Protein AF-0000000074259388 (afdb_homodimer)

Nearest PDB structures (foldseek):
  1mkm-assembly1_B  TM=8.417E-01  e=5.635E-22  Thermotoga maritima
  2ia2-assembly1_A  TM=6.611E-01  e=3.949E-21  Rhodococcus jostii RHA1
  2ia2-assembly3_B  TM=6.708E-01  e=5.305E-21  Rhodococcus jostii RHA1
  2g7u-assembly1_A  TM=6.593E-01  e=5.298E-20  Rhodococcus jostii RHA1
  3r4k-assembly2_D  TM=6.611E-01  e=3.934E-18  Ruegeria sp. TM1040

Sequence (506 aa):
MVESRHPVQTLERALEIVETIQELDGAGITEVAERVDIGKSAVHNHLNTLADEGYIDKVDEQYYIGLSFLSLGSHARKRMSIYDTAKEEIDKLANETGELVNLLVEKNGKGIYLYQSKGENAVELDTYEGKRVHLHCTGLGKAILAFRPEEEVEAILDRHGLPDVSANTITDRDELLDDLEAVQEQHYAIDDEERLNGLRCIAAPVTDENDRSVASISVSCPVHRVDETRFFETLPDAVLGTANVIELEHNYSMVESRHPVQTLERALEIVETIQELDGAGITEVAERVDIGKSAVHNHLNTLADEGYIDKVDEQYYIGLSFLSLGSHARKRMSIYDTAKEEIDKLANETGELVNLLVEKNGKGIYLYQSKGENAVELDTYEGKRVHLHCTGLGKAILAFRPEEEVEAILDRHGLPDVSANTITDRDELLDDLEAVQEQHYAIDDEERLNGLRCIAAPVTDENDRSVASISVSCPVHRVDETRFFETLPDAVLGTANVIELEHNYS

Organism: NCBI:txid2743089

InterPro domains:
  IPR005471 Transcription regulator IclR, N-terminal [PF09339] (10-58)
  IPR005471 Transcription regulator IclR, N-terminal [PS51077] (8-67)
  IPR005471 Transcription regulator IclR, N-terminal [SM00346] (8-95)
  IPR011991 ArsR-like helix-turn-helix domain [cd00090] (15-64)
  IPR014757 Transcription regulator IclR, C-terminal [PF01614] (77-245)
  IPR014757 Transcription regulator IclR, C-terminal [PS51078] (68-252)
  IPR029016 GAF-like domain superfamily [G3DSA:3.30.450.40] (77-253)
  IPR036388 Winged helix-like DNA-binding domain superfamily [G3DSA:1.10.10.10] (6-76)
  IPR036390 Winged helix DNA-binding domain superfamily [SSF46785] (8-79)
  IPR050707 HTH-type Transcriptional Regulators in Metabolic Pathways [PTHR30136] (4-248)

Solvent-accessible surface area (backbone atoms only — not comparable to full-atom values): 25463 Å² total; per-residue (Å²): 130,84,71,53,92,58,59,42,61,69,48,54,48,49,52,50,48,53,50,49,24,56,76,56,73,34,36,35,64,66,61,48,18,67,72,68,71,49,55,57,67,58,48,48,29,48,48,41,43,35,33,75,67,36,45,28,39,75,59,91,73,31,34,34,60,15,51,48,30,19,27,47,9,42,53,26,47,66,68,36,73,59,44,73,52,35,50,60,53,39,45,52,48,6,60,74,68,21,23,26,21,42,32,34,32,71,58,97,66,24,26,29,30,70,42,74,30,70,14,89,64,34,75,89,65,101,70,53,41,27,42,74,40,67,25,76,38,33,14,39,27,35,19,28,47,35,31,46,58,66,68,57,46,50,51,33,41,70,71,66,53,49,76,74,68,33,94,53,27,60,59,46,67,68,61,46,54,53,50,26,52,52,21,52,73,72,53,42,20,72,17,75,21,13,59,39,84,60,36,31,30,42,7,14,37,24,41,49,96,83,55,38,39,67,24,14,34,33,44,39,45,50,56,90,76,54,52,67,63,47,57,70,49,52,45,48,52,53,44,46,52,49,28,49,53,33,27,52,48,57,70,71,102,131,82,70,53,92,58,60,44,60,71,48,54,49,49,51,50,50,54,52,48,24,54,75,57,73,33,35,34,63,68,62,48,18,68,72,71,71,51,56,54,68,59,48,49,29,47,49,42,44,36,32,76,67,36,44,27,38,75,57,91,71,32,34,34,60,14,49,47,29,19,27,47,8,44,51,26,46,67,67,38,74,61,45,74,53,36,50,60,53,39,45,50,50,5,59,73,68,21,23,26,22,41,32,33,32,73,56,96,65,25,26,29,29,70,42,74,28,72,16,89,66,34,74,89,64,102,69,53,41,28,42,73,41,66,24,74,37,33,14,37,28,35,18,28,49,35,31,44,59,65,68,59,46,50,51,33,42,71,73,67,53,51,76,74,68,33,95,53,27,60,58,46,67,67,61,45,54,53,50,25,52,51,20,53,72,73,53,41,18,72,18,73,21,13,58,40,84,59,36,30,29,42,7,14,36,24,41,48,95,84,55,36,39,68,25,14,35,32,45,39,43,50,55,90,77,54,51,65,63,47,58,72,48,53,44,48,51,53,43,47,54,48,29,49,53,33,26,50,49,58,71,72,101

Radius of gyration: 23.8 Å; Cα contacts (8 Å, |Δi|>4): 1007; chains: 2; bounding box: 57×70×50 Å

Foldseek 3Di:
DDDDPDDPVLVVLLVQLQVQCVVVQKDFLVSSCVRSVHDSVSSVVSQVVCVVVQQWDDDPRIIHGGCVVVVVLVVVLVVQLLNVLQVVLQQVLQQVVQEKKWKWFDDPLWIFTSDIYGGNNYDDDPDDGGDIHHLLQDQFSLQQLLQADPVVNVVSCVVPAQDQQDPQADRDPVVSNVQSPVCNVLQWGKRDCSNHPQKIKIKGFQAEPVSHGGMMMMTMDGPVPDDPCCVPPVRNVSRVVSSVSSNCVSHVD/DDDPPDDPVLVVLLVQLQVQCVVVQKDFLVSSCVRSVHDSVSSVVSQVVCVVVQQWDDDPRIIHGGCVVVVVLVVVLVVQLLNVLQVVLQQVLQQVVQEKKFKWFDDPLWIFTSDIYGGNNYDDDPDDGGDIHHLLQDQFSLQQLLQADPVVNVVSCVVPAQDQQDPPADRDPVVSNVQSPVCNVVQWGKRDCSNHPQKIKIKGFQAEPVSHGRMMMMTMDGPVPDDPCCVPPVRNVSRVVSSVSSNCVSHVD

Structure (mmCIF, N/CA/C/O backbone):
data_AF-0000000074259388-model_v1
#
loop_
_entity.id
_entity.type
_entity.pdbx_description
1 polymer 'IclR family transcriptional regulator'
#
loop_
_atom_site.group_PDB
_atom_site.id
_atom_site.type_symbol
_atom_site.label_atom_id
_atom_site.label_alt_id
_atom_site.label_comp_id
_atom_site.label_asym_id
_atom_site.label_entity_id
_atom_site.label_seq_id
_atom_site.pdbx_PDB_ins_code
_atom_site.Cartn_x
_atom_site.Cartn_y
_atom_site.Cartn_z
_atom_site.occupancy
_atom_site.B_iso_or_equiv
_atom_site.auth_seq_id
_atom_site.auth_comp_id
_atom_site.auth_asym_id
_atom_site.auth_atom_id
_atom_site.pdbx_PDB_model_num
ATOM 1 N N . MET A 1 1 ? 15.719 18.453 10.984 1 32.16 1 MET A N 1
ATOM 2 C CA . MET A 1 1 ? 16.328 17.125 11.016 1 32.16 1 MET A CA 1
ATOM 3 C C . MET A 1 1 ? 17.719 17.156 10.406 1 32.16 1 MET A C 1
ATOM 5 O O . MET A 1 1 ? 17.922 17.703 9.32 1 32.16 1 MET A O 1
ATOM 9 N N . VAL A 1 2 ? 18.75 16.953 11.164 1 39.81 2 VAL A N 1
ATOM 10 C CA . VAL A 1 2 ? 20.172 17.078 10.828 1 39.81 2 VAL A CA 1
ATOM 11 C C . VAL A 1 2 ? 20.516 16.141 9.672 1 39.81 2 VAL A C 1
ATOM 13 O O . VAL A 1 2 ? 20.172 14.953 9.695 1 39.81 2 VAL A O 1
ATOM 16 N N . GLU A 1 3 ? 20.672 16.734 8.477 1 51.75 3 GLU A N 1
ATOM 17 C CA . GLU A 1 3 ? 21.25 16.047 7.324 1 51.75 3 GLU A CA 1
ATOM 18 C C . GLU A 1 3 ? 22.375 15.109 7.746 1 51.75 3 GLU A C 1
ATOM 20 O O . GLU A 1 3 ? 23.156 15.43 8.641 1 51.75 3 GLU A O 1
ATOM 25 N N . SER A 1 4 ? 22.094 13.859 7.531 1 55.59 4 SER A N 1
ATOM 26 C CA . SER A 1 4 ? 23.109 12.883 7.902 1 55.59 4 SER A CA 1
ATOM 27 C C . SER A 1 4 ? 24.516 13.391 7.559 1 55.59 4 SER A C 1
ATOM 29 O O . SER A 1 4 ? 24.734 13.938 6.477 1 55.59 4 SER A O 1
ATOM 31 N N . ARG A 1 5 ? 25.359 13.594 8.5 1 58.69 5 ARG A N 1
ATOM 32 C CA . ARG A 1 5 ? 26.75 14.031 8.367 1 58.69 5 ARG A CA 1
ATOM 33 C C . ARG A 1 5 ? 27.484 13.18 7.34 1 58.69 5 ARG A C 1
ATOM 35 O O . ARG A 1 5 ? 28.406 13.672 6.684 1 58.69 5 ARG A O 1
ATOM 42 N N . HIS A 1 6 ? 27.016 11.906 6.969 1 72.19 6 HIS A N 1
ATOM 43 C CA . HIS A 1 6 ? 27.656 11.039 5.984 1 72.19 6 HIS A CA 1
ATOM 44 C C . HIS A 1 6 ? 26.625 10.305 5.137 1 72.19 6 HIS A C 1
ATOM 46 O O . HIS A 1 6 ? 26.484 9.086 5.242 1 72.19 6 HIS A O 1
ATOM 52 N N . PRO A 1 7 ? 26 11.047 4.293 1 74.12 7 PRO A N 1
ATOM 53 C CA . PRO A 1 7 ? 25 10.383 3.457 1 74.12 7 PRO A CA 1
ATOM 54 C C . PRO A 1 7 ? 25.625 9.391 2.475 1 74.12 7 PRO A C 1
ATOM 56 O O . PRO A 1 7 ? 26.75 9.594 2.023 1 74.12 7 PRO A O 1
ATOM 59 N N . VAL A 1 8 ? 24.859 8.227 2.404 1 88.75 8 VAL A N 1
ATOM 60 C CA . VAL A 1 8 ? 25.234 7.27 1.372 1 88.75 8 VAL A CA 1
ATOM 61 C C . VAL A 1 8 ? 24.734 7.75 0.012 1 88.75 8 VAL A C 1
ATOM 63 O O . VAL A 1 8 ? 23.578 7.539 -0.341 1 88.75 8 VAL A O 1
ATOM 66 N N . GLN A 1 9 ? 25.578 8.352 -0.737 1 88.62 9 GLN A N 1
ATOM 67 C CA . GLN A 1 9 ? 25.234 9.055 -1.968 1 88.62 9 GLN A CA 1
ATOM 68 C C . GLN A 1 9 ? 24.578 8.109 -2.969 1 88.62 9 GLN A C 1
ATOM 70 O O . GLN A 1 9 ? 23.625 8.492 -3.662 1 88.62 9 GLN A O 1
ATOM 75 N N . THR A 1 10 ? 25.141 6.938 -3.023 1 89.62 10 THR A N 1
ATOM 76 C CA . THR A 1 10 ? 24.594 5.949 -3.945 1 89.62 10 THR A CA 1
ATOM 77 C C . THR A 1 10 ? 23.141 5.637 -3.602 1 89.62 10 THR A C 1
ATOM 79 O O . THR A 1 10 ? 22.312 5.457 -4.496 1 89.62 10 THR A O 1
ATOM 82 N N . LEU A 1 11 ? 22.891 5.574 -2.379 1 92.06 11 LEU A N 1
ATOM 83 C CA . LEU A 1 11 ? 21.531 5.316 -1.913 1 92.06 11 LEU A CA 1
ATOM 84 C C . LEU A 1 11 ? 20.625 6.504 -2.197 1 92.06 11 LEU A C 1
ATOM 86 O O . LEU A 1 11 ? 19.484 6.332 -2.662 1 92.06 11 LEU A O 1
ATOM 90 N N . GLU A 1 12 ? 21.062 7.676 -1.995 1 92.88 12 GLU A N 1
ATOM 91 C CA . GLU A 1 12 ? 20.312 8.875 -2.318 1 92.88 12 GLU A CA 1
ATOM 92 C C . GLU A 1 12 ? 19.938 8.914 -3.799 1 92.88 12 GLU A C 1
ATOM 94 O O . GLU A 1 12 ? 18.812 9.242 -4.156 1 92.88 12 GLU A O 1
ATOM 99 N N . ARG A 1 13 ? 20.891 8.562 -4.57 1 92.81 13 ARG A N 1
ATOM 100 C CA . ARG A 1 13 ? 20.656 8.555 -6.012 1 92.81 13 ARG A CA 1
ATOM 101 C C . ARG A 1 13 ? 19.625 7.504 -6.395 1 92.81 13 ARG A C 1
ATOM 103 O O . ARG A 1 13 ? 18.766 7.746 -7.25 1 92.81 13 ARG A O 1
ATOM 110 N N . ALA A 1 14 ? 19.766 6.363 -5.762 1 94.19 14 ALA A N 1
ATOM 111 C CA . ALA A 1 14 ? 18.812 5.297 -6.031 1 94.19 14 ALA A CA 1
ATOM 112 C C . ALA A 1 14 ? 17.391 5.742 -5.699 1 94.19 14 ALA A C 1
ATOM 114 O O . ALA A 1 14 ? 16.453 5.484 -6.461 1 94.19 14 ALA A O 1
ATOM 115 N N . LEU A 1 15 ? 17.234 6.434 -4.582 1 94.94 15 LEU A N 1
ATOM 116 C CA . LEU A 1 15 ? 15.922 6.926 -4.176 1 94.94 15 LEU A CA 1
ATOM 117 C C . LEU A 1 15 ? 15.414 7.992 -5.141 1 94.94 15 LEU A C 1
ATOM 119 O O . LEU A 1 15 ? 14.234 8 -5.496 1 94.94 15 LEU A O 1
ATOM 123 N N . GLU A 1 16 ? 16.281 8.805 -5.582 1 95.69 16 GLU A N 1
ATOM 124 C CA . GLU A 1 16 ? 15.922 9.82 -6.57 1 95.69 16 GLU A CA 1
ATOM 125 C C . GLU A 1 16 ? 15.453 9.18 -7.875 1 95.69 16 GLU A C 1
ATOM 127 O O . GLU A 1 16 ? 14.492 9.641 -8.492 1 95.69 16 GLU A O 1
ATOM 132 N N . ILE A 1 17 ? 16.156 8.188 -8.289 1 96.94 17 ILE A N 1
ATOM 133 C CA . ILE A 1 17 ? 15.805 7.465 -9.508 1 96.94 17 ILE A CA 1
ATOM 134 C C . ILE A 1 17 ? 14.398 6.887 -9.383 1 96.94 17 ILE A C 1
ATOM 136 O O . ILE A 1 17 ? 13.555 7.078 -10.266 1 96.94 17 ILE A O 1
ATOM 140 N N . VAL A 1 18 ? 14.117 6.207 -8.305 1 97.31 18 VAL A N 1
ATOM 141 C CA . VAL A 1 18 ? 12.836 5.559 -8.07 1 97.31 18 VAL A CA 1
ATOM 142 C C . VAL A 1 18 ? 11.727 6.609 -8.039 1 97.31 18 VAL A C 1
ATOM 144 O O . VAL A 1 18 ? 10.672 6.43 -8.664 1 97.31 18 VAL A O 1
ATOM 147 N N . GLU A 1 19 ? 11.992 7.68 -7.367 1 96.25 19 GLU A N 1
ATOM 148 C CA . GLU A 1 19 ? 10.992 8.742 -7.262 1 96.25 19 GLU A CA 1
ATOM 149 C C . GLU A 1 19 ? 10.742 9.398 -8.617 1 96.25 19 GLU A C 1
ATOM 151 O O . GLU A 1 19 ? 9.609 9.781 -8.922 1 96.25 19 GLU A O 1
ATOM 156 N N . THR A 1 20 ? 11.758 9.539 -9.414 1 96.88 20 THR A N 1
ATOM 157 C CA . THR A 1 20 ? 11.609 10.062 -10.766 1 96.88 20 THR A CA 1
ATOM 158 C C . THR A 1 20 ? 10.727 9.148 -11.609 1 96.88 20 THR A C 1
ATOM 160 O O . THR A 1 20 ? 9.836 9.617 -12.32 1 96.88 20 THR A O 1
ATOM 163 N N . ILE A 1 21 ? 10.961 7.891 -11.523 1 97.81 21 ILE A N 1
ATOM 164 C CA . ILE A 1 21 ? 10.18 6.914 -12.281 1 97.81 21 ILE A CA 1
ATOM 165 C C . ILE A 1 21 ? 8.719 6.98 -11.852 1 97.81 21 ILE A C 1
ATOM 167 O O . ILE A 1 21 ? 7.816 6.883 -12.688 1 97.81 21 ILE A O 1
ATOM 171 N N . GLN A 1 22 ? 8.5 7.098 -10.555 1 96.81 22 GLN A N 1
ATOM 172 C CA . GLN A 1 22 ? 7.137 7.246 -10.07 1 96.81 22 GLN A CA 1
ATOM 173 C C . GLN A 1 22 ? 6.48 8.5 -10.648 1 96.81 22 GLN A C 1
ATOM 175 O O . GLN A 1 22 ? 5.355 8.438 -11.148 1 96.81 22 GLN A O 1
ATOM 180 N N . GLU A 1 23 ? 7.184 9.609 -10.57 1 94.62 23 GLU A N 1
ATOM 181 C CA . GLU A 1 23 ? 6.66 10.898 -11.023 1 94.62 23 GLU A CA 1
ATOM 182 C C . GLU A 1 23 ? 6.285 10.852 -12.5 1 94.62 23 GLU A C 1
ATOM 184 O O . GLU A 1 23 ? 5.273 11.422 -12.906 1 94.62 23 GLU A O 1
ATOM 189 N N . LEU A 1 24 ? 7.066 10.141 -13.289 1 95.44 24 LEU A N 1
ATOM 190 C CA . LEU A 1 24 ? 6.879 10.117 -14.734 1 95.44 24 LEU A CA 1
ATOM 191 C C . LEU A 1 24 ? 5.961 8.969 -15.141 1 95.44 24 LEU A C 1
ATOM 193 O O . LEU A 1 24 ? 5.672 8.789 -16.328 1 95.44 24 LEU A O 1
ATOM 197 N N . ASP A 1 25 ? 5.496 8.195 -14.156 1 95.44 25 ASP A N 1
ATOM 198 C CA . ASP A 1 25 ? 4.676 7.023 -14.422 1 95.44 25 ASP A CA 1
ATOM 199 C C . ASP A 1 25 ? 5.344 6.109 -15.453 1 95.44 25 ASP A C 1
ATOM 201 O O . ASP A 1 25 ? 4.715 5.711 -16.438 1 95.44 25 ASP A O 1
ATOM 205 N N . GLY A 1 26 ? 6.605 5.895 -15.258 1 97 26 GLY A N 1
ATOM 206 C CA . GLY A 1 26 ? 7.445 5.16 -16.188 1 97 26 GLY A CA 1
ATOM 207 C C . GLY A 1 26 ? 8.445 6.047 -16.922 1 97 26 GLY A C 1
ATOM 208 O O . GLY A 1 26 ? 8.141 7.199 -17.234 1 97 26 GLY A O 1
ATOM 209 N N . ALA A 1 27 ? 9.625 5.488 -17.094 1 97.25 27 ALA A N 1
ATOM 210 C CA . ALA A 1 27 ? 10.656 6.305 -17.734 1 97.25 27 ALA A CA 1
ATOM 211 C C . ALA A 1 27 ? 11.727 5.434 -18.375 1 97.25 27 ALA A C 1
ATOM 213 O O . ALA A 1 27 ? 12.008 4.332 -17.891 1 97.25 27 ALA A O 1
ATOM 214 N N . GLY A 1 28 ? 12.258 5.926 -19.438 1 96.88 28 GLY A N 1
ATOM 215 C CA . GLY A 1 28 ? 13.445 5.297 -20 1 96.88 28 GLY A CA 1
ATOM 216 C C . GLY A 1 28 ? 14.727 5.73 -19.312 1 96.88 28 GLY A C 1
ATOM 217 O O . GLY A 1 28 ? 14.727 6.688 -18.531 1 96.88 28 GLY A O 1
ATOM 218 N N . ILE A 1 29 ? 15.742 5.055 -19.641 1 95.56 29 ILE A N 1
ATOM 219 C CA . ILE A 1 29 ? 17.047 5.289 -19.016 1 95.56 29 ILE A CA 1
ATOM 220 C C . ILE A 1 29 ? 17.484 6.73 -19.266 1 95.56 29 ILE A C 1
ATOM 222 O O . ILE A 1 29 ? 18.016 7.387 -18.375 1 95.56 29 ILE A O 1
ATOM 226 N N . THR A 1 30 ? 17.266 7.223 -20.469 1 95.25 30 THR A N 1
ATOM 227 C CA . THR A 1 30 ? 17.719 8.562 -20.844 1 95.25 30 THR A CA 1
ATOM 228 C C . THR A 1 30 ? 16.969 9.625 -20.047 1 95.25 30 THR A C 1
ATOM 230 O O . THR A 1 30 ? 17.578 10.555 -19.516 1 95.25 30 THR A O 1
ATOM 233 N N . GLU A 1 31 ? 15.711 9.508 -19.938 1 95.56 31 GLU A N 1
ATOM 234 C CA . GLU A 1 31 ? 14.891 10.445 -19.188 1 95.56 31 GLU A CA 1
ATOM 235 C C . GLU A 1 31 ? 15.281 10.477 -17.719 1 95.56 31 GLU A C 1
ATOM 237 O O . GLU A 1 31 ? 15.367 11.547 -17.109 1 95.56 31 GLU A O 1
ATOM 242 N N . VAL A 1 32 ? 15.531 9.312 -17.172 1 96.62 32 VAL A N 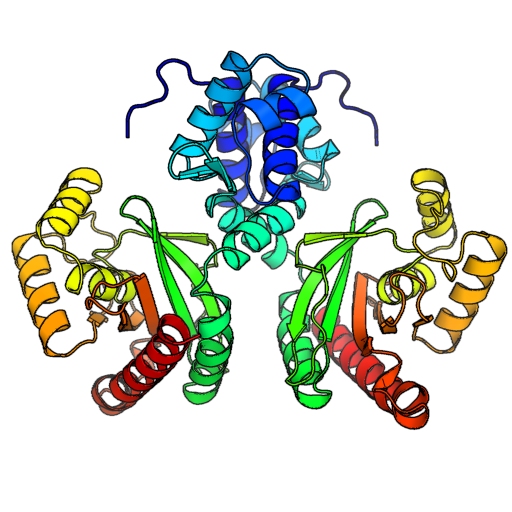1
ATOM 243 C CA . VAL A 1 32 ? 15.93 9.211 -15.766 1 96.62 32 VAL A CA 1
ATOM 244 C C . VAL A 1 32 ? 17.297 9.867 -15.57 1 96.62 32 VAL A C 1
ATOM 246 O O . VAL A 1 32 ? 17.484 10.648 -14.633 1 96.62 32 VAL A O 1
ATOM 249 N N . ALA A 1 33 ? 18.203 9.617 -16.453 1 96.19 33 ALA A N 1
ATOM 250 C CA . ALA A 1 33 ? 19.562 10.156 -16.359 1 96.19 33 ALA A CA 1
ATOM 251 C C . ALA A 1 33 ? 19.547 11.68 -16.391 1 96.19 33 ALA A C 1
ATOM 253 O O . ALA A 1 33 ? 20.266 12.336 -15.633 1 96.19 33 ALA A O 1
ATOM 254 N N . GLU A 1 34 ? 18.781 12.242 -17.219 1 94.75 34 GLU A N 1
ATOM 255 C CA . GLU A 1 34 ? 18.672 13.688 -17.375 1 94.75 34 GLU A CA 1
ATOM 256 C C . GLU A 1 34 ? 18.109 14.336 -16.109 1 94.75 34 GLU A C 1
ATOM 258 O O . GLU A 1 34 ? 18.547 15.422 -15.719 1 94.75 34 GLU A O 1
ATOM 263 N N . ARG A 1 35 ? 17.266 13.672 -15.438 1 93 35 ARG A N 1
ATOM 264 C CA . ARG A 1 35 ? 16.594 14.227 -14.273 1 93 35 ARG A CA 1
ATOM 265 C C . ARG A 1 35 ? 17.469 14.102 -13.023 1 93 35 ARG A C 1
ATOM 267 O O . ARG A 1 35 ? 17.5 15.008 -12.188 1 93 35 ARG A O 1
ATOM 274 N N . VAL A 1 36 ? 18.188 12.977 -12.844 1 92.31 36 VAL A N 1
ATOM 275 C CA . VAL A 1 36 ? 18.938 12.719 -11.617 1 92.31 36 VAL A CA 1
ATOM 276 C C . VAL A 1 36 ? 20.375 13.203 -11.781 1 92.31 36 VAL A C 1
ATOM 278 O O . VAL A 1 36 ? 21.109 13.289 -10.805 1 92.31 36 VAL A O 1
ATOM 281 N N . ASP A 1 37 ? 20.781 13.602 -12.953 1 88.5 37 ASP A N 1
ATOM 282 C CA . ASP A 1 37 ? 22.078 14.203 -13.273 1 88.5 37 ASP A CA 1
ATOM 283 C C . ASP A 1 37 ? 23.219 13.234 -13.008 1 88.5 37 ASP A C 1
ATOM 285 O O . ASP A 1 37 ? 24.188 13.586 -12.328 1 88.5 37 ASP A O 1
ATOM 289 N N . ILE A 1 38 ? 23.078 11.984 -13.312 1 89.69 38 ILE A N 1
ATOM 290 C CA . ILE A 1 38 ? 24.156 10.992 -13.336 1 89.69 38 ILE A CA 1
ATOM 291 C C . ILE A 1 38 ? 24.203 10.305 -14.695 1 89.69 38 ILE A C 1
ATOM 293 O O . ILE A 1 38 ? 23.266 10.453 -15.5 1 89.69 38 ILE A O 1
ATOM 297 N N . GLY A 1 39 ? 25.297 9.648 -15.039 1 92.25 39 GLY A N 1
ATOM 298 C CA . GLY A 1 39 ? 25.469 9.008 -16.328 1 92.25 39 GLY A CA 1
ATOM 299 C C . GLY A 1 39 ? 24.516 7.852 -16.562 1 92.25 39 GLY A C 1
ATOM 300 O O . GLY A 1 39 ? 24.016 7.258 -15.609 1 92.25 39 GLY A O 1
ATOM 301 N N . LYS A 1 40 ? 24.25 7.574 -17.812 1 94.44 40 LYS A N 1
ATOM 302 C CA . LYS A 1 40 ? 23.312 6.523 -18.219 1 94.44 40 LYS A CA 1
ATOM 303 C C . LYS A 1 40 ? 23.766 5.164 -17.688 1 94.44 40 LYS A C 1
ATOM 305 O O . LYS A 1 40 ? 22.938 4.344 -17.281 1 94.44 40 LYS A O 1
ATOM 310 N N . SER A 1 41 ? 25 4.934 -17.688 1 93.88 41 SER A N 1
ATOM 311 C CA . SER A 1 41 ? 25.531 3.656 -17.219 1 93.88 41 SER A CA 1
ATOM 312 C C . SER A 1 41 ? 25.25 3.463 -15.727 1 93.88 41 SER A C 1
ATOM 314 O O . SER A 1 41 ? 24.922 2.359 -15.289 1 93.88 41 SER A O 1
ATOM 316 N N . ALA A 1 42 ? 25.406 4.492 -14.977 1 92.88 42 ALA A N 1
ATOM 317 C CA . ALA A 1 42 ? 25.125 4.441 -13.547 1 92.88 42 ALA A CA 1
ATOM 318 C C . ALA A 1 42 ? 23.641 4.176 -13.297 1 92.88 42 ALA A C 1
ATOM 320 O O . ALA A 1 42 ? 23.281 3.354 -12.453 1 92.88 42 ALA A O 1
ATOM 321 N N . VAL A 1 43 ? 22.797 4.898 -14.055 1 95.25 43 VAL A N 1
ATOM 322 C CA . VAL A 1 43 ? 21.359 4.695 -13.953 1 95.25 43 VAL A CA 1
ATOM 323 C C . VAL A 1 43 ? 21.016 3.242 -14.273 1 95.25 43 VAL A C 1
ATOM 325 O O . VAL A 1 43 ? 20.266 2.6 -13.547 1 95.25 43 VAL A O 1
ATOM 328 N N . HIS A 1 44 ? 21.625 2.809 -15.289 1 95.06 44 HIS A N 1
ATOM 329 C CA . HIS A 1 44 ? 21.375 1.436 -15.719 1 95.06 44 HIS A CA 1
ATOM 330 C C . HIS A 1 44 ? 21.734 0.443 -14.617 1 95.06 44 HIS A C 1
ATOM 332 O O . HIS A 1 44 ? 20.984 -0.5 -14.359 1 95.06 44 HIS A O 1
ATOM 338 N N . ASN A 1 45 ? 22.859 0.618 -14.008 1 95 45 ASN A N 1
ATOM 339 C CA . ASN A 1 45 ? 23.297 -0.267 -12.93 1 95 45 ASN A CA 1
ATOM 340 C C . ASN A 1 45 ? 22.344 -0.237 -11.75 1 95 45 ASN A C 1
ATOM 342 O O . ASN A 1 45 ? 22.016 -1.279 -11.172 1 95 45 ASN A O 1
ATOM 346 N N . HIS A 1 46 ? 21.922 0.945 -11.414 1 95.56 46 HIS A N 1
ATOM 347 C CA . HIS A 1 46 ? 20.938 1.079 -10.336 1 95.56 46 HIS A CA 1
ATOM 348 C C . HIS A 1 46 ? 19.641 0.355 -10.68 1 95.56 46 HIS A C 1
ATOM 350 O O . HIS A 1 46 ? 19.125 -0.416 -9.867 1 95.56 46 HIS A O 1
ATOM 356 N N . LEU A 1 47 ? 19.203 0.574 -11.891 1 96.19 47 LEU A N 1
ATOM 357 C CA . LEU A 1 47 ? 17.922 0.014 -12.32 1 96.19 47 LEU A CA 1
ATOM 358 C C . LEU A 1 47 ? 17.984 -1.508 -12.383 1 96.19 47 LEU A C 1
ATOM 360 O O . LEU A 1 47 ? 17.047 -2.193 -11.969 1 96.19 47 LEU A O 1
ATOM 364 N N . ASN A 1 48 ? 19.047 -1.992 -12.836 1 94.31 48 ASN A N 1
ATOM 365 C CA . ASN A 1 48 ? 19.203 -3.439 -12.914 1 94.31 48 ASN A CA 1
ATOM 366 C C . ASN A 1 48 ? 19.234 -4.078 -11.523 1 94.31 48 ASN A C 1
ATOM 368 O O . ASN A 1 48 ? 18.656 -5.148 -11.32 1 94.31 48 ASN A O 1
ATOM 372 N N . THR A 1 49 ? 19.906 -3.445 -10.648 1 94.06 49 THR A N 1
ATOM 373 C CA . THR A 1 49 ? 19.969 -3.936 -9.273 1 94.06 49 THR A CA 1
ATOM 374 C C . THR A 1 49 ? 18.578 -3.941 -8.648 1 94.06 49 THR A C 1
ATOM 376 O O . THR A 1 49 ? 18.188 -4.918 -8.008 1 94.06 49 THR A O 1
ATOM 379 N N . LEU A 1 50 ? 17.812 -2.906 -8.875 1 95.62 50 LEU A N 1
ATOM 380 C CA . LEU A 1 50 ? 16.469 -2.789 -8.344 1 95.62 50 LEU A CA 1
ATOM 381 C C . LEU A 1 50 ? 15.531 -3.795 -9.016 1 95.62 50 LEU A C 1
ATOM 383 O O . LEU A 1 50 ? 14.617 -4.32 -8.375 1 95.62 50 LEU A O 1
ATOM 387 N N . ALA A 1 51 ? 15.75 -4.027 -10.281 1 94.19 51 ALA A N 1
ATOM 388 C CA . ALA A 1 51 ? 14.914 -4.949 -11.039 1 94.19 51 ALA A CA 1
ATOM 389 C C . ALA A 1 51 ? 15.094 -6.387 -10.555 1 94.19 51 ALA A C 1
ATOM 391 O O . ALA A 1 51 ? 14.125 -7.141 -10.461 1 94.19 51 ALA A O 1
ATOM 392 N N . ASP A 1 52 ? 16.25 -6.738 -10.219 1 89.88 52 ASP A N 1
ATOM 393 C CA . ASP A 1 52 ? 16.562 -8.086 -9.758 1 89.88 52 ASP A CA 1
ATOM 394 C C . ASP A 1 52 ? 15.789 -8.43 -8.492 1 89.88 52 ASP A C 1
ATOM 396 O O . ASP A 1 52 ? 15.438 -9.586 -8.266 1 89.88 52 ASP A O 1
ATOM 400 N N . GLU A 1 53 ? 15.422 -7.402 -7.77 1 86.81 53 GLU A N 1
ATOM 401 C CA . GLU A 1 53 ? 14.766 -7.617 -6.484 1 86.81 53 GLU A CA 1
ATOM 402 C C . GLU A 1 53 ? 13.281 -7.289 -6.562 1 86.81 53 GLU A C 1
ATOM 404 O O . GLU A 1 53 ? 12.586 -7.289 -5.547 1 86.81 53 GLU A O 1
ATOM 409 N N . GLY A 1 54 ? 12.797 -6.945 -7.703 1 93.38 54 GLY A N 1
ATOM 410 C CA . GLY A 1 54 ? 11.375 -6.738 -7.93 1 93.38 54 GLY A CA 1
ATOM 411 C C . GLY A 1 54 ? 10.922 -5.328 -7.605 1 93.38 54 GLY A C 1
ATOM 412 O O . GLY A 1 54 ? 9.719 -5.047 -7.594 1 93.38 54 GLY A O 1
ATOM 413 N N . TYR A 1 55 ? 11.891 -4.395 -7.363 1 96.81 55 TYR A N 1
ATOM 414 C CA . TYR A 1 55 ? 11.547 -3.021 -7.016 1 96.81 55 TYR A CA 1
ATOM 415 C C . TYR A 1 55 ? 11.305 -2.184 -8.266 1 96.81 55 TYR A C 1
ATOM 417 O O . TYR A 1 55 ? 10.711 -1.106 -8.195 1 96.81 55 TYR A O 1
ATOM 425 N N . ILE A 1 56 ? 11.836 -2.684 -9.391 1 97.12 56 ILE A N 1
ATOM 426 C CA . ILE A 1 56 ? 11.617 -2.064 -10.695 1 97.12 56 ILE A CA 1
ATOM 427 C C . ILE A 1 56 ? 11.211 -3.127 -11.711 1 97.12 56 ILE A C 1
ATOM 429 O O . ILE A 1 56 ? 11.766 -4.23 -11.727 1 97.12 56 ILE A O 1
ATOM 433 N N . ASP A 1 57 ? 10.266 -2.816 -12.492 1 96.25 57 ASP A N 1
ATOM 434 C CA . ASP A 1 57 ? 9.906 -3.65 -13.633 1 96.25 57 ASP A CA 1
ATOM 435 C C . ASP A 1 57 ? 10.391 -3.027 -14.945 1 96.25 57 ASP A C 1
ATOM 437 O O . ASP A 1 57 ? 10.281 -1.815 -15.141 1 96.25 57 ASP A O 1
ATOM 441 N N . LYS A 1 58 ? 10.938 -3.848 -15.703 1 95.19 58 LYS A N 1
ATOM 442 C CA . LYS A 1 58 ? 11.328 -3.393 -17.031 1 95.19 58 LYS A CA 1
ATOM 443 C C . LYS A 1 58 ? 10.422 -3.979 -18.109 1 95.19 58 LYS A C 1
ATOM 445 O O . LYS A 1 58 ? 10.242 -5.195 -18.188 1 95.19 58 LYS A O 1
ATOM 450 N N . VAL A 1 59 ? 9.773 -3.201 -18.844 1 93.38 59 VAL A N 1
ATOM 451 C CA . VAL A 1 59 ? 8.977 -3.586 -20.016 1 93.38 59 VAL A CA 1
ATOM 452 C C . VAL A 1 59 ? 9.5 -2.873 -21.25 1 93.38 59 VAL A C 1
ATOM 454 O O . VAL A 1 59 ? 9.375 -1.653 -21.375 1 93.38 59 VAL A O 1
ATOM 457 N N . ASP A 1 60 ? 10.125 -3.699 -22.078 1 91.75 60 ASP A N 1
ATOM 458 C CA . ASP A 1 60 ? 10.797 -3.145 -23.25 1 91.75 60 ASP A CA 1
ATOM 459 C C . ASP A 1 60 ? 11.875 -2.141 -22.844 1 91.75 60 ASP A C 1
ATOM 461 O O . ASP A 1 60 ? 12.852 -2.5 -22.188 1 91.75 60 ASP A O 1
ATOM 465 N N . GLU A 1 61 ? 11.766 -0.896 -23.031 1 92.69 61 GLU A N 1
ATOM 466 C CA . GLU A 1 61 ? 12.797 0.087 -22.719 1 92.69 61 GLU A CA 1
ATOM 467 C C . GLU A 1 61 ? 12.305 1.088 -21.672 1 92.69 61 GLU A C 1
ATOM 469 O O . GLU A 1 61 ? 12.891 2.16 -21.516 1 92.69 61 GLU A O 1
ATOM 474 N N . GLN A 1 62 ? 11.297 0.613 -21 1 96.62 62 GLN A N 1
ATOM 475 C CA . GLN A 1 62 ? 10.734 1.484 -19.969 1 96.62 62 GLN A CA 1
ATOM 476 C C . GLN A 1 62 ? 10.797 0.821 -18.594 1 96.62 62 GLN A C 1
ATOM 478 O O . GLN A 1 62 ? 10.656 -0.399 -18.484 1 96.62 62 GLN A O 1
ATOM 483 N N . TYR A 1 63 ? 11.039 1.634 -17.656 1 97.62 63 TYR A N 1
ATOM 484 C CA . TYR A 1 63 ? 11.117 1.17 -16.281 1 97.62 63 TYR A CA 1
ATOM 485 C C . TYR A 1 63 ? 9.93 1.679 -15.461 1 97.62 63 TYR A C 1
ATOM 487 O O . TYR A 1 63 ? 9.531 2.838 -15.602 1 97.62 63 TYR A O 1
ATOM 495 N N . TYR A 1 64 ? 9.344 0.783 -14.609 1 98.12 64 TYR A N 1
ATOM 496 C CA . TYR A 1 64 ? 8.195 1.087 -13.773 1 98.12 64 TYR A CA 1
ATOM 497 C C . TYR A 1 64 ? 8.445 0.67 -12.328 1 98.12 64 TYR A C 1
ATOM 499 O O . TYR A 1 64 ? 9.297 -0.185 -12.062 1 98.12 64 TYR A O 1
ATOM 507 N N . ILE A 1 65 ? 7.711 1.323 -11.438 1 98 65 ILE A N 1
ATOM 508 C CA . ILE A 1 65 ? 7.812 0.947 -10.031 1 98 65 ILE A CA 1
ATOM 509 C C . ILE A 1 65 ? 7.32 -0.486 -9.844 1 98 65 ILE A C 1
ATOM 511 O O . ILE A 1 65 ? 6.289 -0.872 -10.398 1 98 65 ILE A O 1
ATOM 515 N N . GLY A 1 66 ? 8.086 -1.277 -9.125 1 97.5 66 GLY A N 1
ATOM 516 C CA . GLY A 1 66 ? 7.738 -2.674 -8.914 1 97.5 66 GLY A CA 1
ATOM 517 C C . GLY A 1 66 ? 6.918 -2.904 -7.66 1 97.5 66 GLY A C 1
ATOM 518 O O . GLY A 1 66 ? 6.848 -2.033 -6.789 1 97.5 66 GLY A O 1
ATOM 519 N N . LEU A 1 67 ? 6.383 -4.078 -7.465 1 97.31 67 LEU A N 1
ATOM 520 C CA . LEU A 1 67 ? 5.406 -4.391 -6.43 1 97.31 67 LEU A CA 1
ATOM 521 C C . LEU A 1 67 ? 6.102 -4.699 -5.105 1 97.31 67 LEU A C 1
ATOM 523 O O . LEU A 1 67 ? 5.449 -4.777 -4.062 1 97.31 67 LEU A O 1
ATOM 527 N N . SER A 1 68 ? 7.453 -4.824 -5.148 1 96.38 68 SER A N 1
ATOM 528 C CA . SER A 1 68 ? 8.148 -5.098 -3.893 1 96.38 68 SER A CA 1
ATOM 529 C C . SER A 1 68 ? 7.961 -3.957 -2.898 1 96.38 68 SER A C 1
ATOM 531 O O . SER A 1 68 ? 7.996 -4.172 -1.686 1 96.38 68 SER A O 1
ATOM 533 N N . PHE A 1 69 ? 7.684 -2.736 -3.418 1 97.81 69 PHE A N 1
ATOM 534 C CA . PHE A 1 69 ? 7.426 -1.6 -2.543 1 97.81 69 PHE A CA 1
ATOM 535 C C . PHE A 1 69 ? 6.09 -1.764 -1.822 1 97.81 69 PHE A C 1
ATOM 537 O O . PHE A 1 69 ? 5.883 -1.185 -0.754 1 97.81 69 PHE A O 1
ATOM 544 N N . LEU A 1 70 ? 5.207 -2.504 -2.395 1 97.69 70 LEU A N 1
ATOM 545 C CA . LEU A 1 70 ? 3.877 -2.678 -1.826 1 97.69 70 LEU A CA 1
ATOM 546 C C . LEU A 1 70 ? 3.951 -3.379 -0.474 1 97.69 70 LEU A C 1
ATOM 548 O O . LEU A 1 70 ? 3.266 -2.984 0.472 1 97.69 70 LEU A O 1
ATOM 552 N N . SER A 1 71 ? 4.828 -4.379 -0.412 1 96.75 71 SER A N 1
ATOM 553 C CA . SER A 1 71 ? 5.027 -5.105 0.84 1 96.75 71 SER A CA 1
ATOM 554 C C . SER A 1 71 ? 5.516 -4.176 1.945 1 96.75 71 SER A C 1
ATOM 556 O O . SER A 1 71 ? 4.98 -4.188 3.057 1 96.75 71 SER A O 1
ATOM 558 N N . LEU A 1 72 ? 6.473 -3.363 1.635 1 97.62 72 LEU A N 1
ATOM 559 C CA . LEU A 1 72 ? 7.047 -2.436 2.604 1 97.62 72 LEU A CA 1
ATOM 560 C C . LEU A 1 72 ? 6.031 -1.376 3.01 1 97.62 72 LEU A C 1
ATOM 562 O O . LEU A 1 72 ? 5.855 -1.103 4.199 1 97.62 72 LEU A O 1
ATOM 566 N N . GLY A 1 73 ? 5.379 -0.799 2.02 1 97.44 73 GLY A N 1
ATOM 567 C CA . GLY A 1 73 ? 4.367 0.208 2.289 1 97.44 73 GLY A CA 1
ATOM 568 C C . GLY A 1 73 ? 3.219 -0.31 3.133 1 97.44 73 GLY A C 1
ATOM 569 O O . GLY A 1 73 ? 2.773 0.362 4.066 1 97.44 73 GLY A O 1
ATOM 570 N N . SER A 1 74 ? 2.764 -1.488 2.826 1 96.5 74 SER A N 1
ATOM 571 C CA . SER A 1 74 ? 1.676 -2.102 3.58 1 96.5 74 SER A CA 1
ATOM 572 C C . SER A 1 74 ? 2.09 -2.379 5.02 1 96.5 74 SER A C 1
ATOM 574 O O . SER A 1 74 ? 1.298 -2.195 5.945 1 96.5 74 SER A O 1
ATOM 576 N N . HIS A 1 75 ? 3.287 -2.855 5.148 1 96 75 HIS A N 1
ATOM 577 C CA . HIS A 1 75 ? 3.818 -3.115 6.48 1 96 75 HIS A CA 1
ATOM 578 C C . HIS A 1 75 ? 3.842 -1.844 7.324 1 96 75 HIS A C 1
ATOM 580 O O . HIS A 1 75 ? 3.396 -1.847 8.469 1 96 75 HIS A O 1
ATOM 586 N N . ALA A 1 76 ? 4.336 -0.808 6.742 1 96.69 76 ALA A N 1
ATOM 587 C CA . ALA A 1 76 ? 4.406 0.474 7.438 1 96.69 76 ALA A CA 1
ATOM 588 C C . ALA A 1 76 ? 3.016 0.961 7.832 1 96.69 76 ALA A C 1
ATOM 590 O O . ALA A 1 76 ? 2.811 1.438 8.953 1 96.69 76 ALA A O 1
ATOM 591 N N . ARG A 1 77 ? 2.102 0.852 6.949 1 96.25 77 ARG A N 1
ATOM 592 C CA . ARG A 1 77 ? 0.735 1.301 7.195 1 96.25 77 ARG A CA 1
ATOM 593 C C . ARG A 1 77 ? 0.091 0.5 8.32 1 96.25 77 ARG A C 1
ATOM 595 O O . ARG A 1 77 ? -0.55 1.07 9.211 1 96.25 77 ARG A O 1
ATOM 602 N N . LYS A 1 78 ? 0.269 -0.796 8.266 1 92.62 78 LYS A N 1
ATOM 603 C CA . LYS A 1 78 ? -0.334 -1.682 9.258 1 92.62 78 LYS A CA 1
ATOM 604 C C . LYS A 1 78 ? 0.197 -1.383 10.656 1 92.62 78 LYS A C 1
ATOM 606 O O . LYS A 1 78 ? -0.488 -1.628 11.648 1 92.62 78 LYS A O 1
ATOM 611 N N . ARG A 1 79 ? 1.351 -0.888 10.719 1 92.12 79 ARG A N 1
ATOM 612 C CA . ARG A 1 79 ? 1.948 -0.573 12.008 1 92.12 79 ARG A CA 1
ATOM 613 C C . ARG A 1 79 ? 1.305 0.667 12.625 1 92.12 79 ARG A C 1
ATOM 615 O O . ARG A 1 79 ? 1.466 0.93 13.82 1 92.12 79 ARG A O 1
ATOM 622 N N . MET A 1 80 ? 0.657 1.474 11.766 1 92.75 80 MET A N 1
ATOM 623 C CA . MET A 1 80 ? -0.082 2.617 12.297 1 92.75 80 MET A CA 1
ATOM 624 C C . MET A 1 80 ? -1.355 2.166 13 1 92.75 80 MET A C 1
ATOM 626 O O . MET A 1 80 ? -2.309 1.728 12.352 1 92.75 80 MET A O 1
ATOM 630 N N . SER A 1 81 ? -1.431 2.271 14.297 1 89.5 81 SER A N 1
ATOM 631 C CA . SER A 1 81 ? -2.533 1.762 15.102 1 89.5 81 SER A CA 1
ATOM 632 C C . SER A 1 81 ? -3.871 2.314 14.625 1 89.5 81 SER A C 1
ATOM 634 O O . SER A 1 81 ? -4.895 1.634 14.703 1 89.5 81 SER A O 1
ATOM 636 N N . ILE A 1 82 ? -3.889 3.486 14.078 1 94.69 82 ILE A N 1
ATOM 637 C CA . ILE A 1 82 ? -5.121 4.176 13.703 1 94.69 82 ILE A CA 1
ATOM 638 C C . ILE A 1 82 ? -5.691 3.561 12.43 1 94.69 82 ILE A C 1
ATOM 640 O O . ILE A 1 82 ? -6.879 3.707 12.133 1 94.69 82 ILE A O 1
ATOM 644 N N . TYR A 1 83 ? -4.871 2.867 11.656 1 95.12 83 TYR A N 1
ATOM 645 C CA . TYR A 1 83 ? -5.277 2.359 10.352 1 95.12 83 TYR A CA 1
ATOM 646 C C . TYR A 1 83 ? -6.371 1.308 10.492 1 95.12 83 TYR A C 1
ATOM 648 O O . TYR A 1 83 ? -7.426 1.416 9.867 1 95.12 83 TYR A O 1
ATOM 656 N N . ASP A 1 84 ? -6.184 0.323 11.359 1 88.5 84 ASP A N 1
ATOM 657 C CA . ASP A 1 84 ? -7.098 -0.804 11.5 1 88.5 84 ASP A CA 1
ATOM 658 C C . ASP A 1 84 ? -8.484 -0.333 11.938 1 88.5 84 ASP A C 1
ATOM 660 O O . ASP A 1 84 ? -9.5 -0.76 11.383 1 88.5 84 ASP A O 1
ATOM 664 N N . THR A 1 85 ? -8.469 0.614 12.812 1 89.81 85 THR A N 1
ATOM 665 C CA . THR A 1 85 ? -9.734 1.093 13.359 1 89.81 85 THR A CA 1
ATOM 666 C C . THR A 1 85 ? -10.438 2.01 12.367 1 89.81 85 THR A C 1
ATOM 668 O O . THR A 1 85 ? -11.664 1.985 12.25 1 89.81 85 THR A O 1
ATOM 671 N N . ALA A 1 86 ? -9.703 2.729 11.664 1 96.5 86 ALA A N 1
ATOM 672 C CA . ALA A 1 86 ? -10.273 3.766 10.805 1 96.5 86 ALA A CA 1
ATOM 673 C C . ALA A 1 86 ? -10.75 3.18 9.477 1 96.5 86 ALA A C 1
ATOM 675 O O . ALA A 1 86 ? -11.711 3.678 8.883 1 96.5 86 ALA A O 1
ATOM 676 N N . LYS A 1 87 ? -10.078 2.166 9.023 1 94.81 87 LYS A N 1
ATOM 677 C CA . LYS A 1 87 ? -10.328 1.632 7.688 1 94.81 87 LYS A CA 1
ATOM 678 C C . LYS A 1 87 ? -11.797 1.274 7.5 1 94.81 87 LYS A C 1
ATOM 680 O O . LYS A 1 87 ? -12.43 1.714 6.539 1 94.81 87 LYS A O 1
ATOM 685 N N . GLU A 1 88 ? -12.336 0.521 8.414 1 91.31 88 GLU A N 1
ATOM 686 C CA . GLU A 1 88 ? -13.719 0.07 8.305 1 91.31 88 GLU A CA 1
ATOM 687 C C . GLU A 1 88 ? -14.688 1.247 8.352 1 91.31 88 GLU A C 1
ATOM 689 O O . GLU A 1 88 ? -15.648 1.299 7.582 1 91.31 88 GLU A O 1
ATOM 694 N N . GLU A 1 89 ? -14.414 2.127 9.25 1 96.62 89 GLU A N 1
ATOM 695 C CA . GLU A 1 89 ? -15.281 3.289 9.414 1 96.62 89 GLU A CA 1
ATOM 696 C C . GLU A 1 89 ? -15.211 4.203 8.195 1 96.62 89 GLU A C 1
ATOM 698 O O . GLU A 1 89 ? -16.203 4.812 7.809 1 96.62 89 GLU A O 1
ATOM 703 N N . ILE A 1 90 ? -14.086 4.297 7.602 1 97.62 90 ILE A N 1
ATOM 704 C CA . ILE A 1 90 ? -13.883 5.105 6.406 1 97.62 90 ILE A CA 1
ATOM 705 C C . ILE A 1 90 ? -14.633 4.484 5.23 1 97.62 9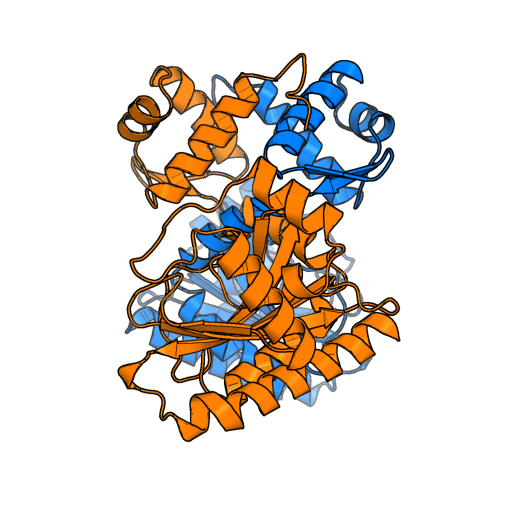0 ILE A C 1
ATOM 707 O O . ILE A 1 90 ? -15.273 5.195 4.453 1 97.62 90 ILE A O 1
ATOM 711 N N . ASP A 1 91 ? -14.578 3.166 5.129 1 94.31 91 ASP A N 1
ATOM 712 C CA . ASP A 1 91 ? -15.328 2.469 4.09 1 94.31 91 ASP A CA 1
ATOM 713 C C . ASP A 1 91 ? -16.828 2.713 4.238 1 94.31 91 ASP A C 1
ATOM 715 O O . ASP A 1 91 ? -17.516 2.971 3.252 1 94.31 91 ASP A O 1
ATOM 719 N N . LYS A 1 92 ? -17.297 2.641 5.461 1 94.94 92 LYS A N 1
ATOM 720 C CA . LYS A 1 92 ? -18.719 2.887 5.734 1 94.94 92 LYS A CA 1
ATOM 721 C C . LYS A 1 92 ? -19.109 4.312 5.363 1 94.94 92 LYS A C 1
ATOM 723 O O . LYS A 1 92 ? -20.141 4.535 4.734 1 94.94 92 LYS A O 1
ATOM 728 N N . LEU A 1 93 ? -18.281 5.25 5.699 1 97.75 93 LEU A N 1
ATOM 729 C CA . LEU A 1 93 ? -18.547 6.656 5.418 1 97.75 93 LEU A CA 1
ATOM 730 C C . LEU A 1 93 ? -18.578 6.918 3.914 1 97.75 93 LEU A C 1
ATOM 732 O O . LEU A 1 93 ? -19.422 7.668 3.424 1 97.75 93 LEU A O 1
ATOM 736 N N . ALA A 1 94 ? -17.672 6.324 3.188 1 96.94 94 ALA A N 1
ATOM 737 C CA . ALA A 1 94 ? -17.625 6.465 1.734 1 96.94 94 ALA A CA 1
ATOM 738 C C . ALA A 1 94 ? -18.891 5.906 1.093 1 96.94 94 ALA A C 1
ATOM 740 O O . ALA A 1 94 ? -19.484 6.535 0.21 1 96.94 94 ALA A O 1
ATOM 741 N N . ASN A 1 95 ? -19.25 4.758 1.555 1 94.12 95 ASN A N 1
ATOM 742 C CA . ASN A 1 95 ? -20.453 4.137 1.037 1 94.12 95 ASN A CA 1
ATOM 743 C C . ASN A 1 95 ? -21.688 4.98 1.335 1 94.12 95 ASN A C 1
ATOM 745 O O . ASN A 1 95 ? -22.562 5.148 0.474 1 94.12 95 ASN A O 1
ATOM 749 N N . GLU A 1 96 ? -21.75 5.488 2.525 1 95.38 96 GLU A N 1
ATOM 750 C CA . GLU A 1 96 ? -22.891 6.277 2.982 1 95.38 96 GLU A CA 1
ATOM 751 C C . GLU A 1 96 ? -22.984 7.594 2.217 1 95.38 96 GLU A C 1
ATOM 753 O O . GLU A 1 96 ? -24.094 8.023 1.856 1 95.38 96 GLU A O 1
ATOM 758 N N . THR A 1 97 ? -21.859 8.227 1.983 1 95.81 97 THR A N 1
ATOM 759 C CA . THR A 1 97 ? -21.875 9.57 1.41 1 95.81 97 THR A CA 1
ATOM 760 C C . THR A 1 97 ? -21.766 9.508 -0.11 1 95.81 97 THR A C 1
ATOM 762 O O . THR A 1 97 ? -22.109 10.477 -0.8 1 95.81 97 THR A O 1
ATOM 765 N N . GLY A 1 98 ? -21.234 8.398 -0.57 1 95.5 98 GLY A N 1
ATOM 766 C CA . GLY A 1 98 ? -20.984 8.273 -1.997 1 95.5 98 GLY A CA 1
ATOM 767 C C . GLY A 1 98 ? -19.766 9.047 -2.465 1 95.5 98 GLY A C 1
ATOM 768 O O . GLY A 1 98 ? -19.531 9.172 -3.668 1 95.5 98 GLY A O 1
ATOM 769 N N . GLU A 1 99 ? -18.984 9.547 -1.536 1 96.75 99 GLU A N 1
ATOM 770 C CA . GLU A 1 99 ? -17.906 10.469 -1.863 1 96.75 99 GLU A CA 1
ATOM 771 C C . GLU A 1 99 ? -16.547 9.852 -1.537 1 96.75 99 GLU A C 1
ATOM 773 O O . GLU A 1 99 ? -16.469 8.719 -1.052 1 96.75 99 GLU A O 1
ATOM 778 N N . LEU A 1 100 ? -15.484 10.602 -1.867 1 97.06 100 LEU A N 1
ATOM 779 C CA . LEU A 1 100 ? -14.125 10.219 -1.522 1 97.06 100 LEU A CA 1
ATOM 780 C C . LEU A 1 100 ? -13.82 10.547 -0.065 1 97.06 100 LEU A C 1
ATOM 782 O O . LEU A 1 100 ? -14.008 11.68 0.375 1 97.06 100 LEU A O 1
ATOM 786 N N . VAL A 1 101 ? -13.391 9.523 0.666 1 98.25 101 VAL A N 1
ATOM 787 C CA . VAL A 1 101 ? -13.047 9.68 2.074 1 98.25 101 VAL A CA 1
ATOM 788 C C . VAL A 1 101 ? -11.57 9.352 2.283 1 98.25 101 VAL A C 1
ATOM 790 O O . VAL A 1 101 ? -11.055 8.383 1.723 1 98.25 101 VAL A O 1
ATOM 793 N N . ASN A 1 102 ? -10.914 10.195 3.07 1 98.31 102 ASN A N 1
ATOM 794 C CA . ASN A 1 102 ? -9.477 10.047 3.287 1 98.31 102 ASN A CA 1
ATOM 795 C C . ASN A 1 102 ? -9.141 9.977 4.773 1 98.31 102 ASN A C 1
ATOM 797 O O . ASN A 1 102 ? -9.852 10.547 5.605 1 98.31 102 ASN A O 1
ATOM 801 N N . LEU A 1 103 ? -8.086 9.227 5.055 1 98.75 103 LEU A N 1
ATOM 802 C CA . LEU A 1 103 ? -7.398 9.203 6.34 1 98.75 103 LEU A CA 1
ATOM 803 C C . LEU A 1 103 ? -5.988 9.766 6.211 1 98.75 103 LEU A C 1
ATOM 805 O O . LEU A 1 103 ? -5.207 9.305 5.371 1 98.75 103 LEU A O 1
ATOM 809 N N . LEU A 1 104 ? -5.707 10.742 6.988 1 98.75 104 LEU A N 1
ATOM 810 C CA . LEU A 1 104 ? -4.41 11.414 6.922 1 98.75 104 LEU A CA 1
ATOM 811 C C . LEU A 1 104 ? -3.719 11.391 8.281 1 98.75 104 LEU A C 1
ATOM 813 O O . LEU A 1 104 ? -4.367 11.578 9.312 1 98.75 104 LEU A O 1
ATOM 817 N N . VAL A 1 105 ? -2.439 11.18 8.258 1 98.19 105 VAL A N 1
ATOM 818 C CA . VAL A 1 105 ? -1.611 11.328 9.453 1 98.19 105 VAL A CA 1
ATOM 819 C C . VAL A 1 105 ? -0.489 12.328 9.18 1 98.19 105 VAL A C 1
ATOM 821 O O . VAL A 1 105 ? -0.247 12.703 8.031 1 98.19 105 VAL A O 1
ATOM 824 N N . GLU A 1 106 ? 0.034 12.82 10.219 1 97.5 106 GLU A N 1
ATOM 825 C CA . GLU A 1 106 ? 1.153 13.75 10.102 1 97.5 106 GLU A CA 1
ATOM 826 C C . GLU A 1 106 ? 2.471 13.078 10.477 1 97.5 106 GLU A C 1
ATOM 828 O O . GLU A 1 106 ? 2.547 12.359 11.477 1 97.5 106 GLU A O 1
ATOM 833 N N . LYS A 1 107 ? 3.422 13.172 9.609 1 95 107 LYS A N 1
ATOM 834 C CA . LYS A 1 107 ? 4.801 12.773 9.875 1 95 107 LYS A CA 1
ATOM 835 C C . LYS A 1 107 ? 5.781 13.867 9.453 1 95 107 LYS A C 1
ATOM 837 O O . LYS A 1 107 ? 5.766 14.312 8.305 1 95 107 LYS A O 1
ATOM 842 N N . ASN A 1 108 ? 6.637 14.312 10.375 1 93.06 108 ASN A N 1
ATOM 843 C CA . ASN A 1 108 ? 7.668 15.312 10.125 1 93.06 108 ASN A CA 1
ATOM 844 C C . ASN A 1 108 ? 7.078 16.594 9.547 1 93.06 108 ASN A C 1
ATOM 846 O O . ASN A 1 108 ? 7.645 17.172 8.625 1 93.06 108 ASN A O 1
ATOM 850 N N . GLY A 1 109 ? 5.918 16.906 9.969 1 96.25 109 GLY A N 1
ATOM 851 C CA . GLY A 1 109 ? 5.293 18.172 9.609 1 96.25 109 GLY A CA 1
ATOM 852 C C . GLY A 1 109 ? 4.559 18.125 8.289 1 96.25 109 GLY A C 1
ATOM 853 O O . GLY A 1 109 ? 4.117 19.156 7.777 1 96.25 109 GLY A O 1
ATOM 854 N N . LYS A 1 110 ? 4.449 16.969 7.684 1 97.12 110 LYS A N 1
ATOM 855 C CA . LYS A 1 110 ? 3.699 16.766 6.445 1 97.12 110 LYS A CA 1
ATOM 856 C C . LYS A 1 110 ? 2.562 15.773 6.641 1 97.12 110 LYS A C 1
ATOM 858 O O . LYS A 1 110 ? 2.631 14.914 7.52 1 97.12 110 LYS A O 1
ATOM 863 N N . GLY A 1 111 ? 1.545 16 5.902 1 97.75 111 GLY A N 1
ATOM 864 C CA . GLY A 1 111 ? 0.477 15.016 5.871 1 97.75 111 GLY A CA 1
ATOM 865 C C . GLY A 1 111 ? 0.764 13.852 4.938 1 97.75 111 GLY A C 1
ATOM 866 O O . GLY A 1 111 ? 1.339 14.039 3.865 1 97.75 111 GLY A O 1
ATOM 867 N N . ILE A 1 112 ? 0.397 12.703 5.324 1 98 112 ILE A N 1
ATOM 868 C CA . ILE A 1 112 ? 0.498 11.508 4.5 1 98 112 ILE A CA 1
ATOM 869 C C . ILE A 1 112 ? -0.851 10.789 4.461 1 98 112 ILE A C 1
ATOM 871 O O . ILE A 1 112 ? -1.413 10.453 5.504 1 98 112 ILE A O 1
ATOM 875 N N . TYR A 1 113 ? -1.369 10.609 3.24 1 98.25 113 TYR A N 1
ATOM 876 C CA . TYR A 1 113 ? -2.6 9.844 3.098 1 98.25 113 TYR A CA 1
ATOM 877 C C . TYR A 1 113 ? -2.377 8.383 3.477 1 98.25 113 TYR A C 1
ATOM 879 O O . TYR A 1 113 ? -1.628 7.668 2.805 1 98.25 113 TYR A O 1
ATOM 887 N N . LEU A 1 114 ? -3.057 7.973 4.504 1 98.19 114 LEU A N 1
ATOM 888 C CA . LEU A 1 114 ? -2.852 6.621 5.016 1 98.19 114 LEU A CA 1
ATOM 889 C C . LEU A 1 114 ? -3.805 5.637 4.348 1 98.19 114 LEU A C 1
ATOM 891 O O . LEU A 1 114 ? -3.443 4.484 4.102 1 98.19 114 LEU A O 1
ATOM 895 N N . TYR A 1 115 ? -5.023 6.078 4.094 1 97.31 115 TYR A N 1
ATOM 896 C CA . TYR A 1 115 ? -6.07 5.242 3.512 1 97.31 115 TYR A CA 1
ATOM 897 C C . TYR A 1 115 ? -7.094 6.09 2.768 1 97.31 115 TYR A C 1
ATOM 899 O O . TYR A 1 115 ? -7.383 7.219 3.168 1 97.31 115 TYR A O 1
ATOM 907 N N . GLN A 1 116 ? -7.57 5.586 1.694 1 96.44 116 GLN A N 1
ATOM 908 C CA . GLN A 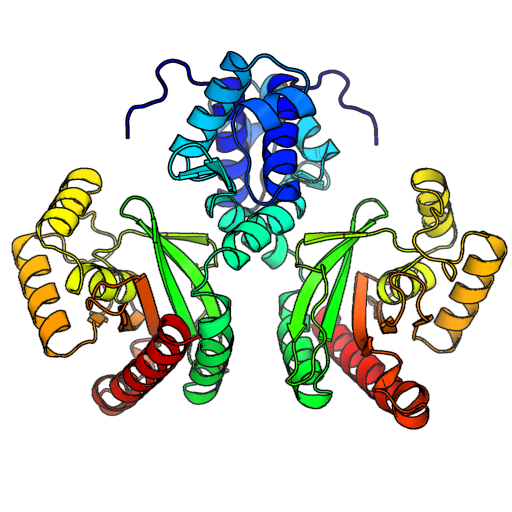1 116 ? -8.602 6.238 0.892 1 96.44 116 GLN A CA 1
ATOM 909 C C . GLN A 1 116 ? -9.695 5.254 0.5 1 96.44 116 GLN A C 1
ATOM 911 O O . GLN A 1 116 ? -9.422 4.094 0.187 1 96.44 116 GLN A O 1
ATOM 916 N N . SER A 1 117 ? -10.914 5.699 0.562 1 95.69 117 SER A N 1
ATOM 917 C CA . SER A 1 117 ? -12.07 4.926 0.113 1 95.69 117 SER A CA 1
ATOM 918 C C . SER A 1 117 ? -12.969 5.75 -0.8 1 95.69 117 SER A C 1
ATOM 920 O O . SER A 1 117 ? -13.258 6.914 -0.51 1 95.69 117 SER A O 1
ATOM 922 N N . LYS A 1 118 ? -13.43 5.137 -1.856 1 94.69 118 LYS A N 1
ATOM 923 C CA . LYS A 1 118 ? -14.25 5.824 -2.848 1 94.69 118 LYS A CA 1
ATOM 924 C C . LYS A 1 118 ? -15.688 5.32 -2.818 1 94.69 118 LYS A C 1
ATOM 926 O O . LYS A 1 118 ? -15.938 4.117 -2.943 1 94.69 118 LYS A O 1
ATOM 931 N N . GLY A 1 119 ? -16.594 6.262 -2.604 1 94.12 119 GLY A N 1
ATOM 932 C CA . GLY A 1 119 ? -18 5.949 -2.803 1 94.12 119 GLY A CA 1
ATOM 933 C C . GLY A 1 119 ? -18.406 5.941 -4.266 1 94.12 119 GLY A C 1
ATOM 934 O O . GLY A 1 119 ? -17.578 6.164 -5.148 1 94.12 119 GLY A O 1
ATOM 935 N N . GLU A 1 120 ? -19.578 5.711 -4.52 1 90.62 120 GLU A N 1
ATOM 936 C CA . GLU A 1 120 ? -20.125 5.504 -5.863 1 90.62 120 GLU A CA 1
ATOM 937 C C . GLU A 1 120 ? -19.938 6.75 -6.727 1 90.62 120 GLU A C 1
ATOM 939 O O . GLU A 1 120 ? -19.766 6.645 -7.945 1 90.62 120 GLU A O 1
ATOM 944 N N . ASN A 1 121 ? -19.906 7.93 -6.062 1 91.12 121 ASN A N 1
ATOM 945 C CA . ASN A 1 121 ? -19.844 9.18 -6.809 1 91.12 121 ASN A CA 1
ATOM 946 C C . ASN A 1 121 ? -18.516 9.891 -6.602 1 91.12 121 ASN A C 1
ATOM 948 O O . ASN A 1 121 ? -18.406 11.102 -6.816 1 91.12 121 ASN A O 1
ATOM 952 N N . ALA A 1 122 ? -17.609 9.156 -6.176 1 92.69 122 ALA A N 1
ATOM 953 C CA . ALA A 1 122 ? -16.359 9.773 -5.777 1 92.69 122 ALA A CA 1
ATOM 954 C C . ALA A 1 122 ? -15.648 10.398 -6.98 1 92.69 122 ALA A C 1
ATOM 956 O O . ALA A 1 122 ? -15.617 9.812 -8.062 1 92.69 122 ALA A O 1
ATOM 957 N N . VAL A 1 123 ? -15.117 11.586 -6.801 1 90.06 123 VAL A N 1
ATOM 958 C CA . VAL A 1 123 ? -14.297 12.258 -7.809 1 90.06 123 VAL A CA 1
ATOM 959 C C . VAL A 1 123 ? -12.945 11.555 -7.93 1 90.06 123 VAL A C 1
ATOM 961 O O . VAL A 1 123 ? -12.453 10.977 -6.961 1 90.06 123 VAL A O 1
ATOM 964 N N . GLU A 1 124 ? -12.453 11.656 -9.125 1 87.75 124 GLU A N 1
ATOM 965 C CA . GLU A 1 124 ? -11.102 11.141 -9.352 1 87.75 124 GLU A CA 1
ATOM 966 C C . GLU A 1 124 ? -10.055 12.234 -9.164 1 87.75 124 GLU A C 1
ATOM 968 O O . GLU A 1 124 ? -10.102 13.266 -9.836 1 87.75 124 GLU A O 1
ATOM 973 N N . LEU A 1 125 ? -9.258 12.039 -8.195 1 89.94 125 LEU A N 1
ATOM 974 C CA . LEU A 1 125 ? -8.203 13 -7.883 1 89.94 125 LEU A CA 1
ATOM 975 C C . LEU A 1 125 ? -6.824 12.352 -7.996 1 89.94 125 LEU A C 1
ATOM 977 O O . LEU A 1 125 ? -6.711 11.125 -8.016 1 89.94 125 LEU A O 1
ATOM 981 N N . ASP A 1 126 ? -5.863 13.25 -8.109 1 86.75 126 ASP A N 1
ATOM 982 C CA . ASP A 1 126 ? -4.484 12.773 -8.078 1 86.75 126 ASP A CA 1
ATOM 983 C C . ASP A 1 126 ? -4 12.594 -6.637 1 86.75 126 ASP A C 1
ATOM 985 O O . ASP A 1 126 ? -2.984 13.172 -6.242 1 86.75 126 ASP A O 1
ATOM 989 N N . THR A 1 127 ? -4.777 11.969 -5.852 1 91.12 127 THR A N 1
ATOM 990 C CA . THR A 1 127 ? -4.438 11.594 -4.484 1 91.12 127 THR A CA 1
ATOM 991 C C . THR A 1 127 ? -4.395 10.07 -4.34 1 91.12 127 THR A C 1
ATOM 993 O O . THR A 1 127 ? -5.184 9.359 -4.961 1 91.12 127 THR A O 1
ATOM 996 N N . TYR A 1 128 ? -3.396 9.625 -3.594 1 93.06 128 TYR A N 1
ATOM 997 C CA . TYR A 1 128 ? -3.217 8.203 -3.367 1 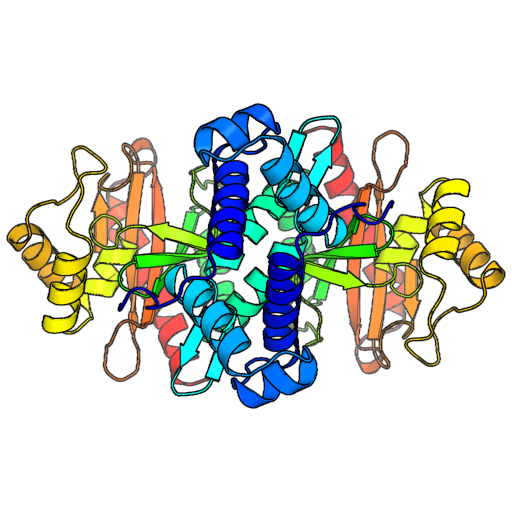93.06 128 TYR A CA 1
ATOM 998 C C . TYR A 1 128 ? -2.549 7.941 -2.021 1 93.06 128 TYR A C 1
ATOM 1000 O O . TYR A 1 128 ? -1.959 8.844 -1.43 1 93.06 128 TYR A O 1
ATOM 1008 N N . GLU A 1 129 ? -2.727 6.797 -1.568 1 96.56 129 GLU A N 1
ATOM 1009 C CA . GLU A 1 129 ? -2.133 6.422 -0.289 1 96.56 129 GLU A CA 1
ATOM 1010 C C . GLU A 1 129 ? -0.617 6.598 -0.31 1 96.56 129 GLU A C 1
ATOM 1012 O O . GLU A 1 129 ? 0.053 6.156 -1.245 1 96.56 129 GLU A O 1
ATOM 1017 N N . GLY A 1 130 ? -0.106 7.277 0.674 1 96.62 130 GLY A N 1
ATOM 1018 C CA . GLY A 1 130 ? 1.317 7.555 0.783 1 96.62 130 GLY A CA 1
ATOM 1019 C C . GLY A 1 130 ? 1.698 8.93 0.27 1 96.62 130 GLY A C 1
ATOM 1020 O O . GLY A 1 130 ? 2.801 9.414 0.534 1 96.62 130 GLY A O 1
ATOM 1021 N N . LYS A 1 131 ? 0.822 9.523 -0.468 1 96.12 131 LYS A N 1
ATOM 1022 C CA . LYS A 1 131 ? 1.112 10.867 -0.966 1 96.12 131 LYS A CA 1
ATOM 1023 C C . LYS A 1 131 ? 1.312 11.852 0.185 1 96.12 131 LYS A C 1
ATOM 1025 O O . LYS A 1 131 ? 0.557 11.836 1.16 1 96.12 131 LYS A O 1
ATOM 1030 N N . ARG A 1 132 ? 2.334 12.68 0.041 1 95.25 132 ARG A N 1
ATOM 1031 C CA . ARG A 1 132 ? 2.643 13.703 1.039 1 95.25 132 ARG A CA 1
ATOM 1032 C C . ARG A 1 132 ? 2.066 15.055 0.636 1 95.25 132 ARG A C 1
ATOM 1034 O O . ARG A 1 132 ? 2.107 15.43 -0.538 1 95.25 132 ARG A O 1
ATOM 1041 N N . VAL A 1 133 ? 1.57 15.781 1.647 1 96.5 133 VAL A N 1
ATOM 1042 C CA . VAL A 1 133 ? 0.981 17.094 1.382 1 96.5 133 VAL A CA 1
ATOM 1043 C C . VAL A 1 133 ? 1.331 18.047 2.514 1 96.5 133 VAL A C 1
ATOM 1045 O O . VAL A 1 133 ? 1.676 17.625 3.617 1 96.5 133 VAL A O 1
ATOM 1048 N N . HIS A 1 134 ? 1.312 19.312 2.184 1 97.62 134 HIS A N 1
ATOM 1049 C CA . HIS A 1 134 ? 1.368 20.312 3.244 1 97.62 134 HIS A CA 1
ATOM 1050 C C . HIS A 1 134 ? 0.093 20.297 4.082 1 97.62 134 HIS A C 1
ATOM 1052 O O . HIS A 1 134 ? -1.004 20.125 3.545 1 97.62 134 HIS A O 1
ATOM 1058 N N . LEU A 1 135 ? 0.237 20.578 5.281 1 98.44 135 LEU A N 1
ATOM 1059 C CA . LEU A 1 135 ? -0.899 20.484 6.191 1 98.44 135 LEU A CA 1
ATOM 1060 C C . LEU A 1 135 ? -1.805 21.703 6.066 1 98.44 135 LEU A C 1
ATOM 1062 O O . LEU A 1 135 ? -3.029 21.578 6.148 1 98.44 135 LEU A O 1
ATOM 1066 N N . HIS A 1 136 ? -1.312 22.828 5.75 1 98 136 HIS A N 1
ATOM 1067 C CA . HIS A 1 136 ? -2.041 24.094 5.887 1 98 136 HIS A CA 1
ATOM 1068 C C . HIS A 1 136 ? -3.078 24.25 4.777 1 98 136 HIS A C 1
ATOM 1070 O O . HIS A 1 136 ? -3.99 25.062 4.887 1 98 136 HIS A O 1
ATOM 1076 N N . CYS A 1 137 ? -2.943 23.438 3.688 1 96.25 137 CYS A N 1
ATOM 1077 C CA . CYS A 1 137 ? -3.795 23.703 2.535 1 96.25 137 CYS A CA 1
ATOM 1078 C C . CYS A 1 137 ? -4.789 22.578 2.309 1 96.25 137 CYS A C 1
ATOM 1080 O O . CYS A 1 137 ? -5.41 22.5 1.248 1 96.25 137 CYS A O 1
ATOM 1082 N N . THR A 1 138 ? -4.891 21.719 3.195 1 97.06 138 THR A N 1
ATOM 1083 C CA . THR A 1 138 ? -5.898 20.656 3.16 1 97.06 138 THR A CA 1
ATOM 1084 C C . THR A 1 138 ? -6.801 20.734 4.387 1 97.06 138 THR A C 1
ATOM 1086 O O . THR A 1 138 ? -6.363 21.141 5.465 1 97.06 138 THR A O 1
ATOM 1089 N N . GLY A 1 139 ? -8.117 20.359 4.152 1 98.25 139 GLY A N 1
ATOM 1090 C CA . GLY A 1 139 ? -8.984 20.219 5.316 1 98.25 139 GLY A CA 1
ATOM 1091 C C . GLY A 1 139 ? -8.43 19.266 6.355 1 98.25 139 GLY A C 1
ATOM 1092 O O . GLY A 1 139 ? -8.461 19.562 7.555 1 98.25 139 GLY A O 1
ATOM 1093 N N . LEU A 1 140 ? -7.867 18.172 5.941 1 98.75 140 LEU A N 1
ATOM 1094 C CA . LEU A 1 140 ? -7.27 17.156 6.812 1 98.75 140 LEU A CA 1
ATOM 1095 C C . LEU A 1 140 ? -6.117 17.75 7.613 1 98.75 140 LEU A C 1
ATOM 1097 O O . LEU A 1 140 ? -6.027 17.547 8.828 1 98.75 140 LEU A O 1
ATOM 1101 N N . GLY A 1 141 ? -5.281 18.453 6.902 1 98.75 141 GLY A N 1
ATOM 1102 C CA . GLY A 1 141 ? -4.125 19.047 7.559 1 98.75 141 GLY A CA 1
ATOM 1103 C C . GLY A 1 141 ? -4.5 20.094 8.586 1 98.75 141 GLY A C 1
ATOM 1104 O O . GLY A 1 141 ? -3.939 20.109 9.688 1 98.75 141 GLY A O 1
ATOM 1105 N N . LYS A 1 142 ? -5.449 20.938 8.25 1 98.81 142 LYS A N 1
ATOM 1106 C CA . LYS A 1 142 ? -5.91 21.969 9.18 1 98.81 142 LYS A CA 1
ATOM 1107 C C . LYS A 1 142 ? -6.574 21.328 10.406 1 98.81 142 LYS A C 1
ATOM 1109 O O . LYS A 1 142 ? -6.402 21.812 11.523 1 98.81 142 LYS A O 1
ATOM 1114 N N . ALA A 1 143 ? -7.309 20.234 10.156 1 98.88 143 ALA A N 1
ATOM 1115 C CA . ALA A 1 143 ? -7.922 19.516 11.266 1 98.88 143 ALA A CA 1
ATOM 1116 C C . ALA A 1 143 ? -6.863 18.984 12.227 1 98.88 143 ALA A C 1
ATOM 1118 O O . ALA A 1 143 ? -7.055 19 13.445 1 98.88 143 ALA A O 1
ATOM 1119 N N . ILE A 1 144 ? -5.754 18.516 11.703 1 98.88 144 ILE A N 1
ATOM 1120 C CA . ILE A 1 144 ? -4.664 18 12.531 1 98.88 144 ILE A CA 1
ATOM 1121 C C . ILE A 1 144 ? -3.998 19.156 13.281 1 98.88 144 ILE A C 1
ATOM 1123 O O . ILE A 1 144 ? -3.828 19.094 14.5 1 98.88 144 ILE A O 1
ATOM 1127 N N . LEU A 1 145 ? -3.686 20.188 12.586 1 98.88 145 LEU A N 1
ATOM 1128 C CA . LEU A 1 145 ? -2.965 21.328 13.156 1 98.88 145 LEU A CA 1
ATOM 1129 C C . LEU A 1 145 ? -3.764 21.953 14.289 1 98.88 145 LEU A C 1
ATOM 1131 O O . LEU A 1 145 ? -3.195 22.359 15.312 1 98.88 145 LEU A O 1
ATOM 1135 N N . ALA A 1 146 ? -5.062 22.062 14.125 1 98.88 146 ALA A N 1
ATOM 1136 C CA . ALA A 1 146 ? -5.926 22.766 15.062 1 98.88 146 ALA A CA 1
ATOM 1137 C C . ALA A 1 146 ? -5.891 22.109 16.438 1 98.88 146 ALA A C 1
ATOM 1139 O O . ALA A 1 146 ? -6.199 22.75 17.453 1 98.88 146 ALA A O 1
ATOM 1140 N N . PHE A 1 147 ? -5.523 20.875 16.516 1 98.75 147 PHE A N 1
ATOM 1141 C CA . PHE A 1 147 ? -5.539 20.156 17.781 1 98.75 147 PHE A CA 1
ATOM 1142 C C . PHE A 1 147 ? -4.133 19.719 18.172 1 98.75 147 PHE A C 1
ATOM 1144 O O . PHE A 1 147 ? -3.949 18.625 18.719 1 98.75 147 PHE A O 1
ATOM 1151 N N . ARG A 1 148 ? -3.18 20.516 17.75 1 98.5 148 ARG A N 1
ATOM 1152 C CA . ARG A 1 148 ? -1.784 20.391 18.172 1 98.5 148 ARG A CA 1
ATOM 1153 C C . ARG A 1 148 ? -1.344 21.609 18.969 1 98.5 148 ARG A C 1
ATOM 1155 O O . ARG A 1 148 ? -1.894 22.703 18.797 1 98.5 148 ARG A O 1
ATOM 1162 N N . PRO A 1 149 ? -0.364 21.422 19.875 1 97.38 149 PRO A N 1
ATOM 1163 C CA . PRO A 1 149 ? 0.17 22.594 20.578 1 97.38 149 PRO A CA 1
ATOM 1164 C C . PRO A 1 149 ? 0.681 23.672 19.625 1 97.38 149 PRO A C 1
ATOM 1166 O O . PRO A 1 149 ? 1.273 23.359 18.594 1 97.38 149 PRO A O 1
ATOM 1169 N N . GLU A 1 150 ? 0.444 24.875 20.016 1 96.38 150 GLU A N 1
ATOM 1170 C CA . GLU A 1 150 ? 0.818 26.016 19.172 1 96.38 150 GLU A CA 1
ATOM 1171 C C . GLU A 1 150 ? 2.295 25.953 18.797 1 96.38 150 GLU A C 1
ATOM 1173 O O . GLU A 1 150 ? 2.66 26.266 17.656 1 96.38 150 GLU A O 1
ATOM 1178 N N . GLU A 1 151 ? 3.133 25.594 19.703 1 97.5 151 GLU A N 1
ATOM 1179 C CA . GLU A 1 151 ? 4.57 25.531 19.453 1 97.5 151 GLU A CA 1
ATOM 1180 C C . GLU A 1 151 ? 4.891 24.531 18.344 1 97.5 151 GLU A C 1
ATOM 1182 O O . GLU A 1 151 ? 5.773 24.781 17.516 1 97.5 151 GLU A O 1
ATOM 1187 N N . GLU A 1 152 ? 4.203 23.438 18.359 1 97.88 152 GLU A N 1
ATOM 1188 C CA . GLU A 1 152 ? 4.395 22.438 17.312 1 97.88 152 GLU A CA 1
ATOM 1189 C C . GLU A 1 152 ? 3.928 22.953 15.961 1 97.88 152 GLU A C 1
ATOM 1191 O O . GLU A 1 152 ? 4.586 22.734 14.945 1 97.88 152 GLU A O 1
ATOM 1196 N N . VAL A 1 153 ? 2.799 23.625 15.977 1 98.44 153 VAL A N 1
ATOM 1197 C CA . VAL A 1 153 ? 2.26 24.203 14.742 1 98.44 153 VAL A CA 1
ATOM 1198 C C . VAL A 1 153 ? 3.248 25.219 14.164 1 98.44 153 VAL A C 1
ATOM 1200 O O . VAL A 1 153 ? 3.582 25.156 12.984 1 98.44 153 VAL A O 1
ATOM 1203 N N . GLU A 1 154 ? 3.736 26.062 14.984 1 97.88 154 GLU A N 1
ATOM 1204 C CA . GLU A 1 154 ? 4.691 27.078 14.555 1 97.88 154 GLU A CA 1
ATOM 1205 C C . GLU A 1 154 ? 5.957 26.438 13.984 1 97.88 154 GLU A C 1
ATOM 1207 O O . GLU A 1 154 ? 6.488 26.891 12.969 1 97.88 154 GLU A O 1
ATOM 1212 N N . ALA A 1 155 ? 6.434 25.406 14.656 1 98 155 ALA A N 1
ATOM 1213 C CA . ALA A 1 155 ? 7.633 24.719 14.195 1 98 155 ALA A CA 1
ATOM 1214 C C . ALA A 1 155 ? 7.418 24.125 12.805 1 98 155 ALA A C 1
ATOM 1216 O O . ALA A 1 155 ? 8.312 24.156 11.961 1 98 155 ALA A O 1
ATOM 1217 N N . ILE A 1 156 ? 6.27 23.578 12.57 1 98.06 156 ILE A N 1
ATOM 1218 C CA . ILE A 1 156 ? 5.93 22.984 11.281 1 98.06 156 ILE A CA 1
ATOM 1219 C C . ILE A 1 156 ? 5.883 24.078 10.211 1 98.06 156 ILE A C 1
ATOM 1221 O O . ILE A 1 156 ? 6.438 23.906 9.125 1 98.06 156 ILE A O 1
ATOM 1225 N N . LEU A 1 157 ? 5.242 25.172 10.539 1 98 157 LEU A N 1
ATOM 1226 C CA . LEU A 1 157 ? 5.125 26.266 9.594 1 98 157 LEU A CA 1
ATOM 1227 C C . LEU A 1 157 ? 6.492 26.875 9.281 1 98 157 LEU A C 1
ATOM 1229 O O . LEU A 1 157 ? 6.758 27.25 8.141 1 98 157 LEU A O 1
ATOM 1233 N N . ASP A 1 158 ? 7.352 26.953 10.297 1 97.75 158 ASP A N 1
ATOM 1234 C CA . ASP A 1 158 ? 8.703 27.469 10.102 1 97.75 158 ASP A CA 1
ATOM 1235 C C . ASP A 1 158 ? 9.508 26.547 9.18 1 97.75 158 ASP A C 1
ATOM 1237 O O . ASP A 1 158 ? 10.266 27.031 8.328 1 97.75 158 ASP A O 1
ATOM 1241 N N . ARG A 1 159 ? 9.266 25.328 9.328 1 96.5 159 ARG A N 1
ATOM 1242 C CA . ARG A 1 159 ? 10.047 24.328 8.609 1 96.5 159 ARG A CA 1
ATOM 1243 C C . ARG A 1 159 ? 9.594 24.219 7.156 1 96.5 159 ARG A C 1
ATOM 1245 O O . ARG A 1 159 ? 10.422 24.078 6.254 1 96.5 159 ARG A O 1
ATOM 1252 N N . HIS A 1 160 ? 8.273 24.281 6.953 1 97 160 HIS A N 1
ATOM 1253 C CA . HIS A 1 160 ? 7.766 23.906 5.637 1 97 160 HIS A CA 1
ATOM 1254 C C . HIS A 1 160 ? 7.16 25.094 4.918 1 97 160 HIS A C 1
ATOM 1256 O O . HIS A 1 160 ? 6.859 25.016 3.725 1 97 160 HIS A O 1
ATOM 1262 N N . GLY A 1 161 ? 6.926 26.156 5.613 1 97.12 161 GLY A N 1
ATOM 1263 C CA . GLY A 1 161 ? 6.297 27.328 5.027 1 97.12 161 GLY A CA 1
ATOM 1264 C C . GLY A 1 161 ? 4.824 27.125 4.715 1 97.12 161 GLY A C 1
ATOM 1265 O O . GLY A 1 161 ? 4.203 26.188 5.227 1 97.12 161 GLY A O 1
ATOM 1266 N N . LEU A 1 162 ? 4.293 28.047 3.971 1 98 162 LEU A N 1
ATOM 1267 C CA . LEU A 1 162 ? 2.904 28.047 3.523 1 98 162 LEU A CA 1
ATOM 1268 C C . LEU A 1 162 ? 2.816 28.266 2.018 1 98 162 LEU A C 1
ATOM 1270 O O . LEU A 1 162 ? 2.236 29.25 1.562 1 98 162 LEU A O 1
ATOM 1274 N N . PRO A 1 163 ? 3.35 27.344 1.296 1 97.25 163 PRO A N 1
ATOM 1275 C CA . PRO A 1 163 ? 3.332 27.531 -0.156 1 97.25 163 PRO A CA 1
ATOM 1276 C C . PRO A 1 163 ? 1.917 27.641 -0.72 1 97.25 163 PRO A C 1
ATOM 1278 O O . PRO A 1 163 ? 0.997 26.984 -0.222 1 97.25 163 PRO A O 1
ATOM 1281 N N . ASP A 1 164 ? 1.747 28.406 -1.795 1 96.31 164 ASP A N 1
ATOM 1282 C CA . ASP A 1 164 ? 0.482 28.547 -2.51 1 96.31 164 ASP A CA 1
ATOM 1283 C C . ASP A 1 164 ? 0.296 27.406 -3.52 1 96.31 164 ASP A C 1
ATOM 1285 O O . ASP A 1 164 ? 1.15 27.188 -4.383 1 96.31 164 ASP A O 1
ATOM 1289 N N . VAL A 1 165 ? -0.803 26.766 -3.387 1 94.38 165 VAL A N 1
ATOM 1290 C CA . VAL A 1 165 ? -1.062 25.656 -4.301 1 94.38 165 VAL A CA 1
ATOM 1291 C C . VAL A 1 165 ? -2.238 26 -5.211 1 94.38 165 VAL A C 1
ATOM 1293 O O . VAL A 1 165 ? -2.371 25.453 -6.305 1 94.38 165 VAL A O 1
ATOM 1296 N N . SER A 1 166 ? -3.08 26.766 -4.789 1 94.56 166 SER A N 1
ATOM 1297 C CA . SER A 1 166 ? -4.207 27.312 -5.539 1 94.56 166 SER A CA 1
ATOM 1298 C C . SER A 1 166 ? -4.453 28.781 -5.188 1 94.56 166 SER A C 1
ATOM 1300 O O . SER A 1 166 ? -3.801 29.328 -4.297 1 94.56 166 SER A O 1
ATOM 1302 N N . ALA A 1 167 ? -5.414 29.391 -5.852 1 94.44 167 ALA A N 1
ATOM 1303 C CA . ALA A 1 167 ? -5.742 30.797 -5.613 1 94.44 167 ALA A CA 1
ATOM 1304 C C . ALA A 1 167 ? -6.352 31 -4.227 1 94.44 167 ALA A C 1
ATOM 1306 O O . ALA A 1 167 ? -6.285 32.094 -3.66 1 94.44 167 ALA A O 1
ATOM 1307 N N . ASN A 1 168 ? -6.879 29.938 -3.699 1 96.19 168 ASN A N 1
ATOM 1308 C CA . ASN A 1 168 ? -7.602 30.047 -2.438 1 96.19 168 ASN A CA 1
ATOM 1309 C C . ASN A 1 168 ? -6.773 29.531 -1.266 1 96.19 168 ASN A C 1
ATOM 1311 O O . ASN A 1 168 ? -7.246 29.5 -0.129 1 96.19 168 ASN A O 1
ATOM 1315 N N . THR A 1 169 ? -5.512 29.172 -1.48 1 97.44 169 THR A N 1
ATOM 1316 C CA . THR A 1 169 ? -4.66 28.656 -0.416 1 97.44 169 THR A CA 1
ATOM 1317 C C . THR A 1 169 ? -4.363 29.75 0.613 1 97.44 169 THR A C 1
ATOM 1319 O O . THR A 1 169 ? -4.043 30.875 0.25 1 97.44 169 THR A O 1
ATOM 1322 N N . ILE A 1 170 ? -4.543 29.406 1.863 1 97.06 170 ILE A N 1
ATOM 1323 C CA . ILE A 1 170 ? -4.145 30.312 2.926 1 97.06 170 ILE A CA 1
ATOM 1324 C C . ILE A 1 170 ? -2.623 30.359 3.027 1 97.06 170 ILE A C 1
ATOM 1326 O O . ILE A 1 170 ? -1.987 29.344 3.342 1 97.06 170 ILE A O 1
ATOM 1330 N N . THR A 1 171 ? -2.014 31.531 2.781 1 97.56 171 THR A N 1
ATOM 1331 C CA . THR A 1 171 ? -0.559 31.625 2.799 1 97.56 171 THR A CA 1
ATOM 1332 C C . THR A 1 171 ? -0.098 32.594 3.891 1 97.56 171 THR A C 1
ATOM 1334 O O . THR A 1 171 ? 1.104 32.781 4.078 1 97.56 171 THR A O 1
ATOM 1337 N N . ASP A 1 172 ? -1.059 33.156 4.555 1 97.25 172 ASP A N 1
ATOM 1338 C CA . ASP A 1 172 ? -0.762 34.062 5.66 1 97.25 172 ASP A CA 1
ATOM 1339 C C . ASP A 1 172 ? -0.883 33.344 7.004 1 97.25 172 ASP A C 1
ATOM 1341 O O . ASP A 1 172 ? -1.906 32.719 7.289 1 97.25 172 ASP A O 1
ATOM 1345 N N . ARG A 1 173 ? 0.115 33.531 7.773 1 97.38 173 ARG A N 1
ATOM 1346 C CA . ARG A 1 173 ? 0.203 32.812 9.039 1 97.38 173 ARG A CA 1
ATOM 1347 C C . ARG A 1 173 ? -0.942 33.188 9.969 1 97.38 173 ARG A C 1
ATOM 1349 O O . ARG A 1 173 ? -1.573 32.312 10.578 1 97.38 173 ARG A O 1
ATOM 1356 N N . ASP A 1 174 ? -1.195 34.438 10.125 1 97.38 174 ASP A N 1
ATOM 1357 C CA . ASP A 1 174 ? -2.25 34.906 11.023 1 97.38 174 ASP A CA 1
ATOM 1358 C C . ASP A 1 174 ? -3.619 34.406 10.562 1 97.38 174 ASP A C 1
ATOM 1360 O O . ASP A 1 174 ? -4.453 34.031 11.375 1 97.38 174 ASP A O 1
ATOM 1364 N N . GLU A 1 175 ? -3.824 34.469 9.266 1 97.81 175 GLU A N 1
ATOM 1365 C CA . GLU A 1 175 ? -5.07 33.969 8.703 1 97.81 175 GLU A CA 1
ATOM 1366 C C . GLU A 1 175 ? -5.234 32.469 8.992 1 97.81 175 GLU A C 1
ATOM 1368 O O . GLU A 1 175 ? -6.332 32.031 9.32 1 97.81 175 GLU A O 1
ATOM 1373 N N . LEU A 1 176 ? -4.148 31.719 8.828 1 98.25 176 LEU A N 1
ATOM 1374 C CA . LEU A 1 176 ? -4.199 30.297 9.117 1 98.25 176 LEU A CA 1
ATOM 1375 C C . LEU A 1 176 ? -4.516 30.047 10.594 1 98.25 176 LEU A C 1
ATOM 1377 O O . LEU A 1 176 ? -5.355 29.203 10.914 1 98.25 176 LEU A O 1
ATOM 1381 N N . LEU A 1 177 ? -3.838 30.797 11.492 1 97.88 177 LEU A N 1
ATOM 1382 C CA . LEU A 1 177 ? -4.047 30.609 12.93 1 97.88 177 LEU A CA 1
ATOM 1383 C C . LEU A 1 177 ? -5.492 30.906 13.305 1 97.88 177 LEU A C 1
ATOM 1385 O O . LEU A 1 177 ? -6.074 30.219 14.141 1 97.88 177 LEU A O 1
ATOM 1389 N N . ASP A 1 178 ? -6.055 31.938 12.68 1 98 178 ASP A N 1
ATOM 1390 C CA . ASP A 1 178 ? -7.465 32.25 12.891 1 98 178 ASP A CA 1
ATOM 1391 C C . ASP A 1 178 ? -8.352 31.078 12.43 1 98 178 ASP A C 1
ATOM 1393 O O . ASP A 1 178 ? -9.32 30.734 13.109 1 98 178 ASP A O 1
ATOM 1397 N N . ASP A 1 179 ? -8.031 30.578 11.281 1 98.12 179 ASP A N 1
ATOM 1398 C CA . ASP A 1 179 ? -8.766 29.453 10.742 1 98.12 179 ASP A CA 1
ATOM 1399 C C . ASP A 1 179 ? -8.68 28.234 11.68 1 98.12 179 ASP A C 1
ATOM 1401 O O . ASP A 1 179 ? -9.688 27.562 11.93 1 98.12 179 ASP A O 1
ATOM 1405 N N . LEU A 1 180 ? -7.516 27.969 12.211 1 98.62 180 LEU A N 1
ATOM 1406 C CA . LEU A 1 180 ? -7.309 26.844 13.109 1 98.62 180 LEU A CA 1
ATOM 1407 C C . LEU A 1 180 ? -8.109 27.016 14.398 1 98.62 180 LEU A C 1
ATOM 1409 O O . LEU A 1 180 ? -8.617 26.047 14.961 1 98.62 180 LEU A O 1
ATOM 1413 N N . GLU A 1 181 ? -8.203 28.234 14.883 1 98.19 181 GLU A N 1
ATOM 1414 C CA . GLU A 1 181 ? -9.023 28.5 16.047 1 98.19 181 GLU A CA 1
ATOM 1415 C C . GLU A 1 181 ? -10.492 28.188 15.789 1 98.19 181 GLU A C 1
ATOM 1417 O O . GLU A 1 181 ? -11.172 27.625 16.656 1 98.19 181 GLU A O 1
ATOM 1422 N N . ALA A 1 182 ? -10.938 28.578 14.617 1 98.06 182 ALA A N 1
ATOM 1423 C CA . ALA A 1 182 ? -12.312 28.266 14.227 1 98.06 182 ALA A CA 1
ATOM 1424 C C . ALA A 1 182 ? -12.523 26.75 14.164 1 98.06 182 ALA A C 1
ATOM 1426 O O . ALA A 1 182 ? -13.57 26.25 14.594 1 98.06 182 ALA A O 1
ATOM 1427 N N . VAL A 1 183 ? -11.562 26 13.625 1 98.44 183 VAL A N 1
ATOM 1428 C CA . VAL A 1 183 ? -11.625 24.531 13.539 1 98.44 183 VAL A CA 1
ATOM 1429 C C . VAL A 1 183 ? -11.695 23.938 14.938 1 98.44 183 VAL A C 1
ATOM 1431 O O . VAL A 1 183 ? -12.453 23 15.18 1 98.44 183 VAL A O 1
ATOM 1434 N N . GLN A 1 184 ? -10.891 24.484 15.805 1 97.69 184 GLN A N 1
ATOM 1435 C CA . GLN A 1 184 ? -10.891 24 17.188 1 97.69 184 GLN A CA 1
ATOM 1436 C C . GLN A 1 184 ? -12.266 24.156 17.828 1 97.69 184 GLN A C 1
ATOM 1438 O O . GLN A 1 184 ? -12.711 23.281 18.562 1 97.69 184 GLN A O 1
ATOM 1443 N N . GLU A 1 185 ? -12.922 25.203 17.531 1 96.94 185 GLU A N 1
ATOM 1444 C CA . GLU A 1 185 ? -14.219 25.516 18.109 1 96.94 185 GLU A CA 1
ATOM 1445 C C . GLU A 1 185 ? -15.312 24.625 17.531 1 96.94 185 GLU A C 1
ATOM 1447 O O . GLU A 1 185 ? -16.141 24.078 18.281 1 96.94 185 GLU A O 1
ATOM 1452 N N . GLN A 1 186 ? -15.305 24.438 16.266 1 96.62 186 GLN A N 1
ATOM 1453 C CA . GLN A 1 186 ? -16.406 23.719 15.625 1 96.62 186 GLN A CA 1
ATOM 1454 C C . GLN A 1 186 ? -16.062 22.25 15.445 1 96.62 186 GLN A C 1
ATOM 1456 O O . GLN A 1 186 ? -16.938 21.438 15.109 1 96.62 186 GLN A O 1
ATOM 1461 N N . HIS A 1 187 ? -14.727 21.891 15.5 1 97.5 187 HIS A N 1
ATOM 1462 C CA . HIS A 1 187 ? -14.211 20.531 15.539 1 97.5 187 HIS A CA 1
ATOM 1463 C C . HIS A 1 187 ? -14.133 19.938 14.141 1 97.5 187 HIS A C 1
ATOM 1465 O O . HIS A 1 187 ? -13.906 18.734 13.992 1 97.5 187 HIS A O 1
ATOM 1471 N N . TYR A 1 188 ? -14.391 20.719 13.156 1 98.38 188 TYR A N 1
ATOM 1472 C CA . TYR A 1 188 ? -14.133 20.281 11.789 1 98.38 188 TYR A CA 1
ATOM 1473 C C . TYR A 1 188 ? -13.523 21.391 10.953 1 98.38 188 TYR A C 1
ATOM 1475 O O . TYR A 1 188 ? -13.68 22.578 11.281 1 98.38 188 TYR A O 1
ATOM 1483 N N . ALA A 1 189 ? -12.781 21.016 9.969 1 98.62 189 ALA A N 1
ATOM 1484 C CA . ALA A 1 189 ? -12.125 21.953 9.055 1 98.62 189 ALA A CA 1
ATOM 1485 C C . ALA A 1 189 ? -12.758 21.906 7.664 1 98.62 189 ALA A C 1
ATOM 1487 O O . ALA A 1 189 ? -13.328 20.875 7.27 1 98.62 189 ALA A O 1
ATOM 1488 N N . ILE A 1 190 ? -12.672 23 7.012 1 97.06 190 ILE A N 1
ATOM 1489 C CA . ILE A 1 190 ? -13.18 23.109 5.645 1 97.06 190 ILE A CA 1
ATOM 1490 C C . ILE A 1 190 ? -12.039 23.469 4.699 1 97.06 190 ILE A C 1
ATOM 1492 O O . ILE A 1 190 ? -11.234 24.359 5 1 97.06 190 ILE A O 1
ATOM 1496 N N . ASP A 1 191 ? -11.828 22.688 3.695 1 96.56 191 ASP A N 1
ATOM 1497 C CA . ASP A 1 191 ? -11.047 23.078 2.52 1 96.56 191 ASP A CA 1
ATOM 1498 C C . ASP A 1 191 ? -11.961 23.562 1.397 1 96.56 191 ASP A C 1
ATOM 1500 O O . ASP A 1 191 ? -12.688 22.781 0.792 1 96.56 191 ASP A O 1
ATOM 1504 N N . ASP A 1 192 ? -11.938 24.797 1.172 1 94.38 192 ASP A N 1
ATOM 1505 C CA . ASP A 1 192 ? -12.742 25.406 0.117 1 94.38 192 ASP A CA 1
ATOM 1506 C C . ASP A 1 192 ? -11.875 25.797 -1.08 1 94.38 192 ASP A C 1
ATOM 1508 O O . ASP A 1 192 ? -11.609 26.969 -1.31 1 94.38 192 ASP A O 1
ATOM 1512 N N . GLU A 1 193 ? -11.547 24.797 -1.813 1 95.62 193 GLU A N 1
ATOM 1513 C CA . GLU A 1 193 ? -10.75 24.938 -3.031 1 95.62 193 GLU A CA 1
ATOM 1514 C C . GLU A 1 193 ? -9.352 25.469 -2.719 1 95.62 193 GLU A C 1
ATOM 1516 O O . GLU A 1 193 ? -8.812 26.281 -3.467 1 95.62 193 GLU A O 1
ATOM 1521 N N . GLU A 1 194 ? -8.859 25.078 -1.579 1 95.38 194 GLU A N 1
ATOM 1522 C CA . GLU A 1 194 ? -7.539 25.531 -1.151 1 95.38 194 GLU A CA 1
ATOM 1523 C C . GLU A 1 194 ? -6.438 24.656 -1.738 1 95.38 194 GLU A C 1
ATOM 1525 O O . GLU A 1 194 ? -5.312 25.125 -1.941 1 95.38 194 GLU A O 1
ATOM 1530 N N . ARG A 1 195 ? -6.762 23.391 -1.942 1 92.56 195 ARG A N 1
ATOM 1531 C CA . ARG A 1 195 ? -5.789 22.453 -2.502 1 92.56 195 ARG A CA 1
ATOM 1532 C C . ARG A 1 195 ? -5.973 22.312 -4.008 1 92.56 195 ARG A C 1
ATOM 1534 O O . ARG A 1 195 ? -4.992 22.188 -4.75 1 92.56 195 ARG A O 1
ATOM 1541 N N . LEU A 1 196 ? -7.16 22.297 -4.469 1 93.19 196 LEU A N 1
ATOM 1542 C CA . LEU A 1 196 ? -7.523 22.062 -5.863 1 93.19 196 LEU A CA 1
ATOM 1543 C C . LEU A 1 196 ? -8.773 22.859 -6.23 1 93.19 196 LEU A C 1
ATOM 1545 O O . LEU A 1 196 ? -9.766 22.844 -5.492 1 93.19 196 LEU A O 1
ATOM 1549 N N . ASN A 1 197 ? -8.641 23.484 -7.359 1 93.25 197 ASN A N 1
ATOM 1550 C CA . ASN A 1 197 ? -9.82 24.188 -7.84 1 93.25 197 ASN A CA 1
ATOM 1551 C C . ASN A 1 197 ? -10.969 23.234 -8.141 1 93.25 197 ASN A C 1
ATOM 1553 O O . ASN A 1 197 ? -10.766 22.188 -8.781 1 93.25 197 ASN A O 1
ATOM 1557 N N . GLY A 1 198 ? -12.117 23.547 -7.605 1 93.94 198 GLY A N 1
ATOM 1558 C CA . GLY A 1 198 ? -13.297 22.75 -7.887 1 93.94 198 GLY A CA 1
ATOM 1559 C C . GLY A 1 198 ? -13.539 21.672 -6.855 1 93.94 198 GLY A C 1
ATOM 1560 O O . GLY A 1 198 ? -14.508 20.906 -6.961 1 93.94 198 GLY A O 1
ATOM 1561 N N . LEU A 1 199 ? -12.703 21.641 -5.82 1 95.06 199 LEU A N 1
ATOM 1562 C CA . LEU A 1 199 ? -12.82 20.625 -4.793 1 95.06 199 LEU A CA 1
ATOM 1563 C C . LEU A 1 199 ? -13.023 21.234 -3.416 1 95.06 199 LEU A C 1
ATOM 1565 O O . LEU A 1 199 ? -12.328 22.188 -3.055 1 95.06 199 LEU A O 1
ATOM 1569 N N . ARG A 1 200 ? -13.938 20.719 -2.652 1 95.25 200 ARG A N 1
ATOM 1570 C CA . ARG A 1 200 ? -14.125 21.078 -1.251 1 95.25 200 ARG A CA 1
ATOM 1571 C C . ARG A 1 200 ? -14.055 19.844 -0.355 1 95.25 200 ARG A C 1
ATOM 1573 O O . ARG A 1 200 ? -14.242 18.719 -0.823 1 95.25 200 ARG A O 1
ATOM 1580 N N . CYS A 1 201 ? -13.773 20.094 0.86 1 96.5 201 CYS A N 1
ATOM 1581 C CA . CYS A 1 201 ? -13.633 18.969 1.784 1 96.5 201 CYS A CA 1
ATOM 1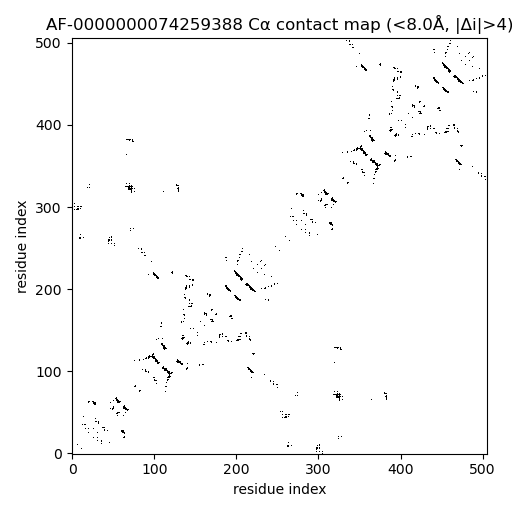582 C C . CYS A 1 201 ? -14.031 19.375 3.199 1 96.5 201 CYS A C 1
ATOM 1584 O O . CYS A 1 201 ? -13.836 20.531 3.592 1 96.5 201 CYS A O 1
ATOM 1586 N N . ILE A 1 202 ? -14.664 18.484 3.879 1 98 202 ILE A N 1
ATOM 1587 C CA . ILE A 1 202 ? -14.891 18.578 5.316 1 98 202 ILE A CA 1
ATOM 1588 C C . ILE A 1 202 ? -14.039 17.547 6.051 1 98 202 ILE A C 1
ATOM 1590 O O . ILE A 1 202 ? -14.055 16.359 5.703 1 98 202 ILE A O 1
ATOM 1594 N N . ALA A 1 203 ? -13.289 18.031 7.02 1 98.81 203 ALA A N 1
ATOM 1595 C CA . ALA A 1 203 ? -12.391 17.125 7.723 1 98.81 203 ALA A CA 1
ATOM 1596 C C . ALA A 1 203 ? -12.523 17.281 9.234 1 98.81 203 ALA A C 1
ATOM 1598 O O . ALA A 1 203 ? -12.797 18.391 9.727 1 98.81 203 ALA A O 1
ATOM 1599 N N . ALA A 1 204 ? -12.352 16.234 9.914 1 98.88 204 ALA A N 1
ATOM 1600 C CA . ALA A 1 204 ? -12.367 16.234 11.375 1 98.88 204 ALA A CA 1
ATOM 1601 C C . ALA A 1 204 ? -11.125 15.555 11.938 1 98.88 204 ALA A C 1
ATOM 1603 O O . ALA A 1 204 ? -10.625 14.578 11.367 1 98.88 204 ALA A O 1
ATOM 1604 N N . PRO A 1 205 ? -10.625 16.047 13.07 1 98.75 205 PRO A N 1
ATOM 1605 C CA . PRO A 1 205 ? -9.492 15.391 13.734 1 98.75 205 PRO A CA 1
ATOM 1606 C C . PRO A 1 205 ? -9.891 14.109 14.461 1 98.75 205 PRO A C 1
ATOM 1608 O O . PRO A 1 205 ? -11.062 13.945 14.828 1 98.75 205 PRO A O 1
ATOM 1611 N N . VAL A 1 206 ? -9.07 13.195 14.484 1 98.5 206 VAL A N 1
ATOM 1612 C CA . VAL A 1 206 ? -9.109 12.086 15.438 1 98.5 206 VAL A CA 1
ATOM 1613 C C . VAL A 1 206 ? -8.078 12.32 16.547 1 98.5 206 VAL A C 1
ATOM 1615 O O . VAL A 1 206 ? -6.875 12.391 16.266 1 98.5 206 VAL A O 1
ATOM 1618 N N . THR A 1 207 ? -8.547 12.477 17.781 1 97.56 207 THR A N 1
ATOM 1619 C CA . THR A 1 207 ? -7.652 12.883 18.859 1 97.56 207 THR A CA 1
ATOM 1620 C C . THR A 1 207 ? -7.449 11.742 19.859 1 97.56 207 THR A C 1
ATOM 1622 O O . THR A 1 207 ? -8.234 10.789 19.891 1 97.56 207 THR A O 1
ATOM 1625 N N . ASP A 1 208 ? -6.34 11.836 20.547 1 95.75 208 ASP A N 1
ATOM 1626 C CA . ASP A 1 208 ? -6.102 10.898 21.656 1 95.75 208 ASP A CA 1
ATOM 1627 C C . ASP A 1 208 ? -6.762 11.383 22.938 1 95.75 208 ASP A C 1
ATOM 1629 O O . ASP A 1 208 ? -7.598 12.289 22.906 1 95.75 208 ASP A O 1
ATOM 1633 N N . GLU A 1 209 ? -6.422 10.781 24 1 93.19 209 GLU A N 1
ATOM 1634 C CA . GLU A 1 209 ? -7.059 11.055 25.281 1 93.19 209 GLU A CA 1
ATOM 1635 C C . GLU A 1 209 ?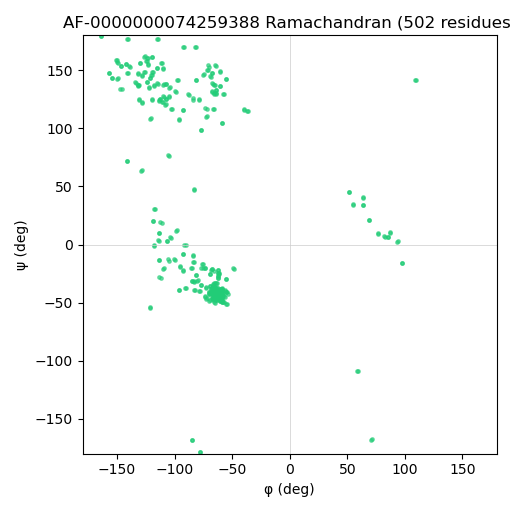 -6.734 12.469 25.766 1 93.19 209 GLU A C 1
ATOM 1637 O O . GLU A 1 209 ? -7.453 13.016 26.594 1 93.19 209 GLU A O 1
ATOM 1642 N N . ASN A 1 210 ? -5.68 13.047 25.281 1 95 210 ASN A N 1
ATOM 1643 C CA . ASN A 1 210 ? -5.277 14.391 25.672 1 95 210 ASN A CA 1
ATOM 1644 C C . ASN A 1 210 ? -5.73 15.43 24.656 1 95 210 ASN A C 1
ATOM 1646 O O . ASN A 1 210 ? -5.184 16.531 24.594 1 95 210 ASN A O 1
ATOM 1650 N N . ASP A 1 211 ? -6.59 15.031 23.75 1 95 211 ASP A N 1
ATOM 1651 C CA . ASP A 1 211 ? -7.164 15.898 22.719 1 95 211 ASP A CA 1
ATOM 1652 C C . ASP A 1 211 ? -6.113 16.312 21.703 1 95 211 ASP A C 1
ATOM 1654 O O . ASP A 1 211 ? -6.199 17.375 21.109 1 95 211 ASP A O 1
ATOM 1658 N N . ARG A 1 212 ? -5.09 15.562 21.641 1 97.69 212 ARG A N 1
ATOM 1659 C CA . ARG A 1 212 ? -4.07 15.766 20.609 1 97.69 212 ARG A CA 1
ATOM 1660 C C . ARG A 1 212 ? -4.414 14.984 19.344 1 97.69 212 ARG A C 1
ATOM 1662 O O . ARG A 1 212 ? -4.691 13.781 19.391 1 97.69 212 ARG A O 1
ATOM 1669 N N . SER A 1 213 ? -4.387 15.664 18.25 1 98.31 213 SER A N 1
ATOM 1670 C CA . SER A 1 213 ? -4.73 15 17 1 98.31 213 SER A CA 1
ATOM 1671 C C . SER A 1 213 ? -3.699 13.93 16.641 1 98.31 213 SER A C 1
ATOM 1673 O O . SER A 1 213 ? -2.496 14.195 16.641 1 98.31 213 SER A O 1
ATOM 1675 N N . VAL A 1 214 ? -4.141 12.758 16.328 1 97.44 214 VAL A N 1
ATOM 1676 C CA . VAL A 1 214 ? -3.264 11.68 15.891 1 97.44 214 VAL A CA 1
ATOM 1677 C C . VAL A 1 214 ? -3.486 11.406 14.406 1 97.44 214 VAL A C 1
ATOM 1679 O O . VAL A 1 214 ? -2.646 10.781 13.75 1 97.44 214 VAL A O 1
ATOM 1682 N N . ALA A 1 215 ? -4.609 11.805 13.898 1 98.62 215 ALA A N 1
ATOM 1683 C CA . ALA A 1 215 ? -5 11.672 12.492 1 98.62 215 ALA A CA 1
ATOM 1684 C C . ALA A 1 215 ? -6.176 12.586 12.164 1 98.62 215 ALA A C 1
ATOM 1686 O O . ALA A 1 215 ? -6.613 13.375 13.008 1 98.62 215 ALA A O 1
ATOM 1687 N N . SER A 1 216 ? -6.594 12.562 10.953 1 98.81 216 SER A N 1
ATOM 1688 C CA . SER A 1 216 ? -7.824 13.219 10.523 1 98.81 216 SER A CA 1
ATOM 1689 C C . SER A 1 216 ? -8.5 12.438 9.406 1 98.81 216 SER A C 1
ATOM 1691 O O . SER A 1 216 ? -7.855 11.664 8.703 1 98.81 216 SER A O 1
ATOM 1693 N N . ILE A 1 217 ? -9.812 12.586 9.312 1 98.88 217 ILE A N 1
ATOM 1694 C CA . ILE A 1 217 ? -10.578 12 8.227 1 98.88 217 ILE A CA 1
ATOM 1695 C C . ILE A 1 217 ? -11.344 13.094 7.484 1 98.88 217 ILE A C 1
ATOM 1697 O O . ILE A 1 217 ? -11.625 14.156 8.047 1 98.88 217 ILE A O 1
ATOM 1701 N N . SER A 1 218 ? -11.672 12.859 6.234 1 98.56 218 SER A N 1
ATOM 1702 C CA . SER A 1 218 ? -12.367 13.883 5.469 1 98.56 218 SER A CA 1
ATOM 1703 C C . SER A 1 218 ? -13.281 13.258 4.414 1 98.56 218 SER A C 1
ATOM 1705 O O . SER A 1 218 ? -13.109 12.094 4.051 1 98.56 218 SER A O 1
ATOM 1707 N N . VAL A 1 219 ? -14.25 13.961 4.004 1 98.12 219 VAL A N 1
ATOM 1708 C CA . VAL A 1 219 ? -15.055 13.711 2.814 1 98.12 219 VAL A CA 1
ATOM 1709 C C . VAL A 1 219 ? -14.812 14.805 1.782 1 98.12 219 VAL A C 1
ATOM 1711 O O . VAL A 1 219 ? -14.93 15.992 2.09 1 98.12 219 VAL A O 1
ATOM 1714 N N . SER A 1 220 ? -14.445 14.43 0.615 1 96.88 220 SER A N 1
ATOM 1715 C CA . SER A 1 220 ? -14.172 15.367 -0.47 1 96.88 220 SER A CA 1
ATOM 1716 C C . SER A 1 220 ? -15.266 15.32 -1.532 1 96.88 220 SER A C 1
ATOM 1718 O O . SER A 1 220 ? -15.719 14.234 -1.912 1 96.88 220 SER A O 1
ATOM 1720 N N . CYS A 1 221 ? -15.648 16.484 -2.008 1 94.38 221 CYS A N 1
ATOM 1721 C CA . CYS A 1 221 ? -16.719 16.609 -2.988 1 94.38 221 CYS A CA 1
ATOM 1722 C C . CYS A 1 221 ? -16.391 17.672 -4.023 1 94.38 221 CYS A C 1
ATOM 1724 O O . CYS A 1 221 ? -15.781 18.688 -3.699 1 94.38 221 CYS A O 1
ATOM 1726 N N . PRO A 1 222 ? -16.859 17.438 -5.227 1 94.12 222 PRO A N 1
ATOM 1727 C CA . PRO A 1 222 ? -16.781 18.547 -6.191 1 94.12 222 PRO A CA 1
ATOM 1728 C C . PRO A 1 222 ? -17.719 19.688 -5.848 1 94.12 222 PRO A C 1
ATOM 1730 O O . PRO A 1 222 ? -18.844 19.469 -5.398 1 94.12 222 PRO A O 1
ATOM 1733 N N . VAL A 1 223 ? -17.281 20.875 -6.117 1 90.88 223 VAL A N 1
ATOM 1734 C CA . VAL A 1 223 ? -18.031 22.078 -5.758 1 90.88 223 VAL A CA 1
ATOM 1735 C C . VAL A 1 223 ? -19.359 22.094 -6.52 1 90.88 223 VAL A C 1
ATOM 1737 O O . VAL A 1 223 ? -20.391 22.516 -5.98 1 90.88 223 VAL A O 1
ATOM 1740 N N . HIS A 1 224 ? -19.469 21.609 -7.684 1 89.31 224 HIS A N 1
ATOM 1741 C CA . HIS A 1 224 ? -20.625 21.766 -8.547 1 89.31 224 HIS A CA 1
ATOM 1742 C C . HIS A 1 224 ? -21.703 20.719 -8.219 1 89.31 224 HIS A C 1
ATOM 1744 O O . HIS A 1 224 ? -22.844 20.859 -8.648 1 89.31 224 HIS A O 1
ATOM 1750 N N . ARG A 1 225 ? -21.344 19.75 -7.52 1 85.69 225 ARG A N 1
ATOM 1751 C CA . ARG A 1 225 ? -22.281 18.641 -7.312 1 85.69 225 ARG A CA 1
ATOM 1752 C C . ARG A 1 225 ? -22.859 18.672 -5.902 1 85.69 225 ARG A C 1
ATOM 1754 O O . ARG A 1 225 ? -23.875 18.031 -5.633 1 85.69 225 ARG A O 1
ATOM 1761 N N . VAL A 1 226 ? -22.266 19.469 -5.082 1 83.75 226 VAL A N 1
ATOM 1762 C CA . VAL A 1 226 ? -22.703 19.359 -3.697 1 83.75 226 VAL A CA 1
ATOM 1763 C C . VAL A 1 226 ? -23.547 20.578 -3.32 1 83.75 226 VAL A C 1
ATOM 1765 O O . VAL A 1 226 ? -23.125 21.719 -3.539 1 83.75 226 VAL A O 1
ATOM 1768 N N . ASP A 1 227 ? -24.719 20.25 -2.859 1 88.06 227 ASP A N 1
ATOM 1769 C CA . ASP A 1 227 ? -25.578 21.312 -2.35 1 88.06 227 ASP A CA 1
ATOM 1770 C C . ASP A 1 227 ? -25.031 21.875 -1.039 1 88.06 227 ASP A C 1
ATOM 1772 O O . ASP A 1 227 ? -24.453 21.141 -0.236 1 88.06 227 ASP A O 1
ATOM 1776 N N . GLU A 1 228 ? -25.359 23.109 -0.792 1 87.5 228 GLU A N 1
ATOM 1777 C CA . GLU A 1 228 ? -24.812 23.828 0.364 1 87.5 228 GLU A CA 1
ATOM 1778 C C . GLU A 1 228 ? -25.297 23.203 1.67 1 87.5 228 GLU A C 1
ATOM 1780 O O . GLU A 1 228 ? -24.547 23.125 2.643 1 87.5 228 GLU A O 1
ATOM 1785 N N . THR A 1 229 ? -26.531 22.844 1.655 1 89.5 229 THR A N 1
ATOM 1786 C CA . THR A 1 229 ? -27.078 22.234 2.859 1 89.5 229 THR A CA 1
ATOM 1787 C C . THR A 1 229 ? -26.375 20.922 3.168 1 89.5 229 THR A C 1
ATOM 1789 O O . THR A 1 229 ? -25.984 20.656 4.312 1 89.5 229 THR A O 1
ATOM 1792 N N . ARG A 1 230 ? -26.156 20.203 2.143 1 91.44 230 ARG A N 1
ATOM 1793 C CA . ARG A 1 230 ? -25.453 18.938 2.316 1 91.44 230 ARG A CA 1
ATOM 1794 C C . ARG A 1 230 ? -24.016 19.156 2.787 1 91.44 230 ARG A C 1
ATOM 1796 O O . ARG A 1 230 ? -23.562 18.5 3.723 1 91.44 230 ARG A O 1
ATOM 1803 N N . PHE A 1 231 ? -23.438 20.109 2.215 1 93.19 231 PHE A N 1
ATOM 1804 C CA . PHE A 1 231 ? -22.031 20.328 2.484 1 93.19 231 PHE A CA 1
ATOM 1805 C C . PHE A 1 231 ? -21.828 20.906 3.883 1 93.19 231 PHE A C 1
ATOM 1807 O O . PHE A 1 231 ? -20.922 20.484 4.609 1 93.19 231 PHE A O 1
ATOM 1814 N N . PHE A 1 232 ? -22.672 21.75 4.312 1 92 232 PHE A N 1
ATOM 1815 C CA . PHE A 1 232 ? -22.406 22.484 5.543 1 92 232 PHE A CA 1
ATOM 1816 C C . PHE A 1 232 ? -23.141 21.859 6.719 1 92 232 PHE A C 1
ATOM 1818 O O . PHE A 1 232 ? -22.828 22.141 7.879 1 92 232 PHE A O 1
ATOM 1825 N N . GLU A 1 233 ? -24.062 20.984 6.492 1 89.94 233 GLU A N 1
ATOM 1826 C CA . GLU A 1 233 ? -24.844 20.422 7.594 1 89.94 233 GLU A CA 1
ATOM 1827 C C . GLU A 1 233 ? -24.703 18.906 7.645 1 89.94 233 GLU A C 1
ATOM 1829 O O . GLU A 1 233 ? -24.188 18.359 8.625 1 89.94 233 GLU A O 1
ATOM 1834 N N . THR A 1 234 ? -24.984 18.297 6.551 1 93.81 234 THR A N 1
ATOM 1835 C CA . THR A 1 234 ? -25.031 16.844 6.539 1 93.81 234 THR A CA 1
ATOM 1836 C C . THR A 1 234 ? -23.641 16.234 6.641 1 93.81 234 THR A C 1
ATOM 1838 O O . THR A 1 234 ? -23.406 15.336 7.445 1 93.81 234 THR A O 1
ATOM 1841 N N . LEU A 1 235 ? -22.719 16.734 5.883 1 95.75 235 LEU A N 1
ATOM 1842 C CA . LEU A 1 235 ? -21.391 16.141 5.797 1 95.75 235 LEU A CA 1
ATOM 1843 C C . LEU A 1 235 ? -20.609 16.359 7.09 1 95.75 235 LEU A C 1
ATOM 1845 O O . LEU A 1 235 ? -19.938 15.445 7.578 1 95.75 235 LEU A O 1
ATOM 1849 N N . PRO A 1 236 ? -20.703 17.547 7.688 1 97.12 236 PRO A N 1
ATOM 1850 C CA . PRO A 1 236 ? -20 17.719 8.961 1 97.12 236 PRO A CA 1
ATOM 1851 C C . PRO A 1 236 ? -20.469 16.734 10.031 1 97.12 236 PRO A C 1
ATOM 1853 O O . PRO A 1 236 ? -19.625 16.156 10.734 1 97.12 236 PRO A O 1
ATOM 1856 N N . ASP A 1 237 ? -21.75 16.484 10.07 1 97.25 237 ASP A N 1
ATOM 1857 C CA . ASP A 1 237 ? -22.281 15.547 11.047 1 97.25 237 ASP A CA 1
ATOM 1858 C C . ASP A 1 237 ? -21.75 14.133 10.797 1 97.25 237 ASP A C 1
ATOM 1860 O O . ASP A 1 237 ? -21.375 13.43 11.734 1 97.25 237 ASP A O 1
ATOM 1864 N N . ALA A 1 238 ? -21.719 13.797 9.555 1 97.75 238 ALA A N 1
ATOM 1865 C CA . ALA A 1 238 ? -21.266 12.461 9.172 1 97.75 238 ALA A CA 1
ATOM 1866 C C . ALA A 1 238 ? -19.781 12.281 9.492 1 97.75 238 ALA A C 1
ATOM 1868 O O . ALA A 1 238 ? -19.375 11.258 10.047 1 97.75 238 ALA A O 1
ATOM 1869 N N . VAL A 1 239 ? -18.969 13.258 9.18 1 98.56 239 VAL A N 1
ATOM 1870 C CA . VAL A 1 239 ? -17.516 13.203 9.383 1 98.56 239 VAL A CA 1
ATOM 1871 C C . VAL A 1 239 ? -17.203 13.219 10.883 1 98.56 239 VAL A C 1
ATOM 1873 O O . VAL A 1 239 ? -16.375 12.438 11.352 1 98.56 239 VAL A O 1
ATOM 1876 N N . LEU A 1 240 ? -17.906 14.047 11.609 1 98.44 240 LEU A N 1
ATOM 1877 C CA . LEU A 1 240 ? -17.719 14.141 13.055 1 98.44 240 LEU A CA 1
ATOM 1878 C C . LEU A 1 240 ? -18.109 12.844 13.742 1 98.44 240 LEU A C 1
ATOM 1880 O O . LEU A 1 240 ? -17.422 12.367 14.641 1 98.44 240 LEU A O 1
ATOM 1884 N N . GLY A 1 241 ? -19.281 12.367 13.312 1 98.06 241 GLY A N 1
ATOM 1885 C CA . GLY A 1 241 ? -19.719 11.094 13.859 1 98.06 241 GLY A CA 1
ATOM 1886 C C . GLY A 1 241 ? -18.734 9.969 13.641 1 98.06 241 GLY A C 1
ATOM 1887 O O . GLY A 1 241 ? -18.422 9.219 14.562 1 98.06 241 GLY A O 1
ATOM 1888 N N . THR A 1 242 ? -18.203 9.883 12.469 1 98.31 242 THR A N 1
ATOM 1889 C CA . THR A 1 242 ? -17.234 8.852 12.125 1 98.31 242 THR A CA 1
ATOM 1890 C C . THR A 1 242 ? -15.93 9.047 12.891 1 98.31 242 THR A C 1
ATOM 1892 O O . THR A 1 242 ? -15.359 8.086 13.414 1 98.31 242 THR A O 1
ATOM 1895 N N . ALA A 1 243 ? -15.422 10.273 12.945 1 98.38 243 ALA A N 1
ATOM 1896 C CA . ALA A 1 243 ? -14.211 10.578 13.695 1 98.38 243 ALA A CA 1
ATOM 1897 C C . ALA A 1 243 ? -14.352 10.156 15.156 1 98.38 243 ALA A C 1
ATOM 1899 O O . ALA A 1 243 ? -13.414 9.625 15.75 1 98.38 243 ALA A O 1
ATOM 1900 N N . ASN A 1 244 ? -15.508 10.375 15.695 1 97.25 244 ASN A N 1
ATOM 1901 C CA . ASN A 1 244 ? -15.773 10.016 17.078 1 97.25 244 ASN A CA 1
ATOM 1902 C C . ASN A 1 244 ? -15.711 8.5 17.297 1 97.25 244 ASN A C 1
ATOM 1904 O O . ASN A 1 244 ? -15.156 8.031 18.281 1 97.25 244 ASN A O 1
ATOM 1908 N N . VAL A 1 245 ? -16.312 7.785 16.422 1 97.12 245 VAL A N 1
ATOM 1909 C CA . VAL A 1 245 ? -16.281 6.328 16.5 1 97.12 245 VAL A CA 1
ATOM 1910 C C . VAL A 1 245 ? -14.836 5.836 16.438 1 97.12 245 VAL A C 1
ATOM 1912 O O . VAL A 1 245 ? -14.43 4.996 17.25 1 97.12 245 VAL A O 1
ATOM 1915 N N . ILE A 1 246 ? -14.047 6.363 15.539 1 97.25 246 ILE A N 1
ATOM 1916 C CA . ILE A 1 246 ? -12.656 5.977 15.375 1 97.25 246 ILE A CA 1
ATOM 1917 C C . ILE A 1 246 ? -11.875 6.305 16.656 1 97.25 246 ILE A C 1
ATOM 1919 O O . ILE A 1 246 ? -11.062 5.504 17.109 1 97.25 246 ILE A O 1
ATOM 1923 N N . GLU A 1 247 ? -12.141 7.461 17.141 1 96 247 GLU A N 1
ATOM 1924 C CA . GLU A 1 247 ? -11.484 7.898 18.375 1 96 247 GLU A CA 1
ATOM 1925 C C . GLU A 1 247 ? -11.742 6.922 19.516 1 96 247 GLU A C 1
ATOM 1927 O O . GLU A 1 247 ? -10.82 6.535 20.234 1 96 247 GLU A O 1
ATOM 1932 N N . LEU A 1 248 ? -12.953 6.578 19.703 1 94.12 248 LEU A N 1
ATOM 1933 C CA . LEU A 1 248 ? -13.344 5.676 20.781 1 94.12 248 LEU A CA 1
ATOM 1934 C C . LEU A 1 248 ? -12.688 4.309 20.609 1 94.12 248 LEU A C 1
ATOM 1936 O O . LEU A 1 248 ? -12.148 3.75 21.578 1 94.12 248 LEU A O 1
ATOM 1940 N N . GLU A 1 249 ? -12.711 3.842 19.438 1 92.25 249 GLU A N 1
ATOM 1941 C CA . GLU A 1 249 ? -12.117 2.535 19.172 1 92.25 249 GLU A CA 1
ATOM 1942 C C . GLU A 1 249 ? -10.602 2.57 19.328 1 92.25 249 GLU A C 1
ATOM 1944 O O . GLU A 1 249 ? -10 1.607 19.797 1 92.25 249 GLU A O 1
ATOM 1949 N N . HIS A 1 250 ? -10.016 3.656 18.891 1 90.69 250 HIS A N 1
ATOM 1950 C CA . HIS A 1 250 ? -8.562 3.797 18.938 1 90.69 250 HIS A CA 1
ATOM 1951 C C . HIS A 1 250 ? -8.07 3.955 20.375 1 90.69 250 HIS A C 1
ATOM 1953 O O . HIS A 1 250 ? -7.039 3.396 20.75 1 90.69 250 HIS A O 1
ATOM 1959 N N . ASN A 1 251 ? -8.75 4.723 21.141 1 89.56 251 ASN A N 1
ATOM 1960 C CA . ASN A 1 251 ? -8.32 5.039 22.5 1 89.56 251 ASN A CA 1
ATOM 1961 C C . ASN A 1 251 ? -8.695 3.928 23.484 1 89.56 251 ASN A C 1
ATOM 1963 O O . ASN A 1 251 ? -8.094 3.809 24.547 1 89.56 251 ASN A O 1
ATOM 1967 N N . TYR A 1 252 ? -9.75 3.137 23.219 1 82.81 252 TYR A N 1
ATOM 1968 C CA . TYR A 1 252 ? -10.203 2.146 24.188 1 82.81 252 TYR A CA 1
ATOM 1969 C C . TYR A 1 252 ? -10 0.732 23.641 1 82.81 252 TYR A C 1
ATOM 1971 O O . TYR A 1 252 ? -10.398 -0.243 24.297 1 82.81 252 TYR A O 1
ATOM 1979 N N . SER A 1 253 ? -9.422 0.488 22.484 1 67.44 253 SER A N 1
ATOM 1980 C CA . SER A 1 253 ? -9.047 -0.849 22.031 1 67.44 253 SER A CA 1
ATOM 1981 C C . SER A 1 253 ? -7.715 -1.279 22.641 1 67.44 253 SER A C 1
ATOM 1983 O O . SER A 1 253 ? -6.875 -0.439 22.969 1 67.44 253 SER A O 1
ATOM 1985 N N . MET B 1 1 ? 16.859 -14.852 -14.75 1 32.22 1 MET B N 1
ATOM 1986 C CA . MET B 1 1 ? 17.125 -13.422 -14.867 1 32.22 1 MET B CA 1
ATOM 1987 C C . MET B 1 1 ? 18.578 -13.117 -14.547 1 32.22 1 MET B C 1
ATOM 1989 O O . MET B 1 1 ? 19.094 -13.555 -13.516 1 32.22 1 MET B O 1
ATOM 1993 N N . VAL B 1 2 ? 19.359 -12.711 -15.484 1 39.22 2 VAL B N 1
ATOM 1994 C CA . VAL B 1 2 ? 20.812 -12.5 -15.445 1 39.22 2 VAL B CA 1
ATOM 1995 C C . VAL B 1 2 ? 21.156 -11.484 -14.359 1 39.22 2 VAL B C 1
ATOM 1997 O O . VAL B 1 2 ? 20.547 -10.414 -14.289 1 39.22 2 VAL B O 1
ATOM 2000 N N . GLU B 1 3 ? 21.688 -11.977 -13.242 1 51.47 3 GLU B N 1
ATOM 2001 C CA . GLU B 1 3 ? 22.328 -11.156 -12.211 1 51.47 3 GLU B CA 1
ATOM 2002 C C . GLU B 1 3 ? 23.094 -9.992 -12.828 1 51.47 3 GLU B C 1
ATOM 2004 O O . GLU B 1 3 ? 23.734 -10.148 -13.867 1 51.47 3 GLU B O 1
ATOM 2009 N N . SER B 1 4 ? 22.594 -8.836 -12.516 1 55.28 4 SER B N 1
ATOM 2010 C CA . SER B 1 4 ? 23.266 -7.664 -13.062 1 55.28 4 SER B CA 1
ATOM 2011 C C . SER B 1 4 ? 24.781 -7.832 -13.031 1 55.28 4 SER B C 1
ATOM 2013 O O . SER B 1 4 ? 25.344 -8.297 -12.031 1 55.28 4 SER B O 1
ATOM 2015 N N . ARG B 1 5 ? 25.438 -7.879 -14.125 1 58.25 5 ARG B N 1
ATOM 2016 C CA . ARG B 1 5 ? 26.875 -7.988 -14.305 1 58.25 5 ARG B CA 1
ATOM 2017 C C . ARG B 1 5 ? 27.609 -6.973 -13.43 1 58.25 5 ARG B C 1
ATOM 2019 O O . ARG B 1 5 ? 28.734 -7.223 -12.992 1 58.25 5 ARG B O 1
ATOM 2026 N N . HIS B 1 6 ? 26.938 -5.824 -12.945 1 71.81 6 HIS B N 1
ATOM 2027 C CA . HIS B 1 6 ? 27.562 -4.812 -12.094 1 71.81 6 HIS B CA 1
ATOM 2028 C C . HIS B 1 6 ? 26.594 -4.312 -11.031 1 71.81 6 HIS B C 1
ATOM 2030 O O . HIS B 1 6 ? 26.172 -3.16 -11.078 1 71.81 6 HIS B O 1
ATOM 2036 N N . PRO B 1 7 ? 26.344 -5.164 -10.102 1 73.81 7 PRO B N 1
ATOM 2037 C CA . PRO B 1 7 ? 25.422 -4.723 -9.055 1 73.81 7 PRO B CA 1
ATOM 2038 C C . PRO B 1 7 ? 26 -3.594 -8.195 1 73.81 7 PRO B C 1
ATOM 2040 O O . PRO B 1 7 ? 27.203 -3.521 -7.992 1 73.81 7 PRO B O 1
ATOM 2043 N N . VAL B 1 8 ? 25.016 -2.631 -7.945 1 88.81 8 VAL B N 1
ATOM 2044 C CA . VAL B 1 8 ? 25.375 -1.585 -6.992 1 88.81 8 VAL B CA 1
ATOM 2045 C C . VAL B 1 8 ? 25.297 -2.135 -5.57 1 88.81 8 VAL B C 1
ATOM 2047 O O . VAL B 1 8 ? 24.219 -2.178 -4.977 1 88.81 8 VAL B O 1
ATOM 2050 N N . GLN B 1 9 ? 26.391 -2.512 -5.023 1 88.81 9 GLN B N 1
ATOM 2051 C CA . GLN B 1 9 ? 26.469 -3.244 -3.762 1 88.81 9 GLN B CA 1
ATOM 2052 C C . GLN B 1 9 ? 25.844 -2.451 -2.623 1 88.81 9 GLN B C 1
ATOM 2054 O O . GLN B 1 9 ? 25.172 -3.025 -1.759 1 88.81 9 GLN B O 1
ATOM 2059 N N . THR B 1 10 ? 26.125 -1.18 -2.662 1 89.75 10 THR B N 1
ATOM 2060 C CA . THR B 1 10 ? 25.562 -0.319 -1.623 1 89.75 10 THR B CA 1
ATOM 2061 C C . THR B 1 10 ? 24.047 -0.351 -1.649 1 89.75 10 THR B C 1
ATOM 2063 O O . THR B 1 10 ? 23.406 -0.34 -0.598 1 89.75 10 THR B O 1
ATOM 2066 N N . LEU B 1 11 ? 23.531 -0.377 -2.791 1 92.12 11 LEU B N 1
ATOM 2067 C CA . LEU B 1 11 ? 22.078 -0.444 -2.957 1 92.12 11 LEU B CA 1
ATOM 2068 C C . LEU B 1 11 ? 21.547 -1.802 -2.516 1 92.12 11 LEU B C 1
ATOM 2070 O O . LEU B 1 11 ? 20.531 -1.877 -1.821 1 92.12 11 LEU B O 1
ATOM 2074 N N . GLU B 1 12 ? 22.203 -2.846 -2.834 1 93 12 GLU B N 1
ATOM 2075 C CA . GLU B 1 12 ? 21.812 -4.18 -2.387 1 93 12 GLU B CA 1
ATOM 2076 C C . GLU B 1 12 ? 21.781 -4.266 -0.863 1 93 12 GLU B C 1
ATOM 2078 O O . GLU B 1 12 ? 20.859 -4.828 -0.285 1 93 12 GLU B O 1
ATOM 2083 N N . ARG B 1 13 ? 22.766 -3.693 -0.305 1 92.81 13 ARG B N 1
ATOM 2084 C CA . ARG B 1 13 ? 22.844 -3.701 1.152 1 92.81 13 ARG B CA 1
ATOM 2085 C C . ARG B 1 13 ? 21.703 -2.9 1.769 1 92.81 13 ARG B C 1
ATOM 2087 O O . ARG B 1 13 ? 21.125 -3.311 2.777 1 92.81 13 ARG B O 1
ATOM 2094 N N . ALA B 1 14 ? 21.453 -1.774 1.159 1 94.25 14 ALA B N 1
ATOM 2095 C CA . ALA B 1 14 ? 20.344 -0.947 1.651 1 94.25 14 ALA B CA 1
ATOM 2096 C C . ALA B 1 14 ? 19.031 -1.709 1.613 1 94.25 14 ALA B C 1
ATOM 2098 O O . ALA B 1 14 ? 18.25 -1.648 2.561 1 94.25 14 ALA B O 1
ATOM 2099 N N . LEU B 1 15 ? 18.812 -2.439 0.538 1 95 15 LEU B N 1
ATOM 2100 C CA . LEU B 1 15 ? 17.594 -3.223 0.401 1 95 15 LEU B CA 1
ATOM 2101 C C . LEU B 1 15 ? 17.547 -4.352 1.425 1 95 15 LEU B C 1
ATOM 2103 O O . LEU B 1 15 ? 16.5 -4.625 2.018 1 95 15 LEU B O 1
ATOM 2107 N N . GLU B 1 16 ? 18.656 -4.949 1.652 1 95.75 16 GLU B N 1
ATOM 2108 C CA . GLU B 1 16 ? 18.734 -5.996 2.668 1 95.75 16 GLU B CA 1
ATOM 2109 C C . GLU B 1 16 ? 18.422 -5.445 4.055 1 95.75 16 GLU B C 1
ATOM 2111 O O . GLU B 1 16 ? 17.75 -6.098 4.848 1 95.75 16 GLU B O 1
ATOM 2116 N N . ILE B 1 17 ? 18.953 -4.309 4.34 1 96.94 17 ILE B N 1
ATOM 2117 C CA . ILE B 1 17 ? 18.719 -3.652 5.621 1 96.94 17 ILE B CA 1
ATOM 2118 C C . ILE B 1 17 ? 17.234 -3.41 5.809 1 96.94 17 ILE B C 1
ATOM 2120 O O . ILE B 1 17 ? 16.656 -3.768 6.84 1 96.94 17 ILE B O 1
ATOM 2124 N N . VAL B 1 18 ? 16.578 -2.838 4.824 1 97.38 18 VAL B N 1
ATOM 2125 C CA . VAL B 1 18 ? 15.164 -2.502 4.883 1 97.38 18 VAL B CA 1
ATOM 2126 C C . VAL B 1 18 ? 14.336 -3.773 5.062 1 97.38 18 VAL B C 1
ATOM 2128 O O . VAL B 1 18 ? 13.43 -3.82 5.895 1 97.38 18 VAL B O 1
ATOM 2131 N N . GLU B 1 19 ? 14.688 -4.773 4.32 1 96.25 19 GLU B N 1
ATOM 2132 C CA . GLU B 1 19 ? 13.961 -6.031 4.402 1 96.25 19 GLU B CA 1
ATOM 2133 C C . GLU B 1 19 ? 14.148 -6.695 5.766 1 96.25 19 GLU B C 1
ATOM 2135 O O . GLU B 1 19 ? 13.227 -7.316 6.293 1 96.25 19 GLU B O 1
ATOM 2140 N N . THR B 1 20 ? 15.32 -6.586 6.332 1 96.88 20 THR B N 1
ATOM 2141 C CA . THR B 1 20 ? 15.586 -7.098 7.672 1 96.88 20 THR B CA 1
ATOM 2142 C C . THR B 1 20 ? 14.719 -6.387 8.703 1 96.88 20 THR B C 1
ATOM 2144 O O . THR B 1 20 ? 14.117 -7.027 9.57 1 96.88 20 THR B O 1
ATOM 2147 N N . ILE B 1 21 ? 14.633 -5.113 8.602 1 97.81 21 ILE B N 1
ATOM 2148 C CA . ILE B 1 21 ? 13.828 -4.32 9.531 1 97.81 21 ILE B CA 1
ATOM 2149 C C . ILE B 1 21 ? 12.359 -4.723 9.422 1 97.81 21 ILE B C 1
ATOM 2151 O O . ILE B 1 21 ? 11.656 -4.809 10.43 1 97.81 21 ILE B O 1
ATOM 2155 N N . GLN B 1 22 ? 11.914 -4.914 8.188 1 96.81 22 GLN B N 1
ATOM 2156 C CA . GLN B 1 22 ? 10.539 -5.379 8 1 96.81 22 GLN B CA 1
ATOM 2157 C C . GLN B 1 22 ? 10.32 -6.734 8.672 1 96.81 22 GLN B C 1
ATOM 2159 O O . GLN B 1 22 ? 9.344 -6.918 9.398 1 96.81 22 GLN B O 1
ATOM 2164 N N . GLU B 1 23 ? 11.219 -7.656 8.422 1 94.56 23 GLU B N 1
ATOM 2165 C CA . GLU B 1 23 ? 11.109 -9.016 8.945 1 94.56 23 GLU B CA 1
ATOM 2166 C C . GLU B 1 23 ? 11.047 -9.016 10.469 1 94.56 23 GLU B C 1
ATOM 2168 O O . GLU B 1 23 ? 10.305 -9.797 11.07 1 94.56 23 GLU B O 1
ATOM 2173 N N . LEU B 1 24 ? 11.805 -8.141 11.094 1 95.44 24 LEU B N 1
ATOM 2174 C CA . LEU B 1 24 ? 11.922 -8.117 12.555 1 95.44 24 LEU B CA 1
ATOM 2175 C C . LEU B 1 24 ? 10.875 -7.199 13.172 1 95.44 24 LEU B C 1
ATOM 2177 O O . LEU B 1 24 ? 10.805 -7.066 14.398 1 95.44 24 LEU B O 1
ATOM 2181 N N . ASP B 1 25 ? 10.055 -6.574 12.32 1 95.38 25 ASP B N 1
ATOM 2182 C CA . ASP B 1 25 ? 9.062 -5.609 12.781 1 95.38 25 ASP B CA 1
ATOM 2183 C C . ASP B 1 25 ? 9.711 -4.543 13.672 1 95.38 25 ASP B C 1
ATOM 2185 O O . ASP B 1 25 ? 9.227 -4.27 14.773 1 95.38 25 ASP B O 1
ATOM 2189 N N . GLY B 1 26 ? 10.82 -4.051 13.219 1 97 26 GLY B N 1
ATOM 2190 C CA . GLY B 1 26 ? 11.648 -3.127 13.969 1 97 26 GLY B CA 1
ATOM 2191 C C . GLY B 1 26 ? 12.953 -3.746 14.453 1 97 26 GLY B C 1
ATOM 2192 O O . GLY B 1 26 ? 12.984 -4.926 14.805 1 97 26 GLY B O 1
ATOM 2193 N N . ALA B 1 27 ? 13.984 -2.928 14.391 1 97.31 27 ALA B N 1
ATOM 2194 C CA . ALA B 1 27 ? 15.273 -3.479 14.781 1 97.31 27 ALA B CA 1
ATOM 2195 C C . ALA B 1 27 ? 16.234 -2.371 15.203 1 97.31 27 ALA B C 1
ATOM 2197 O O . ALA B 1 27 ? 16.156 -1.245 14.711 1 97.31 27 ALA B O 1
ATOM 2198 N N . GLY B 1 28 ? 17.078 -2.705 16.125 1 96.94 28 GLY B N 1
ATOM 2199 C CA . GLY B 1 28 ? 18.188 -1.812 16.438 1 96.94 28 GLY B CA 1
ATOM 2200 C C . GLY B 1 28 ? 19.359 -1.958 15.477 1 96.94 28 GLY B C 1
ATOM 2201 O O . GLY B 1 28 ? 19.406 -2.906 14.695 1 96.94 28 GLY B O 1
ATOM 2202 N N . ILE B 1 29 ? 20.234 -1.064 15.609 1 95.56 29 ILE B N 1
ATOM 2203 C CA . ILE B 1 29 ? 21.391 -1.011 14.719 1 95.56 29 ILE B CA 1
ATOM 2204 C C . ILE B 1 29 ? 22.188 -2.305 14.828 1 95.56 29 ILE B C 1
ATOM 2206 O O . ILE B 1 29 ? 22.656 -2.842 13.828 1 95.56 29 ILE B O 1
ATOM 2210 N N . THR B 1 30 ? 22.359 -2.805 16.047 1 95.44 30 THR B N 1
ATOM 2211 C CA . THR B 1 30 ? 23.172 -3.998 16.281 1 95.44 30 THR B CA 1
ATOM 2212 C C . THR B 1 30 ? 22.531 -5.223 15.633 1 95.44 30 THR B C 1
ATOM 2214 O O . THR B 1 30 ? 23.219 -6.004 14.969 1 95.44 30 THR B O 1
ATOM 2217 N N . GLU B 1 31 ? 21.297 -5.398 15.797 1 95.69 31 GLU B N 1
ATOM 2218 C CA . GLU B 1 31 ? 20.562 -6.52 15.219 1 95.69 31 GLU B CA 1
ATOM 2219 C C . GLU B 1 31 ? 20.641 -6.492 13.688 1 95.69 31 GLU B C 1
ATOM 2221 O O . GLU B 1 31 ? 20.828 -7.527 13.055 1 95.69 31 GLU B O 1
ATOM 2226 N N . VAL B 1 32 ? 20.5 -5.316 13.125 1 96.69 32 VAL B N 1
ATOM 2227 C CA . VAL B 1 32 ? 20.562 -5.16 11.672 1 96.69 32 VAL B CA 1
ATOM 2228 C C . VAL B 1 32 ? 21.969 -5.496 11.18 1 96.69 32 VAL B C 1
ATOM 2230 O O . VAL B 1 32 ? 22.125 -6.238 10.203 1 96.69 32 VAL B O 1
ATOM 2233 N N . ALA B 1 33 ? 22.953 -5.016 11.867 1 96.25 33 ALA B N 1
ATOM 2234 C CA . ALA B 1 33 ? 24.344 -5.238 11.477 1 96.25 33 ALA B CA 1
ATOM 2235 C C . ALA B 1 33 ? 24.688 -6.723 11.477 1 96.25 33 ALA B C 1
ATOM 2237 O O . ALA B 1 33 ? 25.359 -7.215 10.562 1 96.25 33 ALA B O 1
ATOM 2238 N N . GLU B 1 34 ? 24.25 -7.426 12.43 1 94.94 34 GLU B N 1
ATOM 2239 C CA . GLU B 1 34 ? 24.516 -8.859 12.562 1 94.94 34 GLU B CA 1
ATOM 2240 C C . GLU B 1 34 ? 23.859 -9.648 11.43 1 94.94 34 GLU B C 1
ATOM 2242 O O . GLU B 1 34 ? 24.438 -10.609 10.922 1 94.94 34 GLU B O 1
ATOM 2247 N N . ARG B 1 35 ? 22.766 -9.211 10.984 1 93.19 35 ARG B N 1
ATOM 2248 C CA . ARG B 1 35 ? 22 -9.938 9.977 1 93.19 35 ARG B CA 1
ATOM 2249 C C . ARG B 1 35 ? 22.531 -9.656 8.57 1 93.19 35 ARG B C 1
ATOM 2251 O O . ARG B 1 35 ? 22.594 -10.555 7.734 1 93.19 35 ARG B O 1
ATOM 2258 N N . VAL B 1 36 ? 22.922 -8.398 8.266 1 92.62 36 VAL B N 1
ATOM 2259 C CA . VAL B 1 36 ? 23.328 -8.008 6.914 1 92.62 36 VAL B CA 1
ATOM 2260 C C . VAL B 1 36 ? 24.844 -8.148 6.762 1 92.62 36 VAL B C 1
ATOM 2262 O O . VAL B 1 36 ? 25.359 -8.086 5.648 1 92.62 36 VAL B O 1
ATOM 2265 N N . ASP B 1 37 ? 25.562 -8.406 7.82 1 89.25 37 ASP B N 1
ATOM 2266 C CA . ASP B 1 37 ? 27 -8.695 7.852 1 89.25 37 ASP B CA 1
ATOM 2267 C C . ASP B 1 37 ? 27.812 -7.496 7.371 1 89.25 37 ASP B C 1
ATOM 2269 O O . ASP B 1 37 ? 28.672 -7.633 6.492 1 89.25 37 ASP B O 1
ATOM 2273 N N . ILE B 1 38 ? 27.469 -6.297 7.742 1 90 38 ILE B N 1
ATOM 2274 C CA . ILE B 1 38 ? 28.266 -5.094 7.555 1 90 38 ILE B CA 1
ATOM 2275 C C . ILE B 1 38 ? 28.438 -4.375 8.891 1 90 38 ILE B C 1
ATOM 2277 O O . ILE B 1 38 ? 27.766 -4.703 9.875 1 90 38 ILE B O 1
ATOM 2281 N N . GLY B 1 39 ? 29.406 -3.49 9.008 1 92.5 39 GLY B N 1
ATOM 2282 C CA . GLY B 1 39 ? 29.703 -2.783 10.242 1 92.5 39 GLY B CA 1
ATOM 2283 C C . GLY B 1 39 ? 28.578 -1.871 10.695 1 92.5 39 GLY B C 1
ATOM 2284 O O . GLY B 1 39 ? 27.766 -1.427 9.875 1 92.5 39 GLY B O 1
ATOM 2285 N N . LYS B 1 40 ? 28.516 -1.627 11.984 1 94.56 40 LYS B N 1
ATOM 2286 C CA . LYS B 1 40 ? 27.484 -0.8 12.594 1 94.56 40 LYS B CA 1
ATOM 2287 C C . LYS B 1 40 ? 27.484 0.61 12.008 1 94.56 40 LYS B C 1
ATOM 2289 O O . LYS B 1 40 ? 26.438 1.207 11.805 1 94.56 40 LYS B O 1
ATOM 2294 N N . SER B 1 41 ? 28.609 1.115 11.766 1 93.94 41 SER B N 1
ATOM 2295 C CA . SER B 1 41 ? 28.719 2.465 11.219 1 93.94 41 SER B CA 1
ATOM 2296 C C . SER B 1 41 ? 28.109 2.551 9.828 1 93.94 41 SER B C 1
ATOM 2298 O O . SER B 1 41 ? 27.438 3.537 9.492 1 93.94 41 SER B O 1
ATOM 2300 N N . ALA B 1 42 ? 28.328 1.559 9.031 1 92.94 42 ALA B N 1
ATOM 2301 C CA . ALA B 1 42 ? 27.75 1.508 7.699 1 92.94 42 ALA B CA 1
ATOM 2302 C C . ALA B 1 42 ? 26.219 1.419 7.773 1 92.94 42 ALA B C 1
ATOM 2304 O O . ALA B 1 42 ? 25.516 2.115 7.039 1 92.94 42 ALA B O 1
ATOM 2305 N N . VAL B 1 43 ? 25.75 0.552 8.672 1 95.31 43 VAL B N 1
ATOM 2306 C CA . VAL B 1 43 ? 24.312 0.421 8.875 1 95.31 43 VAL B CA 1
ATOM 2307 C C . VAL B 1 43 ? 23.734 1.766 9.297 1 95.31 43 VAL B C 1
ATOM 2309 O O . VAL B 1 43 ? 22.703 2.199 8.758 1 95.31 43 VAL B O 1
ATOM 2312 N N . HIS B 1 44 ? 24.406 2.359 10.164 1 95.12 44 HIS B N 1
ATOM 2313 C CA . HIS B 1 44 ? 23.953 3.652 10.664 1 95.12 44 HIS B CA 1
ATOM 2314 C C . HIS B 1 44 ? 23.844 4.668 9.531 1 95.12 44 HIS B C 1
ATOM 2316 O O . HIS B 1 44 ? 22.859 5.41 9.453 1 95.12 44 HIS B O 1
ATOM 2322 N N . ASN B 1 45 ? 24.828 4.738 8.695 1 95 45 ASN B N 1
ATOM 2323 C CA . ASN B 1 45 ? 24.828 5.672 7.574 1 95 45 ASN B CA 1
ATOM 2324 C C . ASN B 1 45 ? 23.672 5.391 6.621 1 95 45 ASN B C 1
ATOM 2326 O O . ASN B 1 45 ? 23 6.316 6.148 1 95 45 ASN B O 1
ATOM 2330 N N . HIS B 1 46 ? 23.469 4.137 6.352 1 95.5 46 HIS B N 1
ATOM 2331 C CA . HIS B 1 46 ? 22.344 3.754 5.5 1 95.5 46 HIS B CA 1
ATOM 2332 C C . HIS B 1 46 ? 21.016 4.18 6.121 1 95.5 46 HIS B C 1
ATOM 2334 O O . HIS B 1 46 ? 20.188 4.793 5.453 1 95.5 46 HIS B O 1
ATOM 2340 N N . LEU B 1 47 ? 20.891 3.891 7.395 1 96.12 47 LEU B N 1
ATOM 2341 C CA . LEU B 1 47 ? 19.641 4.16 8.094 1 96.12 47 LEU B CA 1
ATOM 2342 C C . LEU B 1 47 ? 19.375 5.656 8.18 1 96.12 47 LEU B C 1
ATOM 2344 O O . LEU B 1 47 ? 18.25 6.105 7.988 1 96.12 47 LEU B O 1
ATOM 2348 N N . ASN B 1 48 ? 20.375 6.387 8.414 1 94.31 48 ASN B N 1
ATOM 2349 C CA . ASN B 1 48 ? 20.203 7.832 8.484 1 94.31 48 ASN B CA 1
ATOM 2350 C C . ASN B 1 48 ? 19.797 8.422 7.141 1 94.31 48 ASN B C 1
ATOM 2352 O O . ASN B 1 48 ? 18.969 9.328 7.082 1 94.31 48 ASN B O 1
ATOM 2356 N N . THR B 1 49 ? 20.406 7.934 6.121 1 93.94 49 THR B N 1
ATOM 2357 C CA . THR B 1 49 ? 20.062 8.391 4.777 1 93.94 49 THR B CA 1
ATOM 2358 C C . THR B 1 49 ? 18.609 8.062 4.457 1 93.94 49 THR B C 1
ATOM 2360 O O . THR B 1 49 ? 17.875 8.906 3.932 1 93.94 49 THR B O 1
ATOM 2363 N N . LEU B 1 50 ? 18.156 6.898 4.824 1 95.56 50 LEU B N 1
ATOM 2364 C CA . LEU B 1 50 ? 16.781 6.465 4.59 1 95.56 50 LEU B CA 1
ATOM 2365 C C . LEU B 1 50 ? 15.812 7.25 5.461 1 95.56 50 LEU B C 1
ATOM 2367 O O . LEU B 1 50 ? 14.688 7.535 5.043 1 95.56 50 LEU B O 1
ATOM 2371 N N . ALA B 1 51 ? 16.234 7.559 6.648 1 94.06 51 ALA B N 1
ATOM 2372 C CA . ALA B 1 51 ? 15.383 8.281 7.594 1 94.06 51 ALA B CA 1
ATOM 2373 C C . ALA B 1 51 ? 15.125 9.711 7.117 1 94.06 51 ALA B C 1
ATOM 2375 O O . ALA B 1 51 ? 14.016 10.227 7.25 1 94.06 51 ALA B O 1
ATOM 2376 N N . ASP B 1 52 ? 16.078 10.305 6.547 1 89.69 52 ASP B N 1
ATOM 2377 C CA . ASP B 1 52 ? 15.969 11.68 6.07 1 89.69 52 ASP B CA 1
ATOM 2378 C C . ASP B 1 52 ? 14.883 11.812 5.008 1 89.69 52 ASP B C 1
ATOM 2380 O O . ASP B 1 52 ? 14.234 12.859 4.895 1 89.69 52 ASP B O 1
ATOM 2384 N N . GLU B 1 53 ? 14.609 10.711 4.355 1 86.5 53 GLU B N 1
ATOM 2385 C CA . GLU B 1 53 ? 13.656 10.742 3.25 1 86.5 53 GLU B CA 1
ATOM 2386 C C . GLU B 1 53 ? 12.336 10.086 3.637 1 86.5 53 GLU B C 1
ATOM 2388 O O . GLU B 1 53 ? 11.453 9.898 2.793 1 86.5 53 GLU B O 1
ATOM 2393 N N . GLY B 1 54 ? 12.211 9.664 4.84 1 93.31 54 GLY B N 1
ATOM 2394 C CA . GLY B 1 54 ? 10.953 9.141 5.359 1 93.31 54 GLY B CA 1
ATOM 2395 C C . GLY B 1 54 ? 10.773 7.656 5.102 1 93.31 54 GLY B C 1
ATOM 2396 O O . GLY B 1 54 ? 9.695 7.109 5.332 1 93.31 54 GLY B O 1
ATOM 2397 N N . TYR B 1 55 ? 11.859 6.973 4.645 1 96.75 55 TYR B N 1
ATOM 2398 C CA . TYR B 1 55 ? 11.773 5.547 4.34 1 96.75 55 TYR B CA 1
ATOM 2399 C C . TYR B 1 55 ? 12 4.707 5.59 1 96.75 55 TYR B C 1
ATOM 2401 O O . TYR B 1 55 ? 11.664 3.52 5.617 1 96.75 55 TYR B O 1
ATOM 2409 N N . ILE B 1 56 ? 12.625 5.336 6.59 1 97.06 56 ILE B N 1
ATOM 2410 C CA . ILE B 1 56 ? 12.844 4.719 7.895 1 97.06 56 ILE B CA 1
ATOM 2411 C C . ILE B 1 56 ? 12.422 5.688 9 1 97.06 56 ILE B C 1
ATOM 2413 O O . ILE B 1 56 ? 12.703 6.883 8.922 1 97.06 56 ILE B O 1
ATOM 2417 N N . ASP B 1 57 ? 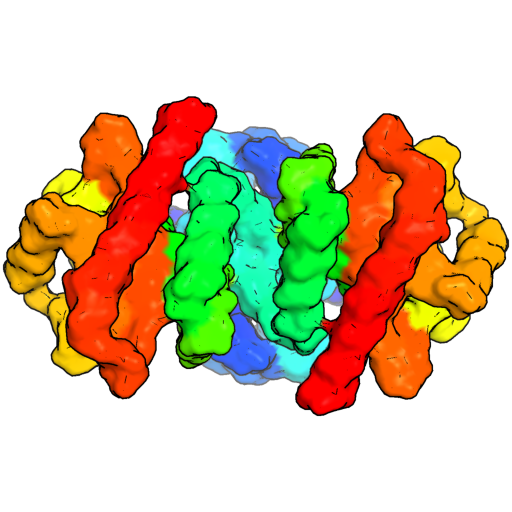11.75 5.184 9.945 1 96.19 57 ASP B N 1
ATOM 2418 C CA . ASP B 1 57 ? 11.461 5.941 11.164 1 96.19 57 ASP B CA 1
ATOM 2419 C C . ASP B 1 57 ? 12.336 5.477 12.32 1 96.19 57 ASP B C 1
ATOM 2421 O O . ASP B 1 57 ? 12.555 4.277 12.5 1 96.19 57 ASP B O 1
ATOM 2425 N N . LYS B 1 58 ? 12.82 6.414 12.969 1 95.12 58 LYS B N 1
ATOM 2426 C CA . LYS B 1 58 ? 13.578 6.094 14.18 1 95.12 58 LYS B CA 1
ATOM 2427 C C . LYS B 1 58 ? 12.805 6.484 15.43 1 95.12 58 LYS B C 1
ATOM 2429 O O . LYS B 1 58 ? 12.375 7.633 15.57 1 95.12 58 LYS B O 1
ATOM 2434 N N . VAL B 1 59 ? 12.516 5.594 16.266 1 93.31 59 VAL B N 1
ATOM 2435 C CA . VAL B 1 59 ? 11.906 5.816 17.578 1 93.31 59 VAL B CA 1
ATOM 2436 C C . VAL B 1 59 ? 12.82 5.27 18.672 1 93.31 59 VAL B C 1
ATOM 2438 O O . VAL B 1 59 ? 13.008 4.055 18.781 1 93.31 59 VAL B O 1
ATOM 2441 N N . ASP B 1 60 ? 13.398 6.246 19.375 1 91.56 60 ASP B N 1
ATOM 2442 C CA . ASP B 1 60 ? 14.406 5.891 20.359 1 91.56 60 ASP B CA 1
ATOM 2443 C C . ASP B 1 60 ? 15.57 5.145 19.719 1 91.56 60 ASP B C 1
ATOM 2445 O O . ASP B 1 60 ? 16.281 5.699 18.875 1 91.56 60 ASP B O 1
ATOM 2449 N N . GLU B 1 61 ? 15.797 3.928 19.891 1 92.56 61 GLU B N 1
ATOM 2450 C CA . GLU B 1 61 ? 16.938 3.197 19.344 1 92.56 61 GLU B CA 1
ATOM 2451 C C . GLU B 1 61 ? 16.484 2.082 18.406 1 92.56 61 GLU B C 1
ATOM 2453 O O . GLU B 1 61 ? 17.266 1.168 18.109 1 92.56 61 GLU B O 1
ATOM 2458 N N . GLN B 1 62 ? 15.273 2.289 17.969 1 96.56 62 GLN B N 1
ATOM 2459 C CA . GLN B 1 62 ? 14.727 1.288 17.047 1 96.56 62 GLN B CA 1
ATOM 2460 C C . GLN B 1 62 ? 14.344 1.913 15.711 1 96.56 62 GLN B C 1
ATOM 2462 O O . GLN B 1 62 ? 13.898 3.061 15.664 1 96.56 62 GLN B O 1
ATOM 2467 N N . TYR B 1 63 ? 14.578 1.161 14.727 1 97.62 63 TYR B N 1
ATOM 2468 C CA . TYR B 1 63 ? 14.258 1.598 13.375 1 97.62 63 TYR B CA 1
ATOM 2469 C C . TYR B 1 63 ? 13.07 0.814 12.812 1 97.62 63 TYR B C 1
ATOM 2471 O O . TYR B 1 63 ? 12.984 -0.402 13 1 97.62 63 TYR B O 1
ATOM 2479 N N . TYR B 1 64 ? 12.141 1.519 12.125 1 98.06 64 TYR B N 1
ATOM 2480 C CA . TYR B 1 64 ? 10.938 0.942 11.531 1 98.06 64 TYR B CA 1
ATOM 2481 C C . TYR B 1 64 ? 10.781 1.368 10.078 1 98.06 64 TYR B C 1
ATOM 2483 O O . TYR B 1 64 ? 11.328 2.391 9.664 1 98.06 64 TYR B O 1
ATOM 2491 N N . ILE B 1 65 ? 10.047 0.547 9.344 1 98 65 ILE B N 1
ATOM 2492 C CA . ILE B 1 65 ? 9.766 0.904 7.957 1 98 65 ILE B CA 1
ATOM 2493 C C . ILE B 1 65 ? 8.93 2.182 7.918 1 98 65 ILE B C 1
ATOM 2495 O O . ILE B 1 65 ? 7.98 2.336 8.688 1 98 65 ILE B O 1
ATOM 2499 N N . GLY B 1 66 ? 9.32 3.111 7.07 1 97.5 66 GLY B N 1
ATOM 2500 C CA . GLY B 1 66 ? 8.633 4.387 6.98 1 97.5 66 GLY B CA 1
ATOM 2501 C C . GLY B 1 66 ? 7.539 4.398 5.93 1 97.5 66 GLY B C 1
ATOM 2502 O O . GLY B 1 66 ? 7.48 3.512 5.074 1 97.5 66 GLY B O 1
ATOM 2503 N N . LEU B 1 67 ? 6.723 5.41 5.875 1 97.25 67 LEU B N 1
ATOM 2504 C CA . LEU B 1 67 ? 5.504 5.469 5.074 1 97.25 67 LEU B CA 1
ATOM 2505 C C . LEU B 1 67 ? 5.816 5.891 3.643 1 97.25 67 LEU B C 1
ATOM 2507 O O . LEU B 1 67 ? 4.957 5.797 2.762 1 97.25 67 LEU B O 1
ATOM 2511 N N . SER B 1 68 ? 7.082 6.332 3.414 1 96.38 68 SER B N 1
ATOM 2512 C CA . SER B 1 68 ? 7.414 6.727 2.047 1 96.38 68 SER B CA 1
ATOM 2513 C C . SER B 1 68 ? 7.285 5.547 1.087 1 96.38 68 SER B C 1
ATOM 2515 O O . SER B 1 68 ? 7.02 5.734 -0.102 1 96.38 68 SER B O 1
ATOM 2517 N N . PHE B 1 69 ? 7.41 4.309 1.62 1 97.81 69 PHE B N 1
ATOM 2518 C CA . PHE B 1 69 ? 7.238 3.123 0.79 1 97.81 69 PHE B CA 1
ATOM 2519 C C . PHE B 1 69 ? 5.781 2.961 0.369 1 97.81 69 PHE B C 1
ATOM 2521 O O . PHE B 1 69 ? 5.488 2.322 -0.643 1 97.81 69 PHE B O 1
ATOM 2528 N N . LEU B 1 70 ? 4.887 3.494 1.132 1 97.75 70 LEU B N 1
ATOM 2529 C CA . LEU B 1 70 ? 3.461 3.352 0.858 1 97.75 70 LEU B CA 1
ATOM 2530 C C . LEU B 1 70 ? 3.092 4.023 -0.46 1 97.75 70 LEU B C 1
ATOM 2532 O O . LEU B 1 70 ? 2.328 3.467 -1.252 1 97.75 70 LEU B O 1
ATOM 2536 N N . SER B 1 71 ? 3.697 5.191 -0.677 1 96.75 71 SER B N 1
ATOM 2537 C CA . SER B 1 71 ? 3.461 5.914 -1.923 1 96.75 71 SER B CA 1
ATOM 2538 C C . SER B 1 71 ? 3.902 5.09 -3.131 1 96.75 71 SER B C 1
ATOM 2540 O O . SER B 1 71 ? 3.154 4.957 -4.102 1 96.75 71 SER B O 1
ATOM 2542 N N . LEU B 1 72 ? 5.066 4.523 -3.039 1 97.62 72 LEU B N 1
ATOM 2543 C CA . LEU B 1 72 ? 5.613 3.725 -4.129 1 97.62 72 LEU B CA 1
ATOM 2544 C C . LEU B 1 72 ? 4.797 2.455 -4.34 1 97.62 72 LEU B C 1
ATOM 2546 O O . LEU B 1 72 ? 4.441 2.121 -5.473 1 97.62 72 LEU B O 1
ATOM 2550 N N . GLY B 1 73 ? 4.516 1.776 -3.256 1 97.5 73 GLY B N 1
ATOM 2551 C CA . GLY B 1 73 ? 3.721 0.561 -3.33 1 97.5 73 GLY B CA 1
ATOM 2552 C C . GLY B 1 73 ? 2.334 0.788 -3.902 1 97.5 73 GLY B C 1
ATOM 2553 O O . GLY B 1 73 ? 1.867 0.01 -4.738 1 97.5 73 GLY B O 1
ATOM 2554 N N . SER B 1 74 ? 1.697 1.841 -3.482 1 96.56 74 SER B N 1
ATOM 2555 C CA . SER B 1 74 ? 0.367 2.176 -3.979 1 96.56 74 SER B CA 1
ATOM 2556 C C . SER B 1 74 ? 0.398 2.5 -5.469 1 96.56 74 SER B C 1
ATOM 2558 O O . SER B 1 74 ? -0.506 2.115 -6.211 1 96.56 74 SER B O 1
ATOM 2560 N N . HIS B 1 75 ? 1.401 3.227 -5.828 1 96.06 75 HIS B N 1
ATOM 2561 C CA . HIS B 1 75 ? 1.567 3.564 -7.238 1 96.06 75 HIS B CA 1
ATOM 2562 C C . HIS B 1 75 ? 1.701 2.309 -8.094 1 96.06 75 HIS B C 1
ATOM 2564 O O . HIS B 1 75 ? 1.034 2.18 -9.125 1 96.06 75 HIS B O 1
ATOM 2570 N N . ALA B 1 76 ? 2.529 1.426 -7.656 1 96.75 76 ALA B N 1
ATOM 2571 C CA . ALA B 1 76 ? 2.738 0.176 -8.383 1 96.75 76 ALA B CA 1
ATOM 2572 C C . ALA B 1 76 ? 1.44 -0.622 -8.484 1 96.75 76 ALA B C 1
ATOM 2574 O O . ALA B 1 76 ? 1.119 -1.159 -9.547 1 96.75 76 ALA B O 1
ATOM 2575 N N . ARG B 1 77 ? 0.733 -0.699 -7.434 1 96.31 77 ARG B N 1
ATOM 2576 C CA . ARG B 1 77 ? -0.518 -1.45 -7.398 1 96.31 77 ARG B CA 1
ATOM 2577 C C . ARG B 1 77 ? -1.547 -0.846 -8.344 1 96.31 77 ARG B C 1
ATOM 2579 O O . ARG B 1 77 ? -2.213 -1.568 -9.094 1 96.31 77 ARG B O 1
ATOM 2586 N N . LYS B 1 78 ? -1.662 0.461 -8.297 1 92.69 78 LYS B N 1
ATOM 2587 C CA . LYS B 1 78 ? -2.645 1.161 -9.117 1 92.69 78 LYS B CA 1
ATOM 2588 C C . LYS B 1 78 ? -2.367 0.956 -10.602 1 92.69 78 LYS B C 1
ATOM 2590 O O . LYS B 1 78 ? -3.283 1.017 -11.422 1 92.69 78 LYS B O 1
ATOM 2595 N N . ARG B 1 79 ? -1.176 0.727 -10.914 1 92.19 79 ARG B N 1
ATOM 2596 C CA . ARG B 1 79 ? -0.808 0.522 -12.305 1 92.19 79 ARG B CA 1
ATOM 2597 C C . ARG B 1 79 ? -1.264 -0.847 -12.797 1 92.19 79 ARG B C 1
ATOM 2599 O O . ARG B 1 79 ? -1.298 -1.1 -14.008 1 92.19 79 ARG B O 1
ATOM 2606 N N . MET B 1 80 ? -1.514 -1.763 -11.852 1 92.75 80 MET B N 1
ATOM 2607 C CA . MET B 1 80 ? -2.064 -3.059 -12.242 1 92.75 80 MET B CA 1
ATOM 2608 C C . MET B 1 80 ? -3.523 -2.926 -12.664 1 92.75 80 MET B C 1
ATOM 2610 O O . MET B 1 80 ? -4.395 -2.676 -11.828 1 92.75 80 MET B O 1
ATOM 2614 N N . SER B 1 81 ? -3.834 -3.1 -13.914 1 89.31 81 SER B N 1
ATOM 2615 C CA . SER B 1 81 ? -5.16 -2.877 -14.477 1 89.31 81 SER B CA 1
ATOM 2616 C C . SER B 1 81 ? -6.219 -3.691 -13.734 1 89.31 81 SER B C 1
ATOM 2618 O O . SER B 1 81 ? -7.363 -3.254 -13.602 1 89.31 81 SER B O 1
ATOM 2620 N N . ILE B 1 82 ? -5.867 -4.812 -13.203 1 94.69 82 ILE B N 1
ATOM 2621 C CA . ILE B 1 82 ? -6.816 -5.738 -12.602 1 94.69 82 ILE B CA 1
ATOM 2622 C C . ILE B 1 82 ? -7.227 -5.227 -11.219 1 94.69 82 ILE B C 1
ATOM 2624 O O . ILE B 1 82 ? -8.266 -5.625 -10.688 1 94.69 82 ILE B O 1
ATOM 2628 N N . TYR B 1 83 ? -6.445 -4.348 -10.617 1 95.12 83 TYR B N 1
ATOM 2629 C CA . TYR B 1 83 ? -6.664 -3.912 -9.242 1 95.12 83 TYR B CA 1
ATOM 2630 C C . TYR B 1 83 ? -7.973 -3.143 -9.117 1 95.12 83 TYR B C 1
ATOM 2632 O O . TYR B 1 83 ? -8.82 -3.482 -8.289 1 95.12 83 TYR B O 1
ATOM 2640 N N . ASP B 1 84 ? -8.195 -2.154 -9.969 1 88.56 84 ASP B N 1
ATOM 2641 C CA . ASP B 1 84 ? -9.352 -1.271 -9.867 1 88.56 84 ASP B CA 1
ATOM 2642 C C . ASP B 1 84 ? -10.656 -2.055 -10.023 1 88.56 84 ASP B C 1
ATOM 2644 O O . ASP B 1 84 ? -11.594 -1.867 -9.242 1 88.56 84 ASP B O 1
ATOM 2648 N N . THR B 1 85 ? -10.617 -2.988 -10.914 1 89.81 85 THR B N 1
ATOM 2649 C CA . THR B 1 85 ? -11.828 -3.756 -11.195 1 89.81 85 THR B CA 1
ATOM 2650 C C . THR B 1 85 ? -12.078 -4.785 -10.102 1 89.81 85 THR B C 1
ATOM 2652 O O . THR B 1 85 ? -13.227 -5.031 -9.727 1 89.81 85 THR B O 1
ATOM 2655 N N . ALA B 1 86 ? -11.062 -5.305 -9.586 1 96.56 86 ALA B N 1
ATOM 2656 C CA . ALA B 1 86 ? -11.195 -6.418 -8.656 1 96.56 86 ALA B CA 1
ATOM 2657 C C . ALA B 1 86 ? -11.5 -5.922 -7.242 1 96.56 86 ALA B C 1
ATOM 2659 O O . ALA B 1 86 ? -12.172 -6.605 -6.473 1 96.56 86 ALA B O 1
ATOM 2660 N N . LYS B 1 87 ? -11 -4.773 -6.914 1 94.88 87 LYS B N 1
ATOM 2661 C CA . LYS B 1 87 ? -11.07 -4.273 -5.547 1 94.88 87 LYS B CA 1
ATOM 2662 C C . LYS B 1 87 ? -12.516 -4.25 -5.047 1 94.88 87 LYS B C 1
ATOM 2664 O O . LYS B 1 87 ? -12.82 -4.793 -3.982 1 94.88 87 LYS B O 1
ATOM 2669 N N . GLU B 1 88 ? -13.383 -3.662 -5.824 1 91.25 88 GLU B N 1
ATOM 2670 C CA . GLU B 1 88 ? -14.781 -3.531 -5.414 1 91.25 88 GLU B CA 1
ATOM 2671 C C . GLU B 1 88 ? -15.445 -4.895 -5.285 1 91.25 88 GLU B C 1
ATOM 2673 O O . GLU B 1 88 ? -16.188 -5.145 -4.328 1 91.25 88 GLU B O 1
ATOM 2678 N N . GLU B 1 89 ? -15.18 -5.715 -6.242 1 96.69 89 GLU B N 1
ATOM 2679 C CA . GLU B 1 89 ? -15.781 -7.047 -6.238 1 96.69 89 GLU B CA 1
ATOM 2680 C C . GLU B 1 89 ? -15.25 -7.891 -5.082 1 96.69 89 GLU B C 1
ATOM 2682 O O . GLU B 1 89 ? -15.984 -8.695 -4.508 1 96.69 89 GLU B O 1
ATOM 2687 N N . ILE B 1 90 ? -14.031 -7.711 -4.738 1 97.56 90 ILE B N 1
ATOM 2688 C CA . ILE B 1 90 ? -13.406 -8.422 -3.629 1 97.56 90 ILE B CA 1
ATOM 2689 C C . ILE B 1 90 ? -14.016 -7.961 -2.309 1 97.56 90 ILE B C 1
ATOM 2691 O O . ILE B 1 90 ? -14.305 -8.773 -1.429 1 97.56 90 ILE B O 1
ATOM 2695 N N . ASP B 1 91 ? -14.234 -6.652 -2.191 1 94.31 91 ASP B N 1
ATOM 2696 C CA . ASP B 1 91 ? -14.891 -6.117 -1.002 1 94.31 91 ASP B CA 1
ATOM 2697 C C . ASP B 1 91 ? -16.297 -6.695 -0.84 1 94.31 91 ASP B C 1
ATOM 2699 O O . ASP B 1 91 ? -16.688 -7.082 0.262 1 94.31 91 ASP B O 1
ATOM 2703 N N . LYS B 1 92 ? -17.016 -6.762 -1.941 1 94.88 92 LYS B N 1
ATOM 2704 C CA . LYS B 1 92 ? -18.359 -7.328 -1.918 1 94.88 92 LYS B CA 1
ATOM 2705 C C . LYS B 1 92 ? -18.344 -8.797 -1.502 1 94.88 92 LYS B C 1
ATOM 2707 O O . LYS B 1 92 ? -19.141 -9.227 -0.675 1 94.88 92 LYS B O 1
ATOM 2712 N N . LEU B 1 93 ? -17.422 -9.531 -2.025 1 97.75 93 LEU B N 1
ATOM 2713 C CA . LEU B 1 93 ? -17.297 -10.961 -1.726 1 97.75 93 LEU B CA 1
ATOM 2714 C C . LEU B 1 93 ? -16.938 -11.18 -0.258 1 97.75 93 LEU B C 1
ATOM 2716 O O . LEU B 1 93 ? -17.484 -12.086 0.384 1 97.75 93 LEU B O 1
ATOM 2720 N N . ALA B 1 94 ? -16.062 -10.367 0.285 1 96.94 94 ALA B N 1
ATOM 2721 C CA . ALA B 1 94 ? -15.695 -10.461 1.693 1 96.94 94 ALA B CA 1
ATOM 2722 C C . ALA B 1 94 ? -16.891 -10.188 2.6 1 96.94 94 ALA B C 1
ATOM 2724 O O . ALA B 1 94 ? -17.125 -10.906 3.57 1 96.94 94 ALA B O 1
ATOM 2725 N N . ASN B 1 95 ? -17.578 -9.156 2.244 1 94.12 95 ASN B N 1
ATOM 2726 C CA . ASN B 1 95 ? -18.766 -8.812 3.02 1 94.12 95 ASN B CA 1
ATOM 2727 C C . ASN B 1 95 ? -19.812 -9.922 2.967 1 94.12 95 ASN B C 1
ATOM 2729 O O . ASN B 1 95 ? -20.406 -10.266 3.986 1 94.12 95 ASN B O 1
ATOM 2733 N N . GLU B 1 96 ? -20 -10.461 1.801 1 95.38 96 GLU B N 1
ATOM 2734 C CA . GLU B 1 96 ? -21 -11.492 1.575 1 95.38 96 GLU B CA 1
ATOM 2735 C C . GLU B 1 96 ? -20.641 -12.781 2.314 1 95.38 96 GLU B C 1
ATOM 2737 O O . GLU B 1 96 ? -21.5 -13.445 2.885 1 95.38 96 GLU B O 1
ATOM 2742 N N . THR B 1 97 ? -19.375 -13.148 2.289 1 95.81 97 THR B N 1
ATOM 2743 C CA . THR B 1 97 ? -18.969 -14.445 2.82 1 95.81 97 THR B CA 1
ATOM 2744 C C . THR B 1 97 ? -18.562 -14.32 4.285 1 95.81 97 THR B C 1
ATOM 2746 O O . THR B 1 97 ? -18.516 -15.32 5.008 1 95.81 97 THR B O 1
ATOM 2749 N N . GLY B 1 98 ? -18.203 -13.094 4.648 1 95.5 98 GLY B N 1
ATOM 2750 C CA . GLY B 1 98 ? -17.703 -12.875 5.992 1 95.5 98 GLY B CA 1
ATOM 2751 C C . GLY B 1 98 ? -16.266 -13.336 6.18 1 95.5 98 GLY B C 1
ATOM 2752 O O . GLY B 1 98 ? -15.766 -13.383 7.305 1 95.5 98 GLY B O 1
ATOM 2753 N N . GLU B 1 99 ? -15.617 -13.68 5.098 1 96.75 99 GLU B N 1
ATOM 2754 C CA . GLU B 1 99 ? -14.305 -14.32 5.172 1 96.75 99 GLU B CA 1
ATOM 2755 C C . GLU B 1 99 ? -13.219 -13.43 4.578 1 96.75 99 GLU B C 1
ATOM 2757 O O . GLU B 1 99 ? -13.508 -12.32 4.113 1 96.75 99 GLU B O 1
ATOM 2762 N N . LEU B 1 100 ? -11.977 -13.922 4.668 1 97.12 100 LEU B N 1
ATOM 2763 C CA . LEU B 1 100 ? -10.836 -13.25 4.055 1 97.12 100 LEU B CA 1
ATOM 2764 C C . LEU B 1 100 ? -10.781 -13.539 2.559 1 97.12 100 LEU B C 1
ATOM 2766 O O . LEU B 1 100 ? -10.797 -14.695 2.143 1 97.12 100 LEU B O 1
ATOM 2770 N N . VAL B 1 101 ? -10.758 -12.461 1.783 1 98.31 101 VAL B N 1
ATOM 2771 C CA . VAL B 1 101 ? -10.688 -12.578 0.33 1 98.31 101 VAL B CA 1
ATOM 2772 C C . VAL B 1 101 ? -9.398 -11.938 -0.179 1 98.31 101 VAL B C 1
ATOM 2774 O O . VAL B 1 101 ? -9.008 -10.867 0.288 1 98.31 101 VAL B O 1
ATOM 2777 N N . ASN B 1 102 ? -8.758 -12.625 -1.117 1 98.31 102 ASN B N 1
ATOM 2778 C CA . ASN B 1 102 ? -7.469 -12.172 -1.624 1 98.31 102 ASN B CA 1
ATOM 2779 C C . ASN B 1 102 ? -7.473 -12.055 -3.146 1 98.31 102 ASN B C 1
ATOM 2781 O O . ASN B 1 102 ? -8.188 -12.797 -3.824 1 98.31 102 ASN B O 1
ATOM 2785 N N . LEU B 1 103 ? -6.691 -11.102 -3.629 1 98.75 103 LEU B N 1
ATOM 2786 C CA . LEU B 1 103 ? -6.309 -10.953 -5.031 1 98.75 103 LEU B CA 1
ATOM 2787 C C . LEU B 1 103 ? -4.812 -11.188 -5.211 1 98.75 103 LEU B C 1
ATOM 2789 O O . LEU B 1 103 ? -3.996 -10.547 -4.539 1 98.75 103 LEU B O 1
ATOM 2793 N N . LEU B 1 104 ? -4.488 -12.102 -6.051 1 98.75 104 LEU B N 1
ATOM 2794 C CA . LEU B 1 104 ? -3.092 -12.461 -6.273 1 98.75 104 LEU B CA 1
ATOM 2795 C C . LEU B 1 104 ? -2.723 -12.32 -7.746 1 98.75 104 LEU B C 1
ATOM 2797 O O . LEU B 1 104 ? -3.516 -12.672 -8.625 1 98.75 104 LEU B O 1
ATOM 2801 N N . VAL B 1 105 ? -1.543 -11.82 -7.988 1 98.25 105 VAL B N 1
ATOM 2802 C CA . VAL B 1 105 ? -0.972 -11.812 -9.328 1 98.25 105 VAL B CA 1
ATOM 2803 C C . VAL B 1 105 ? 0.377 -12.523 -9.328 1 98.25 105 VAL B C 1
ATOM 2805 O O . VAL B 1 105 ? 0.936 -12.805 -8.258 1 98.25 105 VAL B O 1
ATOM 2808 N N . GLU B 1 106 ? 0.773 -12.914 -10.453 1 97.5 106 GLU B N 1
ATOM 2809 C CA . GLU B 1 106 ? 2.072 -13.57 -10.594 1 97.5 106 GLU B CA 1
ATOM 2810 C C . GLU B 1 106 ? 3.096 -12.625 -11.227 1 97.5 106 GLU B C 1
ATOM 2812 O O . GLU B 1 106 ? 2.795 -11.938 -12.203 1 97.5 106 GLU B O 1
ATOM 2817 N N . LYS B 1 107 ? 4.199 -12.484 -10.586 1 95.06 107 LYS B N 1
ATOM 2818 C CA . LYS B 1 107 ? 5.367 -11.789 -11.117 1 95.06 107 LYS B CA 1
ATOM 2819 C C . LYS B 1 107 ? 6.633 -12.625 -10.945 1 95.06 107 LYS B C 1
ATOM 2821 O O . LYS B 1 107 ? 6.961 -13.039 -9.836 1 95.06 107 LYS B O 1
ATOM 2826 N N . ASN B 1 108 ? 7.352 -12.891 -12.039 1 93.12 108 ASN B N 1
ATOM 2827 C CA . ASN B 1 108 ? 8.609 -13.625 -12.039 1 93.12 108 ASN B CA 1
ATOM 2828 C C . ASN B 1 108 ? 8.461 -14.992 -11.375 1 93.12 108 ASN B C 1
ATOM 2830 O O . ASN B 1 108 ? 9.328 -15.414 -10.609 1 93.12 108 ASN B O 1
ATOM 2834 N N . GLY B 1 109 ? 7.336 -15.578 -11.547 1 96.31 109 GLY B N 1
ATOM 2835 C CA . GLY B 1 109 ? 7.105 -16.938 -11.094 1 96.31 109 GLY B CA 1
ATOM 2836 C C . GLY B 1 109 ? 6.676 -17.016 -9.641 1 96.31 109 GLY B C 1
ATOM 2837 O O . GLY B 1 109 ? 6.586 -18.109 -9.078 1 96.31 109 GLY B O 1
ATOM 2838 N N . LYS B 1 110 ? 6.438 -15.898 -9 1 97.19 110 LYS B N 1
ATOM 2839 C CA . LYS B 1 110 ? 5.941 -15.844 -7.625 1 97.19 110 LYS B CA 1
ATOM 2840 C C . LYS B 1 110 ? 4.594 -15.133 -7.555 1 97.19 110 LYS B C 1
ATOM 2842 O O . LYS B 1 110 ? 4.285 -14.297 -8.398 1 97.19 110 LYS B O 1
ATOM 2847 N N . GLY B 1 111 ? 3.822 -15.57 -6.625 1 97.75 111 GLY B N 1
ATOM 2848 C CA . GLY B 1 111 ? 2.592 -14.844 -6.348 1 97.75 111 GLY B CA 1
ATOM 2849 C C . GLY B 1 111 ? 2.799 -13.625 -5.469 1 97.75 111 GLY B C 1
ATOM 2850 O O . GLY B 1 111 ? 3.611 -13.656 -4.543 1 97.75 111 GLY B O 1
ATOM 2851 N N . ILE B 1 112 ? 2.115 -12.602 -5.746 1 98 112 ILE B N 1
ATOM 2852 C CA . ILE B 1 112 ? 2.117 -11.391 -4.93 1 98 112 ILE B CA 1
ATOM 2853 C C . ILE B 1 112 ? 0.681 -10.992 -4.59 1 98 112 ILE B C 1
ATOM 2855 O O . ILE B 1 112 ? -0.15 -10.82 -5.484 1 98 112 ILE B O 1
ATOM 2859 N N . TYR B 1 113 ? 0.398 -10.906 -3.287 1 98.25 113 TYR B N 1
ATOM 2860 C CA . TYR B 1 113 ? -0.915 -10.422 -2.869 1 98.25 113 TYR B CA 1
ATOM 2861 C C . TYR B 1 113 ? -1.111 -8.961 -3.254 1 98.25 113 TYR B C 1
ATOM 2863 O O . TYR B 1 113 ? -0.42 -8.078 -2.736 1 98.25 113 TYR B O 1
ATOM 2871 N N . LEU B 1 114 ? -2.066 -8.742 -4.105 1 98.19 114 LEU B N 1
ATOM 2872 C CA . LEU B 1 114 ? -2.279 -7.391 -4.617 1 98.19 114 LEU B CA 1
ATOM 2873 C C . LEU B 1 114 ? -3.27 -6.629 -3.742 1 98.19 114 LEU B C 1
ATOM 2875 O O . LEU B 1 114 ? -3.135 -5.418 -3.555 1 98.19 114 LEU B O 1
ATOM 2879 N N . TYR B 1 115 ? -4.273 -7.324 -3.252 1 97.31 115 TYR B N 1
ATOM 2880 C CA . TYR B 1 115 ? -5.336 -6.73 -2.447 1 97.31 115 TYR B CA 1
ATOM 2881 C C . TYR B 1 115 ? -5.965 -7.766 -1.524 1 97.31 115 TYR B C 1
ATOM 2883 O O . TYR B 1 115 ? -6.07 -8.945 -1.881 1 97.31 115 TYR B O 1
ATOM 2891 N N . GLN B 1 116 ? -6.309 -7.355 -0.366 1 96.5 116 GLN B N 1
ATOM 2892 C CA . GLN B 1 116 ? -6.977 -8.203 0.619 1 96.5 116 GLN B CA 1
ATOM 2893 C C . GLN B 1 116 ? -8.156 -7.477 1.254 1 96.5 116 GLN B C 1
ATOM 2895 O O . GLN B 1 116 ? -8.086 -6.277 1.528 1 96.5 116 GLN B O 1
ATOM 2900 N N . SER B 1 117 ? -9.227 -8.188 1.45 1 95.69 117 SER B N 1
ATOM 2901 C CA . SER B 1 117 ? -10.398 -7.676 2.15 1 95.69 117 SER B CA 1
ATOM 2902 C C . SER B 1 117 ? -10.883 -8.656 3.211 1 95.69 117 SER B C 1
ATOM 2904 O O . SER B 1 117 ? -10.969 -9.867 2.957 1 95.69 117 SER B O 1
ATOM 2906 N N . LYS B 1 118 ? -11.227 -8.141 4.355 1 94.69 118 LYS B N 1
ATOM 2907 C CA . LYS B 1 118 ? -11.648 -8.969 5.48 1 94.69 118 LYS B CA 1
ATOM 2908 C C . LYS B 1 118 ? -13.141 -8.805 5.762 1 94.69 118 LYS B C 1
ATOM 2910 O O . LYS B 1 118 ? -13.617 -7.684 5.965 1 94.69 118 LYS B O 1
ATOM 2915 N N . GLY B 1 119 ? -13.836 -9.922 5.715 1 94.06 119 GLY B N 1
ATOM 2916 C CA . GLY B 1 119 ? -15.195 -9.93 6.211 1 94.06 119 GLY B CA 1
ATOM 2917 C C . GLY B 1 119 ? -15.281 -9.977 7.727 1 94.06 119 GLY B C 1
ATOM 2918 O O . GLY B 1 119 ? -14.258 -9.977 8.406 1 94.06 119 GLY B O 1
ATOM 2919 N N . GLU B 1 120 ? -16.406 -10.008 8.227 1 90.62 120 GLU B N 1
ATOM 2920 C CA . GLU B 1 120 ? -16.672 -9.891 9.656 1 90.62 120 GLU B CA 1
ATOM 2921 C C . GLU B 1 120 ? -16.031 -11.039 10.438 1 90.62 120 GLU B C 1
ATOM 2923 O O . GLU B 1 120 ? -15.648 -10.867 11.594 1 90.62 120 GLU B O 1
ATOM 2928 N N . ASN B 1 121 ? -15.898 -12.203 9.758 1 91.25 121 ASN B N 1
ATOM 2929 C CA . ASN B 1 121 ? -15.398 -13.391 10.445 1 91.25 121 ASN B CA 1
ATOM 2930 C C . ASN B 1 121 ? -14.016 -13.789 9.953 1 91.25 121 ASN B C 1
ATOM 2932 O O . ASN B 1 121 ? -13.594 -14.938 10.117 1 91.25 121 ASN B O 1
ATOM 2936 N N . ALA B 1 122 ? -13.414 -12.883 9.359 1 92.75 122 ALA B N 1
ATOM 2937 C CA . ALA B 1 122 ? -12.156 -13.219 8.695 1 92.75 122 ALA B CA 1
ATOM 2938 C C . ALA B 1 122 ? -11.094 -13.641 9.703 1 92.75 122 ALA B C 1
ATOM 2940 O O . ALA B 1 122 ? -10.969 -13.031 10.766 1 92.75 122 ALA B O 1
ATOM 2941 N N . VAL B 1 123 ? -10.359 -14.664 9.398 1 90.06 123 VAL B N 1
ATOM 2942 C CA . VAL B 1 123 ? -9.219 -15.117 10.195 1 90.06 123 VAL B CA 1
ATOM 2943 C C . VAL B 1 123 ? -8.062 -14.125 10.047 1 90.06 123 VAL B C 1
ATOM 2945 O O . VAL B 1 123 ? -7.922 -13.477 9.008 1 90.06 123 VAL B O 1
ATOM 2948 N N . GLU B 1 124 ? -7.32 -14.086 11.102 1 87.81 124 GLU B N 1
ATOM 2949 C CA . GLU B 1 124 ? -6.105 -13.273 11.055 1 87.81 124 GLU B CA 1
ATOM 2950 C C . GLU B 1 124 ? -4.902 -14.109 10.625 1 87.81 124 GLU B C 1
ATOM 2952 O O . GLU B 1 124 ? -4.582 -15.117 11.266 1 87.81 124 GLU B O 1
ATOM 2957 N N . LEU B 1 125 ? -4.383 -13.766 9.523 1 89.88 125 LEU B N 1
ATOM 2958 C CA . LEU B 1 125 ? -3.23 -14.469 8.977 1 89.88 125 LEU B CA 1
ATOM 2959 C C . LEU B 1 125 ? -2.043 -13.531 8.812 1 89.88 125 LEU B C 1
ATOM 2961 O O . LEU B 1 125 ? -2.205 -12.305 8.836 1 89.88 125 LEU B O 1
ATOM 2965 N N . ASP B 1 126 ? -0.898 -14.188 8.703 1 86.69 126 ASP B N 1
ATOM 2966 C CA . ASP B 1 126 ? 0.3 -13.414 8.383 1 86.69 126 ASP B CA 1
ATOM 2967 C C . ASP B 1 126 ? 0.416 -13.164 6.883 1 86.69 126 ASP B C 1
ATOM 2969 O O . ASP B 1 126 ? 1.432 -13.5 6.27 1 86.69 126 ASP B O 1
ATOM 2973 N N . THR B 1 127 ? -0.639 -12.758 6.293 1 91 127 THR B N 1
ATOM 2974 C CA . THR B 1 127 ? -0.69 -12.352 4.895 1 91 127 THR B CA 1
ATOM 2975 C C . THR B 1 127 ? -1.018 -10.867 4.773 1 91 127 THR B C 1
ATOM 2977 O O . THR B 1 127 ? -1.802 -10.336 5.559 1 91 127 THR B O 1
ATOM 2980 N N . TYR B 1 128 ? -0.316 -10.234 3.854 1 92.94 128 TYR B N 1
ATOM 2981 C CA . TYR B 1 128 ? -0.507 -8.805 3.627 1 92.94 128 TYR B CA 1
ATOM 2982 C C . TYR B 1 128 ? -0.217 -8.438 2.176 1 92.94 128 TYR B C 1
ATOM 2984 O O . TYR B 1 128 ? 0.422 -9.211 1.452 1 92.94 128 TYR B O 1
ATOM 2992 N N . GLU B 1 129 ? -0.733 -7.375 1.797 1 96.56 129 GLU B N 1
ATOM 2993 C CA . GLU B 1 129 ? -0.523 -6.91 0.429 1 96.56 129 GLU B CA 1
ATOM 2994 C C . GLU B 1 129 ? 0.962 -6.742 0.123 1 96.56 129 GLU B C 1
ATOM 2996 O O . GLU B 1 129 ? 1.699 -6.141 0.907 1 96.56 129 GLU B O 1
ATOM 3001 N N . GLY B 1 130 ? 1.389 -7.312 -0.958 1 96.69 130 GLY B N 1
ATOM 3002 C CA . GLY B 1 130 ? 2.781 -7.27 -1.376 1 96.69 130 GLY B CA 1
ATOM 3003 C C . GLY B 1 130 ? 3.561 -8.508 -0.987 1 96.69 130 GLY B C 1
ATOM 3004 O O . GLY B 1 130 ? 4.664 -8.742 -1.49 1 96.69 130 GLY B O 1
ATOM 3005 N N . LYS B 1 131 ? 3.02 -9.273 -0.088 1 96.06 131 LYS B N 1
ATOM 3006 C CA . LYS B 1 131 ? 3.701 -10.5 0.304 1 96.06 131 LYS B CA 1
ATOM 3007 C C . LYS B 1 131 ? 3.873 -11.438 -0.888 1 96.06 131 LYS B C 1
ATOM 3009 O O . LYS B 1 131 ? 2.947 -11.617 -1.683 1 96.06 131 LYS B O 1
ATOM 3014 N N . ARG B 1 132 ? 5.062 -12.008 -0.989 1 95.25 132 ARG B N 1
ATOM 3015 C CA . ARG B 1 132 ? 5.375 -12.953 -2.055 1 95.25 132 ARG B CA 1
ATOM 3016 C C . ARG B 1 132 ? 5.223 -14.391 -1.57 1 95.25 132 ARG B C 1
ATOM 3018 O O . ARG B 1 132 ? 5.598 -14.719 -0.442 1 95.25 132 ARG B O 1
ATOM 3025 N N . VAL B 1 133 ? 4.699 -15.234 -2.469 1 96.44 133 VAL B N 1
ATOM 3026 C CA . VAL B 1 133 ? 4.492 -16.641 -2.115 1 96.44 133 VAL B CA 1
ATOM 3027 C C . VAL B 1 133 ? 4.801 -17.531 -3.316 1 96.44 133 VAL B C 1
ATOM 3029 O O . VAL B 1 133 ? 4.805 -17.062 -4.457 1 96.44 133 VAL B O 1
ATOM 3032 N N . HIS B 1 134 ? 5.137 -18.75 -3.018 1 97.56 134 HIS B N 1
ATOM 3033 C CA . HIS B 1 134 ? 5.188 -19.734 -4.09 1 97.56 134 HIS B CA 1
ATOM 3034 C C . HIS B 1 134 ? 3.793 -20.031 -4.637 1 97.56 134 HIS B C 1
ATOM 3036 O O . HIS B 1 134 ? 2.824 -20.094 -3.875 1 97.56 134 HIS B O 1
ATOM 3042 N N . LEU B 1 135 ? 3.732 -20.312 -5.844 1 98.44 135 LEU B N 1
ATOM 3043 C CA . LEU B 1 135 ? 2.438 -20.484 -6.492 1 98.44 135 LEU B CA 1
ATOM 3044 C C . LEU B 1 135 ? 1.873 -21.875 -6.203 1 98.44 135 LEU B C 1
ATOM 3046 O O . LEU B 1 135 ? 0.665 -22.031 -6.016 1 98.44 135 LEU B O 1
ATOM 3050 N N . HIS B 1 136 ? 2.664 -22.859 -6.031 1 98 136 HIS B N 1
ATOM 3051 C CA . HIS B 1 136 ? 2.219 -24.25 -6.035 1 98 136 HIS B CA 1
ATOM 3052 C C . HIS B 1 136 ? 1.502 -24.609 -4.738 1 98 136 HIS B C 1
ATOM 3054 O O . HIS B 1 136 ? 0.792 -25.609 -4.672 1 98 136 HIS B O 1
ATOM 3060 N N . CYS B 1 137 ? 1.676 -23.766 -3.684 1 96.12 137 CYS B N 1
ATOM 3061 C CA . CYS B 1 137 ? 1.169 -24.188 -2.383 1 96.12 137 CYS B CA 1
ATOM 3062 C C . CYS B 1 137 ? 0.018 -23.297 -1.93 1 96.12 137 CYS B C 1
ATOM 3064 O O . CYS B 1 137 ? -0.37 -23.328 -0.761 1 96.12 137 CYS B O 1
ATOM 3066 N N . THR B 1 138 ? -0.456 -22.5 -2.752 1 97.06 138 THR B N 1
ATOM 3067 C CA . THR B 1 138 ? -1.643 -21.688 -2.484 1 97.06 138 THR B CA 1
ATOM 3068 C C . THR B 1 138 ? -2.744 -22 -3.496 1 97.06 138 THR B C 1
ATOM 3070 O O . THR B 1 138 ? -2.461 -22.328 -4.648 1 97.06 138 THR B O 1
ATOM 3073 N N . GLY B 1 139 ? -4.031 -21.922 -2.98 1 98.25 139 GLY B N 1
ATOM 3074 C CA . GLY B 1 139 ? -5.125 -22.016 -3.934 1 98.25 139 GLY B CA 1
ATOM 3075 C C . GLY B 1 139 ? -5.035 -20.984 -5.047 1 98.25 139 GLY B C 1
ATOM 3076 O O . GLY B 1 139 ? -5.246 -21.312 -6.219 1 98.25 139 GLY B O 1
ATOM 3077 N N . LEU B 1 140 ? -4.664 -19.781 -4.738 1 98.75 140 LEU B N 1
ATOM 3078 C CA . LEU B 1 140 ? -4.508 -18.688 -5.695 1 98.75 140 LEU B CA 1
ATOM 3079 C C . LEU B 1 140 ? -3.447 -19.031 -6.738 1 98.75 140 LEU B C 1
ATOM 3081 O O . LEU B 1 140 ? -3.666 -18.844 -7.938 1 98.75 140 LEU B O 1
ATOM 3085 N N . GLY B 1 141 ? -2.342 -19.5 -6.23 1 98.75 141 GLY B N 1
ATOM 3086 C CA . GLY B 1 141 ? -1.245 -19.844 -7.121 1 98.75 141 GLY B CA 1
ATOM 3087 C C . GLY B 1 141 ? -1.58 -20.984 -8.07 1 98.75 141 GLY B C 1
ATOM 3088 O O . GLY B 1 141 ? -1.274 -20.906 -9.266 1 98.75 141 GLY B O 1
ATOM 3089 N N . LYS B 1 142 ? -2.219 -22.016 -7.559 1 98.81 142 LYS B N 1
ATOM 3090 C CA . LYS B 1 142 ? -2.629 -23.125 -8.398 1 98.81 142 LYS B CA 1
ATOM 3091 C C . LYS B 1 142 ? -3.656 -22.703 -9.438 1 98.81 142 LYS B C 1
ATOM 3093 O O . LYS B 1 142 ? -3.623 -23.156 -10.586 1 98.81 142 LYS B O 1
ATOM 3098 N N . ALA B 1 143 ? -4.555 -21.797 -9.023 1 98.88 143 ALA B N 1
ATOM 3099 C CA . ALA B 1 143 ? -5.535 -21.25 -9.961 1 98.88 143 ALA B CA 1
ATOM 3100 C C . ALA B 1 143 ? -4.848 -20.531 -11.109 1 98.88 143 ALA B C 1
ATOM 3102 O O . ALA B 1 143 ? -5.281 -20.625 -12.266 1 98.88 143 ALA B O 1
ATOM 3103 N N . ILE B 1 144 ? -3.791 -19.797 -10.82 1 98.88 144 ILE B N 1
ATOM 3104 C CA . ILE B 1 144 ? -3.045 -19.078 -11.852 1 98.88 144 ILE B CA 1
ATOM 3105 C C . ILE B 1 144 ? -2.309 -20.062 -12.75 1 98.88 144 ILE B C 1
ATOM 3107 O O . ILE B 1 144 ? -2.416 -20 -13.977 1 98.88 144 ILE B O 1
ATOM 3111 N N . LEU B 1 145 ? -1.628 -21 -12.156 1 98.88 145 LEU B N 1
ATOM 3112 C CA . LEU B 1 145 ? -0.806 -21.953 -12.898 1 98.88 145 LEU B CA 1
ATOM 3113 C C . LEU B 1 145 ? -1.659 -22.781 -13.852 1 98.88 145 LEU B C 1
ATOM 3115 O O . LEU B 1 145 ? -1.242 -23.062 -14.969 1 98.88 145 LEU B O 1
ATOM 3119 N N . ALA B 1 146 ? -2.844 -23.156 -13.422 1 98.88 146 ALA B N 1
ATOM 3120 C CA . ALA B 1 146 ? -3.705 -24.062 -14.172 1 98.88 146 ALA B CA 1
ATOM 3121 C C . ALA B 1 146 ? -4.102 -23.453 -15.516 1 98.88 146 ALA B C 1
ATOM 3123 O O . ALA B 1 146 ? -4.465 -24.188 -16.453 1 98.88 146 ALA B O 1
ATOM 3124 N N . PHE B 1 147 ? -4.047 -22.188 -15.641 1 98.75 147 PHE B N 1
ATOM 3125 C CA . PHE B 1 147 ? -4.492 -21.5 -16.859 1 98.75 147 PHE B CA 1
ATOM 3126 C C . PHE B 1 147 ? -3.334 -20.766 -17.516 1 98.75 147 PHE B C 1
ATOM 3128 O O . PHE B 1 147 ? -3.514 -19.672 -18.047 1 98.75 147 PHE B O 1
ATOM 3135 N N . ARG B 1 148 ? -2.16 -21.328 -17.328 1 98.5 148 ARG B N 1
ATOM 3136 C CA . ARG B 1 148 ? -0.944 -20.906 -18.016 1 98.5 148 ARG B CA 1
ATOM 3137 C C . ARG B 1 148 ? -0.42 -22.016 -18.922 1 98.5 148 ARG B C 1
ATOM 3139 O O . ARG B 1 148 ? -0.666 -23.188 -18.672 1 98.5 148 ARG B O 1
ATOM 3146 N N . PRO B 1 149 ? 0.28 -21.625 -20.016 1 97.44 149 PRO B N 1
ATOM 3147 C CA . PRO B 1 149 ? 0.904 -22.672 -20.828 1 97.44 149 PRO B CA 1
ATOM 3148 C C . PRO B 1 149 ? 1.831 -23.578 -20.031 1 97.44 149 PRO B C 1
ATOM 3150 O O . PRO B 1 149 ? 2.539 -23.109 -19.141 1 97.44 149 PRO B O 1
ATOM 3153 N N . GLU B 1 150 ? 1.789 -24.812 -20.391 1 96.38 150 GLU B N 1
ATOM 3154 C CA . GLU B 1 150 ? 2.572 -25.812 -19.688 1 96.38 150 GLU B CA 1
ATOM 3155 C C . GLU B 1 150 ? 4.047 -25.422 -19.609 1 96.38 150 GLU B C 1
ATOM 3157 O O . GLU B 1 150 ? 4.703 -25.625 -18.594 1 96.38 150 GLU B O 1
ATOM 3162 N N . GLU B 1 151 ? 4.578 -24.922 -20.672 1 97.56 151 GLU B N 1
ATOM 3163 C CA . GLU B 1 151 ? 5.984 -24.531 -20.719 1 97.56 151 GLU B CA 1
ATOM 3164 C C . GLU B 1 151 ? 6.301 -23.453 -19.688 1 97.56 151 GLU B C 1
ATOM 3166 O O . GLU B 1 151 ? 7.367 -23.484 -19.062 1 97.56 151 GLU B O 1
ATOM 3171 N N . GLU B 1 152 ? 5.398 -22.547 -19.531 1 97.88 152 GLU B N 1
ATOM 3172 C CA . GLU B 1 152 ? 5.578 -21.5 -18.531 1 97.88 152 GLU B CA 1
ATOM 3173 C C . GLU B 1 152 ? 5.535 -22.062 -17.109 1 97.88 152 GLU B C 1
ATOM 3175 O O . GLU B 1 152 ? 6.328 -21.672 -16.25 1 97.88 152 GLU B O 1
ATOM 3180 N N . VAL B 1 153 ? 4.605 -22.984 -16.906 1 98.44 153 VAL B N 1
ATOM 3181 C CA . VAL B 1 153 ? 4.477 -23.625 -15.602 1 98.44 153 VAL B CA 1
ATOM 3182 C C . VAL B 1 153 ? 5.762 -24.375 -15.266 1 98.44 153 VAL B C 1
ATOM 3184 O O . VAL B 1 153 ? 6.316 -24.219 -14.172 1 98.44 153 VAL B O 1
ATOM 3187 N N . GLU B 1 154 ? 6.246 -25.109 -16.188 1 97.94 154 GLU B N 1
ATOM 3188 C CA . GLU B 1 154 ? 7.473 -25.875 -15.984 1 97.94 154 GLU B CA 1
ATOM 3189 C C . GLU B 1 154 ? 8.656 -24.953 -15.68 1 97.94 154 GLU B C 1
ATOM 3191 O O . GLU B 1 154 ? 9.477 -25.25 -14.812 1 97.94 154 GLU B O 1
ATOM 3196 N N . ALA B 1 155 ? 8.742 -23.875 -16.422 1 98 155 ALA B N 1
ATOM 3197 C CA . ALA B 1 155 ? 9.82 -22.906 -16.203 1 98 155 ALA B CA 1
ATOM 3198 C C . ALA B 1 155 ? 9.781 -22.344 -14.789 1 98 155 ALA B C 1
ATOM 3200 O O . ALA B 1 155 ? 10.82 -22.156 -14.156 1 98 155 ALA B O 1
ATOM 3201 N N . ILE B 1 156 ? 8.617 -22.062 -14.305 1 98.06 156 ILE B N 1
ATOM 3202 C CA . ILE B 1 156 ? 8.43 -21.531 -12.961 1 98.06 156 ILE B CA 1
ATOM 3203 C C . ILE B 1 156 ? 8.859 -22.578 -11.93 1 98.06 156 ILE B C 1
ATOM 3205 O O . ILE B 1 156 ? 9.578 -22.266 -10.977 1 98.06 156 ILE B O 1
ATOM 3209 N N . LEU B 1 157 ? 8.422 -23.781 -12.141 1 98 157 LEU B N 1
ATOM 3210 C CA . LEU B 1 157 ? 8.75 -24.859 -11.219 1 98 157 LEU B CA 1
ATOM 3211 C C . LEU B 1 157 ? 10.25 -25.125 -11.211 1 98 157 LEU B C 1
ATOM 3213 O O . LEU B 1 157 ? 10.836 -25.406 -10.164 1 98 157 LEU B O 1
ATOM 3217 N N . ASP B 1 158 ? 10.875 -25.062 -12.398 1 97.75 158 ASP B N 1
ATOM 3218 C CA . ASP B 1 158 ? 12.32 -25.25 -12.5 1 97.75 158 ASP B CA 1
ATOM 3219 C C . ASP B 1 158 ? 13.078 -24.156 -11.75 1 97.75 158 ASP B C 1
ATOM 3221 O O . ASP B 1 158 ? 14.086 -24.438 -11.094 1 97.75 158 ASP B O 1
ATOM 3225 N N . ARG B 1 159 ? 12.539 -23.016 -11.812 1 96.56 159 ARG B N 1
ATOM 3226 C CA . ARG B 1 159 ? 13.219 -21.859 -11.258 1 96.56 159 ARG B CA 1
ATOM 3227 C C . ARG B 1 159 ? 13.062 -21.812 -9.734 1 96.56 159 ARG B C 1
ATOM 3229 O O . ARG B 1 159 ? 14 -21.453 -9.023 1 96.56 159 ARG B O 1
ATOM 3236 N N . HIS B 1 160 ? 11.867 -22.156 -9.258 1 97 160 HIS B N 1
ATOM 3237 C CA . HIS B 1 160 ? 11.57 -21.875 -7.859 1 97 160 HIS B CA 1
ATOM 3238 C C . HIS B 1 160 ? 11.406 -23.156 -7.055 1 97 160 HIS B C 1
ATOM 3240 O O . HIS B 1 160 ? 11.352 -23.109 -5.82 1 97 160 HIS B O 1
ATOM 3246 N N . GLY B 1 161 ? 11.273 -24.266 -7.711 1 97.12 161 GLY B N 1
ATOM 3247 C CA . GLY B 1 161 ? 11.055 -25.531 -7.027 1 97.12 161 GLY B CA 1
ATOM 3248 C C . GLY B 1 161 ? 9.68 -25.641 -6.406 1 97.12 161 GLY B C 1
ATOM 3249 O O . GLY B 1 161 ? 8.773 -24.875 -6.75 1 97.12 161 GLY B O 1
ATOM 3250 N N . LEU B 1 162 ? 9.531 -26.656 -5.586 1 98 162 LEU B N 1
ATOM 3251 C CA . LEU B 1 162 ? 8.305 -26.953 -4.855 1 98 162 LEU B CA 1
ATOM 3252 C C . LEU B 1 162 ? 8.586 -27.141 -3.371 1 98 162 LEU B C 1
ATOM 3254 O O . LEU B 1 162 ? 8.352 -28.219 -2.826 1 98 162 LEU B O 1
ATOM 3258 N N . PRO B 1 163 ? 9.031 -26.094 -2.756 1 97.25 163 PRO B N 1
ATOM 3259 C CA . PRO B 1 163 ? 9.367 -26.25 -1.338 1 97.25 163 PRO B CA 1
ATOM 3260 C C . PRO B 1 163 ? 8.164 -26.672 -0.491 1 97.25 163 PRO B C 1
ATOM 3262 O O . PRO B 1 163 ? 7.039 -26.25 -0.768 1 97.25 163 PRO B O 1
ATOM 3265 N N . ASP B 1 164 ? 8.406 -27.422 0.577 1 96.25 164 ASP B N 1
ATOM 3266 C CA . ASP B 1 164 ? 7.387 -27.828 1.54 1 96.25 164 ASP B CA 1
ATOM 3267 C C . ASP B 1 164 ? 7.164 -26.734 2.592 1 96.25 164 ASP B C 1
ATOM 3269 O O . ASP B 1 164 ? 8.109 -26.328 3.27 1 96.25 164 ASP B O 1
ATOM 3273 N N . VAL B 1 165 ? 5.949 -26.344 2.695 1 94.25 165 VAL B N 1
ATOM 3274 C CA . VAL B 1 165 ? 5.641 -25.297 3.664 1 94.25 165 VAL B CA 1
ATOM 3275 C C . VAL B 1 165 ? 4.801 -25.875 4.801 1 94.25 165 VAL B C 1
ATOM 3277 O O . VAL B 1 165 ? 4.781 -25.328 5.906 1 94.25 165 VAL B O 1
ATOM 3280 N N . SER B 1 166 ? 4.078 -26.828 4.555 1 94.5 166 SER B N 1
ATOM 3281 C CA . SER B 1 166 ? 3.283 -27.578 5.516 1 94.5 166 SER B CA 1
ATOM 3282 C C . SER B 1 166 ? 3.301 -29.078 5.195 1 94.5 166 SER B C 1
ATOM 3284 O O . SER B 1 166 ? 3.855 -29.484 4.176 1 94.5 166 SER B O 1
ATOM 3286 N N . ALA B 1 167 ? 2.666 -29.875 6.039 1 94.38 167 ALA B N 1
ATOM 3287 C CA . ALA B 1 167 ? 2.619 -31.328 5.848 1 94.38 167 ALA B CA 1
ATOM 3288 C C . ALA B 1 167 ? 1.792 -31.688 4.621 1 94.38 167 ALA B C 1
ATOM 3290 O O . ALA B 1 167 ? 1.98 -32.75 4.031 1 94.38 167 ALA B O 1
ATOM 3291 N N . ASN B 1 168 ? 0.949 -30.781 4.234 1 96.19 168 ASN B N 1
ATOM 3292 C CA . ASN B 1 168 ? 0.019 -31.094 3.154 1 96.19 168 ASN B CA 1
ATOM 3293 C C . ASN B 1 168 ? 0.437 -30.438 1.843 1 96.19 168 ASN B C 1
ATOM 3295 O O . ASN B 1 168 ? -0.266 -30.531 0.837 1 96.19 168 ASN B O 1
ATOM 3299 N N . THR B 1 169 ? 1.601 -29.797 1.791 1 97.44 169 THR B N 1
ATOM 3300 C CA . THR B 1 169 ? 2.066 -29.125 0.58 1 97.44 169 THR B CA 1
ATOM 3301 C C . THR B 1 169 ? 2.375 -30.156 -0.513 1 97.44 169 THR B C 1
ATOM 3303 O O . THR B 1 169 ? 3.006 -31.172 -0.252 1 97.44 169 THR B O 1
ATOM 3306 N N . ILE B 1 170 ? 1.862 -29.875 -1.69 1 97.06 170 ILE B N 1
ATOM 3307 C CA . ILE B 1 170 ? 2.223 -30.719 -2.834 1 97.06 170 ILE B CA 1
ATOM 3308 C C . ILE B 1 170 ? 3.66 -30.406 -3.256 1 97.06 170 ILE B C 1
ATOM 3310 O O . ILE B 1 170 ? 3.975 -29.297 -3.67 1 97.06 170 ILE B O 1
ATOM 3314 N N . THR B 1 171 ? 4.551 -31.406 -3.17 1 97.56 171 THR B N 1
ATOM 3315 C CA . THR B 1 171 ? 5.957 -31.188 -3.494 1 97.56 171 THR B CA 1
ATOM 3316 C C . THR B 1 171 ? 6.383 -32.062 -4.676 1 97.56 171 THR B C 1
ATOM 3318 O O . THR B 1 171 ? 7.535 -31.984 -5.113 1 97.56 171 THR B O 1
ATOM 3321 N N . ASP B 1 172 ? 5.453 -32.812 -5.141 1 97.25 172 ASP B N 1
ATOM 3322 C CA . ASP B 1 172 ? 5.707 -33.688 -6.305 1 97.25 172 ASP B CA 1
ATOM 3323 C C . ASP B 1 172 ? 5.152 -33.031 -7.574 1 97.25 172 ASP B C 1
ATOM 3325 O O . ASP B 1 172 ? 3.979 -32.656 -7.629 1 97.25 172 ASP B O 1
ATOM 3329 N N . ARG B 1 173 ? 5.98 -33.031 -8.547 1 97.31 173 ARG B N 1
ATOM 3330 C CA . ARG B 1 173 ? 5.641 -32.344 -9.789 1 97.31 173 ARG B CA 1
ATOM 3331 C C . ARG B 1 173 ? 4.441 -33 -10.469 1 97.31 173 ARG B C 1
ATOM 3333 O O . ARG B 1 173 ? 3.52 -32.281 -10.906 1 97.31 173 ARG B O 1
ATOM 3340 N N . ASP B 1 174 ? 4.453 -34.281 -10.586 1 97.38 174 ASP B N 1
ATOM 3341 C CA . ASP B 1 174 ? 3.363 -34.969 -11.258 1 97.38 174 ASP B CA 1
ATOM 3342 C C . ASP B 1 174 ? 2.045 -34.781 -10.508 1 97.38 174 ASP B C 1
ATOM 3344 O O . ASP B 1 174 ? 0.994 -34.594 -11.125 1 97.38 174 ASP B O 1
ATOM 3348 N N . GLU B 1 175 ? 2.133 -34.875 -9.195 1 97.81 175 GLU B N 1
ATOM 3349 C CA . GLU B 1 175 ? 0.948 -34.625 -8.375 1 97.81 175 GLU B CA 1
ATOM 3350 C C . GLU B 1 175 ? 0.401 -33.219 -8.586 1 97.81 175 GLU B C 1
ATOM 3352 O O . GLU B 1 175 ? -0.813 -33.031 -8.672 1 97.81 175 GLU B O 1
ATOM 3357 N N . LEU B 1 176 ? 1.303 -32.25 -8.641 1 98.25 176 LEU B N 1
ATOM 3358 C CA . LEU B 1 176 ? 0.878 -30.859 -8.883 1 98.25 176 LEU B CA 1
ATOM 3359 C C . LEU B 1 176 ? 0.212 -30.734 -10.25 1 98.25 176 LEU B C 1
ATOM 3361 O O . LEU B 1 176 ? -0.839 -30.109 -10.375 1 98.25 176 LEU B O 1
ATOM 3365 N N . LEU B 1 177 ? 0.833 -31.328 -11.289 1 97.88 177 LEU B N 1
ATOM 3366 C CA . LEU B 1 177 ? 0.292 -31.234 -12.641 1 97.88 177 LEU B CA 1
ATOM 3367 C C . LEU B 1 177 ? -1.097 -31.859 -12.719 1 97.88 177 LEU B C 1
ATOM 3369 O O . LEU B 1 177 ? -1.982 -31.344 -13.398 1 97.88 177 LEU B O 1
ATOM 3373 N N . ASP B 1 178 ? -1.266 -32.969 -12.008 1 98 178 ASP B N 1
ATOM 3374 C CA . ASP B 1 178 ? -2.586 -33.594 -11.93 1 98 178 ASP B CA 1
ATOM 3375 C C . ASP B 1 178 ? -3.592 -32.656 -11.266 1 98 178 ASP B C 1
ATOM 3377 O O . ASP B 1 178 ? -4.73 -32.531 -11.727 1 98 178 ASP B O 1
ATOM 3381 N N . ASP B 1 179 ? -3.152 -32.062 -10.195 1 98.12 179 ASP B N 1
ATOM 3382 C CA . ASP B 1 179 ? -3.996 -31.094 -9.492 1 98.12 179 ASP B CA 1
ATOM 3383 C C . ASP B 1 179 ? -4.375 -29.938 -10.391 1 98.12 179 ASP B C 1
ATOM 3385 O O . ASP B 1 179 ? -5.535 -29.5 -10.414 1 98.12 179 ASP B O 1
ATOM 3389 N N . LEU B 1 180 ? -3.439 -29.422 -11.164 1 98.69 180 LEU B N 1
ATOM 3390 C CA . LEU B 1 180 ? -3.686 -28.297 -12.062 1 98.69 180 LEU B CA 1
ATOM 3391 C C . LEU B 1 180 ? -4.676 -28.688 -13.148 1 98.69 180 LEU B C 1
ATOM 3393 O O . LEU B 1 180 ? -5.496 -27.859 -13.57 1 98.69 180 LEU B O 1
ATOM 3397 N N . GLU B 1 181 ? -4.598 -29.891 -13.625 1 98.25 181 GLU B N 1
ATOM 3398 C CA . GLU B 1 181 ? -5.566 -30.375 -14.609 1 98.25 181 GLU B CA 1
ATOM 3399 C C . GLU B 1 181 ? -6.98 -30.375 -14.031 1 98.25 181 GLU B C 1
ATOM 3401 O O . GLU B 1 181 ? -7.934 -30 -14.719 1 98.25 181 GLU B O 1
ATOM 3406 N N . ALA B 1 182 ? -7.074 -30.844 -12.805 1 98.12 182 ALA B N 1
ATOM 3407 C CA . ALA B 1 182 ? -8.367 -30.828 -12.125 1 98.12 182 ALA B CA 1
ATOM 3408 C C . ALA B 1 182 ? -8.898 -29.391 -11.984 1 98.12 182 ALA B C 1
ATOM 3410 O O . ALA B 1 182 ? -10.086 -29.156 -12.18 1 98.12 182 ALA B O 1
ATOM 3411 N N . VAL B 1 183 ? -8.023 -28.438 -11.641 1 98.5 183 VAL B N 1
ATOM 3412 C CA . VAL B 1 183 ? -8.391 -27.031 -11.508 1 98.5 183 VAL B CA 1
ATOM 3413 C C . VAL B 1 183 ? -8.891 -26.5 -12.852 1 98.5 183 VAL B C 1
ATOM 3415 O O . VAL B 1 183 ? -9.867 -25.75 -12.898 1 98.5 183 VAL B O 1
ATOM 3418 N N . GLN B 1 184 ? -8.18 -26.859 -13.883 1 97.81 184 GLN B N 1
ATOM 3419 C CA . GLN B 1 184 ? -8.578 -26.422 -15.211 1 97.81 184 GLN B CA 1
ATOM 3420 C C . GLN B 1 184 ? -9.984 -26.891 -15.555 1 97.81 184 GLN B C 1
ATOM 3422 O O . GLN B 1 184 ? -10.766 -26.172 -16.172 1 97.81 184 GLN B O 1
ATOM 3427 N N . GLU B 1 185 ? -10.32 -28.062 -15.156 1 97 185 GLU B N 1
ATOM 3428 C CA . GLU B 1 185 ? -11.609 -2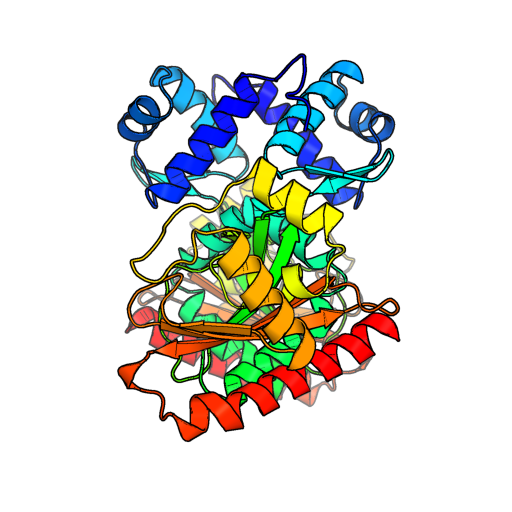8.672 -15.461 1 97 185 GLU B CA 1
ATOM 3429 C C . GLU B 1 185 ? -12.727 -28.031 -14.648 1 97 185 GLU B C 1
ATOM 3431 O O . GLU B 1 185 ? -13.789 -27.703 -15.188 1 97 185 GLU B O 1
ATOM 3436 N N . GLN B 1 186 ? -12.508 -27.828 -13.398 1 96.69 186 GLN B N 1
ATOM 3437 C CA . GLN B 1 186 ? -13.586 -27.359 -12.531 1 96.69 186 GLN B CA 1
ATOM 3438 C C . GLN B 1 186 ? -13.555 -25.844 -12.383 1 96.69 186 GLN B C 1
ATOM 3440 O O . GLN B 1 186 ? -14.5 -25.25 -11.859 1 96.69 186 GLN B O 1
ATOM 3445 N N . HIS B 1 187 ? -12.359 -25.188 -12.719 1 97.5 187 HIS B N 1
ATOM 3446 C CA . HIS B 1 187 ? -12.18 -23.75 -12.828 1 97.5 187 HIS B CA 1
ATOM 3447 C C . HIS B 1 187 ? -11.953 -23.109 -11.461 1 97.5 187 HIS B C 1
ATOM 3449 O O . HIS B 1 187 ? -11.984 -21.891 -11.328 1 97.5 187 HIS B O 1
ATOM 3455 N N . TYR B 1 188 ? -11.805 -23.922 -10.469 1 98.38 188 TYR B N 1
ATOM 3456 C CA . TYR B 1 188 ? -11.375 -23.391 -9.18 1 98.38 188 TYR B CA 1
ATOM 3457 C C . TYR B 1 188 ? -10.367 -24.328 -8.523 1 98.38 188 TYR B C 1
ATOM 3459 O O . TYR B 1 188 ? -10.312 -25.516 -8.836 1 98.38 188 TYR B O 1
ATOM 3467 N N . ALA B 1 189 ? -9.539 -23.766 -7.695 1 98.62 189 ALA B N 1
ATOM 3468 C CA . ALA B 1 189 ? -8.508 -24.5 -6.961 1 98.62 189 ALA B CA 1
ATOM 3469 C C . ALA B 1 189 ? -8.836 -24.562 -5.473 1 98.62 189 ALA B C 1
ATOM 3471 O O . ALA B 1 189 ? -9.516 -23.688 -4.945 1 98.62 189 ALA B O 1
ATOM 3472 N N . ILE B 1 190 ? -8.375 -25.594 -4.879 1 97.06 190 ILE B N 1
ATOM 3473 C CA . ILE B 1 190 ? -8.539 -25.766 -3.439 1 97.06 190 ILE B CA 1
ATOM 3474 C C . ILE B 1 190 ? -7.172 -25.844 -2.764 1 97.06 190 ILE B C 1
ATOM 3476 O O . ILE B 1 190 ? -6.266 -26.516 -3.254 1 97.06 190 ILE B O 1
ATOM 3480 N N . ASP B 1 191 ? -6.938 -25.016 -1.812 1 96.56 191 ASP B N 1
ATOM 3481 C CA . ASP B 1 191 ? -5.867 -25.172 -0.832 1 96.56 191 ASP B CA 1
ATOM 3482 C C . ASP B 1 191 ? -6.391 -25.828 0.444 1 96.56 191 ASP B C 1
ATOM 3484 O O . ASP B 1 191 ? -7.141 -25.219 1.204 1 96.56 191 ASP B O 1
ATOM 3488 N N . ASP B 1 192 ? -6.051 -27.016 0.63 1 94.38 192 ASP B N 1
ATOM 3489 C CA . ASP B 1 192 ? -6.461 -27.766 1.812 1 94.38 192 ASP B CA 1
ATOM 3490 C C . ASP B 1 192 ? -5.305 -27.922 2.797 1 94.38 192 ASP B C 1
ATOM 3492 O O . ASP B 1 192 ? -4.738 -29 2.938 1 94.38 192 ASP B O 1
ATOM 3496 N N . GLU B 1 193 ? -5.055 -26.859 3.473 1 95.69 193 GLU B N 1
ATOM 3497 C CA . GLU B 1 193 ? -4.016 -26.797 4.496 1 95.69 193 GLU B CA 1
ATOM 3498 C C . GLU B 1 193 ? -2.631 -27.016 3.887 1 95.69 193 GLU B C 1
ATOM 3500 O O . GLU B 1 193 ? -1.779 -27.672 4.484 1 95.69 193 GLU B O 1
ATOM 3505 N N . GLU B 1 194 ? -2.484 -26.547 2.688 1 95.31 194 GLU B N 1
ATOM 3506 C CA . GLU B 1 194 ? -1.216 -26.703 1.983 1 95.31 194 GLU B CA 1
ATOM 3507 C C . GLU B 1 194 ? -0.238 -25.594 2.342 1 95.31 194 GLU B C 1
ATOM 3509 O O . GLU B 1 194 ? 0.979 -25.781 2.285 1 95.31 194 GLU B O 1
ATOM 3514 N N . ARG B 1 195 ? -0.78 -24.422 2.631 1 92.44 195 ARG B N 1
ATOM 3515 C CA . ARG B 1 195 ? 0.056 -23.281 2.998 1 92.44 195 ARG B CA 1
ATOM 3516 C C . ARG B 1 195 ? 0.165 -23.141 4.512 1 92.44 195 ARG B C 1
ATOM 3518 O O . ARG B 1 195 ? 1.226 -22.797 5.035 1 92.44 195 ARG B O 1
ATOM 3525 N N . LEU B 1 196 ? -0.876 -23.359 5.215 1 93 196 LEU B N 1
ATOM 3526 C CA . LEU B 1 196 ? -0.988 -23.188 6.66 1 93 196 LEU B CA 1
ATOM 3527 C C . LEU B 1 196 ? -1.92 -24.234 7.262 1 93 196 LEU B C 1
ATOM 3529 O O . LEU B 1 196 ? -3.016 -24.469 6.746 1 93 196 LEU B O 1
ATOM 3533 N N . ASN B 1 197 ? -1.42 -24.781 8.312 1 93.12 197 ASN B N 1
ATOM 3534 C CA . ASN B 1 197 ? -2.281 -25.734 9.016 1 93.12 197 ASN B CA 1
ATOM 3535 C C . ASN B 1 197 ? -3.525 -25.047 9.57 1 93.12 197 ASN B C 1
ATOM 3537 O O . ASN B 1 197 ? -3.434 -23.984 10.172 1 93.12 197 ASN B O 1
ATOM 3541 N N . GLY B 1 198 ? -4.652 -25.656 9.273 1 94 198 GLY B N 1
ATOM 3542 C CA . GLY B 1 198 ? -5.898 -25.125 9.82 1 94 198 GLY B CA 1
ATOM 3543 C C . GLY B 1 198 ? -6.594 -24.156 8.883 1 94 198 GLY B C 1
ATOM 3544 O O . GLY B 1 198 ? -7.664 -23.625 9.211 1 94 198 GLY B O 1
ATOM 3545 N N . LEU B 1 199 ? -6.016 -23.969 7.707 1 95.06 199 LEU B N 1
ATOM 3546 C CA . LEU B 1 199 ? -6.574 -23.016 6.75 1 95.06 199 LEU B CA 1
ATOM 3547 C C . LEU B 1 199 ? -6.914 -23.703 5.434 1 95.06 199 LEU B C 1
ATOM 3549 O O . LEU B 1 199 ? -6.113 -24.484 4.914 1 95.06 199 LEU B O 1
ATOM 3553 N N . ARG B 1 200 ? -8.062 -23.406 4.883 1 95.19 200 ARG B N 1
ATOM 3554 C CA . ARG B 1 200 ? -8.453 -23.828 3.543 1 95.19 200 ARG B CA 1
ATOM 3555 C C . ARG B 1 200 ? -8.859 -22.641 2.682 1 95.19 200 ARG B C 1
ATOM 3557 O O . ARG B 1 200 ? -9.203 -21.578 3.203 1 95.19 200 ARG B O 1
ATOM 3564 N N . CYS B 1 201 ? -8.781 -22.844 1.422 1 96.56 201 CYS B N 1
ATOM 3565 C CA . CYS B 1 201 ? -9.109 -21.75 0.519 1 96.56 201 CYS B CA 1
ATOM 3566 C C . CYS B 1 201 ? -9.688 -22.281 -0.79 1 96.56 201 CYS B C 1
ATOM 3568 O O . CYS B 1 201 ? -9.328 -23.375 -1.234 1 96.56 201 CYS B O 1
ATOM 3570 N N . ILE B 1 202 ? -10.633 -21.562 -1.297 1 98 202 ILE B N 1
ATOM 3571 C CA . ILE B 1 202 ? -11.125 -21.75 -2.656 1 98 202 ILE B CA 1
ATOM 3572 C C . ILE B 1 202 ? -10.695 -20.562 -3.529 1 98 202 ILE B C 1
ATOM 3574 O O . ILE B 1 202 ? -10.898 -19.406 -3.158 1 98 202 ILE B O 1
ATOM 3578 N N . ALA B 1 203 ? -10.078 -20.906 -4.641 1 98.81 203 ALA B N 1
ATOM 3579 C CA . ALA B 1 203 ? -9.578 -19.828 -5.5 1 98.81 203 ALA B CA 1
ATOM 3580 C C . ALA B 1 203 ? -9.984 -20.062 -6.953 1 98.81 203 ALA B C 1
ATOM 3582 O O . ALA B 1 203 ? -10.109 -21.203 -7.402 1 98.81 203 ALA B O 1
ATOM 3583 N N . ALA B 1 204 ? -10.203 -19 -7.637 1 98.88 204 ALA B N 1
ATOM 3584 C CA . ALA B 1 204 ? -10.516 -19.062 -9.062 1 98.88 204 ALA B CA 1
ATOM 3585 C C . ALA B 1 204 ? -9.609 -18.125 -9.859 1 98.88 204 ALA B C 1
ATOM 3587 O O . ALA B 1 204 ? -9.234 -17.047 -9.383 1 98.88 204 ALA B O 1
ATOM 3588 N N . PRO B 1 205 ? -9.258 -18.531 -11.078 1 98.81 205 PRO B N 1
ATOM 3589 C CA . PRO B 1 205 ? -8.469 -17.656 -11.945 1 98.81 205 PRO B CA 1
ATOM 3590 C C . PRO B 1 205 ? -9.289 -16.516 -12.539 1 98.81 205 PRO B C 1
ATOM 3592 O O . PRO B 1 205 ? -10.508 -16.625 -12.648 1 98.81 205 PRO B O 1
ATOM 3595 N N . VAL B 1 206 ? -8.711 -15.438 -12.727 1 98.5 206 VAL B N 1
ATOM 3596 C CA . VAL B 1 206 ? -9.195 -14.398 -13.625 1 98.5 206 VAL B CA 1
ATOM 3597 C C . VAL B 1 206 ? -8.391 -14.422 -14.922 1 98.5 206 VAL B C 1
ATOM 3599 O O . VAL B 1 206 ? -7.18 -14.211 -14.914 1 98.5 206 VAL B O 1
ATOM 3602 N N . THR B 1 207 ? -9.078 -14.711 -16.047 1 97.56 207 THR B N 1
ATOM 3603 C CA . THR B 1 207 ? -8.359 -14.938 -17.297 1 97.56 207 THR B CA 1
ATOM 3604 C C . THR B 1 207 ? -8.633 -13.805 -18.297 1 97.56 207 THR B C 1
ATOM 3606 O O . THR B 1 207 ? -9.594 -13.055 -18.141 1 97.56 207 THR B O 1
ATOM 3609 N N . ASP B 1 208 ? -7.699 -13.664 -19.203 1 95.75 208 ASP B N 1
ATOM 3610 C CA . ASP B 1 208 ? -7.914 -12.734 -20.297 1 95.75 208 ASP B CA 1
ATOM 3611 C C . ASP B 1 208 ? -8.703 -13.391 -21.438 1 95.75 208 ASP B C 1
ATOM 3613 O O . ASP B 1 208 ? -9.281 -14.461 -21.25 1 95.75 208 ASP B O 1
ATOM 3617 N N . GLU B 1 209 ? -8.734 -12.75 -22.516 1 93.12 209 GLU B N 1
ATOM 3618 C CA . GLU B 1 209 ? -9.547 -13.195 -23.656 1 93.12 209 GLU B CA 1
ATOM 3619 C C . GLU B 1 209 ? -9.023 -14.516 -24.219 1 93.12 209 GLU B C 1
ATOM 3621 O O . GLU B 1 209 ? -9.758 -15.234 -24.906 1 93.12 209 GLU B O 1
ATOM 3626 N N . ASN B 1 210 ? -7.793 -14.82 -23.984 1 95 210 ASN B N 1
ATOM 3627 C CA . ASN B 1 210 ? -7.191 -16.062 -24.484 1 95 210 ASN B CA 1
ATOM 3628 C C . ASN B 1 210 ? -7.176 -17.141 -23.406 1 95 210 ASN B C 1
ATOM 3630 O O . ASN B 1 210 ? -6.398 -18.094 -23.5 1 95 210 ASN B O 1
ATOM 3634 N N . ASP B 1 211 ? -7.891 -16.922 -22.344 1 95 211 ASP B N 1
ATOM 3635 C CA . ASP B 1 211 ? -8.031 -17.859 -21.234 1 95 211 ASP B CA 1
ATOM 3636 C C . ASP B 1 211 ? -6.723 -18 -20.453 1 95 211 ASP B C 1
ATOM 3638 O O . ASP B 1 211 ? -6.441 -19.047 -19.891 1 95 211 ASP B O 1
ATOM 3642 N N . ARG B 1 212 ? -5.902 -17.047 -20.594 1 97.62 212 ARG B N 1
ATOM 3643 C CA . ARG B 1 212 ? -4.672 -16.984 -19.812 1 97.62 212 ARG B CA 1
ATOM 3644 C C . ARG B 1 212 ? -4.906 -16.281 -18.484 1 97.62 212 ARG B C 1
ATOM 3646 O O . ARG B 1 212 ? -5.449 -15.172 -18.453 1 97.62 212 ARG B O 1
ATOM 3653 N N . SER B 1 213 ? -4.5 -16.906 -17.438 1 98.31 213 SER B N 1
ATOM 3654 C CA . SER B 1 213 ? -4.715 -16.297 -16.125 1 98.31 213 SER B CA 1
ATOM 3655 C C . SER B 1 213 ? -3.896 -15.016 -15.969 1 98.31 213 SER B C 1
ATOM 3657 O O . SER B 1 213 ? -2.695 -15 -16.25 1 98.31 213 SER B O 1
ATOM 3659 N N . VAL B 1 214 ? -4.516 -13.953 -15.555 1 97.44 214 VAL B N 1
ATOM 3660 C CA . VAL B 1 214 ? -3.828 -12.695 -15.289 1 97.44 214 VAL B CA 1
ATOM 3661 C C . VAL B 1 214 ? -3.789 -12.438 -13.781 1 97.44 214 VAL B C 1
ATOM 3663 O O . VAL B 1 214 ? -2.992 -11.633 -13.305 1 97.44 214 VAL B O 1
ATOM 3666 N N . ALA B 1 215 ? -4.66 -13.07 -13.055 1 98.69 215 ALA B N 1
ATOM 3667 C CA . ALA B 1 215 ? -4.766 -12.992 -11.602 1 98.69 215 ALA B CA 1
ATOM 3668 C C . ALA B 1 215 ? -5.609 -14.141 -11.047 1 98.69 215 ALA B C 1
ATOM 3670 O O . ALA B 1 215 ? -6.027 -15.023 -11.797 1 98.69 215 ALA B O 1
ATOM 3671 N N . SER B 1 216 ? -5.75 -14.18 -9.781 1 98.81 216 SER B N 1
ATOM 3672 C CA . SER B 1 216 ? -6.684 -15.078 -9.117 1 98.81 216 SER B CA 1
ATOM 3673 C C . SER B 1 216 ? -7.27 -14.445 -7.859 1 98.81 216 SER B C 1
ATOM 3675 O O . SER B 1 216 ? -6.684 -13.516 -7.297 1 98.81 216 SER B O 1
ATOM 3677 N N . ILE B 1 217 ? -8.461 -14.883 -7.504 1 98.88 217 ILE B N 1
ATOM 3678 C CA . ILE B 1 217 ? -9.102 -14.453 -6.262 1 98.88 217 ILE B CA 1
ATOM 3679 C C . ILE B 1 217 ? -9.43 -15.672 -5.402 1 98.88 217 ILE B C 1
ATOM 3681 O O . ILE B 1 217 ? -9.57 -16.781 -5.914 1 98.88 217 ILE B O 1
ATOM 3685 N N . SER B 1 218 ? -9.523 -15.477 -4.105 1 98.56 218 SER B N 1
ATOM 3686 C CA . SER B 1 218 ? -9.797 -16.609 -3.23 1 98.56 218 SER B CA 1
ATOM 3687 C C . SER B 1 218 ? -10.578 -16.188 -1.994 1 98.56 218 SER B C 1
ATOM 3689 O O . SER B 1 218 ? -10.594 -15 -1.645 1 98.56 218 SER B O 1
ATOM 3691 N N . VAL B 1 219 ? -11.258 -17.062 -1.406 1 98.12 219 VAL B N 1
ATOM 3692 C CA . VAL B 1 219 ? -11.836 -16.969 -0.069 1 98.12 219 VAL B CA 1
ATOM 3693 C C . VAL B 1 219 ? -11.141 -17.953 0.863 1 98.12 219 VAL B C 1
ATOM 3695 O O . VAL B 1 219 ? -11.055 -19.156 0.559 1 98.12 219 VAL B O 1
ATOM 3698 N N . SER B 1 220 ? -10.633 -17.484 1.934 1 96.94 220 SER B N 1
ATOM 3699 C CA . SER B 1 220 ? -9.938 -18.297 2.916 1 96.94 220 SER B CA 1
ATOM 3700 C C . SER B 1 220 ? -10.766 -18.469 4.184 1 96.94 220 SER B C 1
ATOM 3702 O O . SER B 1 220 ? -11.367 -17.516 4.676 1 96.94 220 SER B O 1
ATOM 3704 N N . CYS B 1 221 ? -10.766 -19.688 4.699 1 94.44 221 CYS B N 1
ATOM 3705 C CA . CYS B 1 221 ? -11.555 -20.016 5.879 1 94.44 221 CYS B CA 1
ATOM 3706 C C . CYS B 1 221 ? -10.797 -20.969 6.801 1 94.44 221 CYS B C 1
ATOM 3708 O O . CYS B 1 221 ? -10.055 -21.828 6.332 1 94.44 221 CYS B O 1
ATOM 3710 N N . PRO B 1 222 ? -11.039 -20.812 8.078 1 94.19 222 PRO B N 1
ATOM 3711 C CA . PRO B 1 222 ? -10.523 -21.844 8.984 1 94.19 222 PRO B CA 1
ATOM 3712 C C . PRO B 1 222 ? -11.227 -23.188 8.812 1 94.19 222 PRO B C 1
ATOM 3714 O O . PRO B 1 222 ? -12.445 -23.219 8.617 1 94.19 222 PRO B O 1
ATOM 3717 N N . VAL B 1 223 ? -10.492 -24.234 8.953 1 90.94 223 VAL B N 1
ATOM 3718 C CA . VAL B 1 223 ? -11.023 -25.578 8.734 1 90.94 223 VAL B CA 1
ATOM 3719 C C . VAL B 1 223 ? -12.117 -25.875 9.758 1 90.94 223 VAL B C 1
ATOM 3721 O O . VAL B 1 223 ? -13.117 -26.516 9.438 1 90.94 223 VAL B O 1
ATOM 3724 N N . HIS B 1 224 ? -12.07 -25.391 10.938 1 89.31 224 HIS B N 1
ATOM 3725 C CA . HIS B 1 224 ? -12.961 -25.781 12.023 1 89.31 224 HIS B CA 1
ATOM 3726 C C . HIS B 1 224 ? -14.281 -25.016 11.953 1 89.31 224 HIS B C 1
ATOM 3728 O O . HIS B 1 224 ? -15.258 -25.391 12.609 1 89.31 224 HIS B O 1
ATOM 3734 N N . ARG B 1 225 ? -14.312 -24 11.211 1 86 225 ARG B N 1
ATOM 3735 C CA . ARG B 1 225 ? -15.492 -23.141 11.234 1 86 225 ARG B CA 1
ATOM 3736 C C . ARG B 1 225 ? -16.344 -23.344 9.984 1 86 225 ARG B C 1
ATOM 3738 O O . ARG B 1 225 ? -17.516 -22.969 9.953 1 86 225 ARG B O 1
ATOM 3745 N N . VAL B 1 226 ? -15.773 -23.984 9.023 1 84.12 226 VAL B N 1
ATOM 3746 C CA . VAL B 1 226 ? -16.516 -24.016 7.762 1 84.12 226 VAL B CA 1
ATOM 3747 C C . VAL B 1 226 ? -17.094 -25.406 7.539 1 84.12 226 VAL B C 1
ATOM 3749 O O . VAL B 1 226 ? -16.375 -26.406 7.625 1 84.12 226 VAL B O 1
ATOM 3752 N N . ASP B 1 227 ? -18.375 -25.375 7.352 1 88 227 ASP B N 1
ATOM 3753 C CA . ASP B 1 227 ? -19.047 -26.641 7.012 1 88 227 ASP B CA 1
ATOM 3754 C C . ASP B 1 227 ? -18.688 -27.078 5.598 1 88 227 ASP B C 1
ATOM 3756 O O . ASP B 1 227 ? -18.453 -26.25 4.715 1 88 227 ASP B O 1
ATOM 3760 N N . GLU B 1 228 ? -18.781 -28.359 5.387 1 87.56 228 GLU B N 1
ATOM 3761 C CA . GLU B 1 228 ? -18.359 -28.953 4.121 1 87.56 228 GLU B CA 1
ATOM 3762 C C . GLU B 1 228 ? -19.234 -28.484 2.969 1 87.56 228 GLU B C 1
ATOM 3764 O O . GLU B 1 228 ? -18.734 -28.25 1.86 1 87.56 228 GLU B O 1
ATOM 3769 N N . THR B 1 229 ? -20.484 -28.406 3.25 1 89.31 229 THR B N 1
ATOM 3770 C CA . THR B 1 229 ? -21.391 -27.953 2.207 1 89.31 229 THR B CA 1
ATOM 3771 C C . THR B 1 229 ? -21.078 -26.531 1.792 1 89.31 229 THR B C 1
ATOM 3773 O O . THR B 1 229 ? -21.016 -26.219 0.6 1 89.31 229 THR B O 1
ATOM 3776 N N . ARG B 1 230 ? -20.812 -25.766 2.76 1 91.31 230 ARG B N 1
ATOM 3777 C CA . ARG B 1 230 ? -20.469 -24.375 2.477 1 91.31 230 ARG B CA 1
ATOM 3778 C C . ARG B 1 230 ? -19.141 -24.297 1.712 1 91.31 230 ARG B C 1
ATOM 3780 O O . ARG B 1 230 ? -19.047 -23.562 0.716 1 91.31 230 ARG B O 1
ATOM 3787 N N . PHE B 1 231 ? -18.266 -25.062 2.137 1 93.12 231 PHE B N 1
ATOM 3788 C CA . PHE B 1 231 ? -16.922 -24.969 1.569 1 93.12 231 PHE B CA 1
ATOM 3789 C C . PHE B 1 231 ? -16.891 -25.531 0.149 1 93.12 231 PHE B C 1
ATOM 3791 O O . PHE B 1 231 ? -16.297 -24.938 -0.743 1 93.12 231 PHE B O 1
ATOM 3798 N N . PHE B 1 232 ? -17.609 -26.547 -0.117 1 92 232 PHE B N 1
ATOM 3799 C CA . PHE B 1 232 ? -17.438 -27.234 -1.395 1 92 232 PHE B CA 1
ATOM 3800 C C . PHE B 1 232 ? -18.531 -26.812 -2.373 1 92 232 PHE B C 1
ATOM 3802 O O . PHE B 1 232 ? -18.422 -27.062 -3.576 1 92 232 PHE B O 1
ATOM 3809 N N . GLU B 1 233 ? -19.562 -26.156 -1.939 1 89.75 233 GLU B N 1
ATOM 3810 C CA . GLU B 1 233 ? -20.656 -25.812 -2.838 1 89.75 233 GLU B CA 1
ATOM 3811 C C . GLU B 1 233 ? -20.875 -24.297 -2.883 1 89.75 233 GLU B C 1
ATOM 3813 O O . GLU B 1 233 ? -20.703 -23.672 -3.93 1 89.75 233 GLU B O 1
ATOM 3818 N N . THR B 1 234 ? -21.047 -23.75 -1.747 1 93.75 234 THR B N 1
ATOM 3819 C CA . THR B 1 234 ? -21.422 -22.344 -1.689 1 93.75 234 THR B CA 1
ATOM 3820 C C . THR B 1 234 ? -20.25 -21.453 -2.062 1 93.75 234 THR B C 1
ATOM 3822 O O . THR B 1 234 ? -20.391 -20.531 -2.877 1 93.75 234 THR B O 1
ATOM 3825 N N . LEU B 1 235 ? -19.094 -21.703 -1.523 1 95.75 235 LEU B N 1
ATOM 3826 C CA . LEU B 1 235 ? -17.953 -20.828 -1.706 1 95.75 235 LEU B CA 1
ATOM 3827 C C . LEU B 1 235 ? -17.438 -20.906 -3.137 1 95.75 235 LEU B C 1
ATOM 3829 O O . LEU B 1 235 ? -17.094 -19.875 -3.736 1 95.75 235 LEU B O 1
ATOM 3833 N N . PRO B 1 236 ? -17.391 -22.109 -3.723 1 97.12 236 PRO B N 1
ATOM 3834 C CA . PRO B 1 236 ? -16.953 -22.141 -5.117 1 97.12 236 PRO B CA 1
ATOM 3835 C C . PRO B 1 236 ? -17.828 -21.312 -6.043 1 97.12 236 PRO B C 1
ATOM 3837 O O . PRO B 1 236 ? -17.312 -20.578 -6.895 1 97.12 236 PRO B O 1
ATOM 3840 N N . ASP B 1 237 ? -19.125 -21.375 -5.816 1 97.25 237 ASP B N 1
ATOM 3841 C CA . ASP B 1 237 ? -20.047 -20.594 -6.641 1 97.25 237 ASP B CA 1
ATOM 3842 C C . ASP B 1 237 ? -19.797 -19.094 -6.473 1 97.25 237 ASP B C 1
ATOM 3844 O O . ASP B 1 237 ? -19.797 -18.344 -7.457 1 97.25 237 ASP B O 1
ATOM 3848 N N . ALA B 1 238 ? -19.594 -18.719 -5.262 1 97.75 238 ALA B N 1
ATOM 3849 C CA . ALA B 1 238 ? -19.375 -17.312 -4.957 1 97.75 238 ALA B CA 1
ATOM 3850 C C . ALA B 1 238 ? -18.062 -16.812 -5.578 1 97.75 238 ALA B C 1
ATOM 3852 O O . ALA B 1 238 ? -18.031 -15.742 -6.184 1 97.75 238 ALA B O 1
ATOM 3853 N N . VAL B 1 239 ? -17 -17.578 -5.457 1 98.56 239 VAL B N 1
ATOM 3854 C CA . VAL B 1 239 ? -15.688 -17.203 -5.957 1 98.56 239 VAL B CA 1
ATOM 3855 C C . VAL B 1 239 ? -15.703 -17.188 -7.484 1 98.56 239 VAL B C 1
ATOM 3857 O O . VAL B 1 239 ? -15.188 -16.25 -8.109 1 98.56 239 VAL B O 1
ATOM 3860 N N . LEU B 1 240 ? -16.328 -18.172 -8.07 1 98.44 240 LEU B N 1
ATOM 3861 C CA . LEU B 1 240 ? -16.438 -18.25 -9.523 1 98.44 240 LEU B CA 1
ATOM 3862 C C . LEU B 1 240 ? -17.25 -17.094 -10.086 1 98.44 240 LEU B C 1
ATOM 3864 O O . LEU B 1 240 ? -16.875 -16.5 -11.094 1 98.44 240 LEU B O 1
ATOM 3868 N N . GLY B 1 241 ? -18.375 -16.891 -9.414 1 98.06 241 GLY B N 1
ATOM 3869 C CA . GLY B 1 241 ? -19.203 -15.758 -9.82 1 98.06 241 GLY B CA 1
ATOM 3870 C C . GLY B 1 241 ? -18.453 -14.438 -9.797 1 98.06 241 GLY B C 1
ATOM 3871 O O . GLY B 1 241 ? -18.531 -13.656 -10.742 1 98.06 241 GLY B O 1
ATOM 3872 N N . THR B 1 242 ? -17.719 -14.203 -8.766 1 98.31 242 THR B N 1
ATOM 3873 C CA . THR B 1 242 ? -16.969 -12.969 -8.602 1 98.31 242 THR B CA 1
ATOM 3874 C C . THR B 1 242 ? -15.844 -12.883 -9.633 1 98.31 242 THR B C 1
ATOM 3876 O O . THR B 1 242 ? -15.625 -11.836 -10.242 1 98.31 242 THR B O 1
ATOM 3879 N N . ALA B 1 243 ? -15.094 -13.977 -9.805 1 98.38 243 ALA B N 1
ATOM 3880 C CA . ALA B 1 243 ? -14.031 -14.016 -10.805 1 98.38 243 ALA B CA 1
ATOM 3881 C C . ALA B 1 243 ? -14.57 -13.68 -12.195 1 98.38 243 ALA B C 1
ATOM 3883 O O . ALA B 1 243 ? -13.922 -12.961 -12.961 1 98.38 243 ALA B O 1
ATOM 3884 N N . ASN B 1 244 ? -15.734 -14.164 -12.477 1 97.31 244 ASN B N 1
ATOM 3885 C CA . ASN B 1 244 ? -16.359 -13.914 -13.773 1 97.31 244 ASN B CA 1
ATOM 3886 C C . ASN B 1 244 ? -16.672 -12.43 -13.961 1 97.31 244 ASN B C 1
ATOM 3888 O O . ASN B 1 244 ? -16.453 -11.875 -15.039 1 97.31 244 ASN B O 1
ATOM 3892 N N . VAL B 1 245 ? -17.234 -11.836 -12.961 1 97.12 245 VAL B N 1
ATOM 3893 C CA . VAL B 1 245 ? -17.547 -10.414 -13.016 1 97.12 245 VAL B CA 1
ATOM 3894 C C . VAL B 1 245 ? -16.266 -9.609 -13.258 1 97.12 245 VAL B C 1
ATOM 3896 O O . VAL B 1 245 ? -16.234 -8.727 -14.109 1 97.12 245 VAL B O 1
ATOM 3899 N N . ILE B 1 246 ? -15.203 -9.922 -12.547 1 97.31 246 ILE B N 1
ATOM 3900 C CA . ILE B 1 246 ? -13.93 -9.227 -12.68 1 97.31 246 ILE B CA 1
ATOM 3901 C C . ILE B 1 246 ? -13.383 -9.406 -14.094 1 97.31 246 ILE B C 1
ATOM 3903 O O . ILE B 1 246 ? -12.883 -8.461 -14.695 1 97.31 246 ILE B O 1
ATOM 3907 N N . GLU B 1 247 ? -13.484 -10.609 -14.547 1 96 247 GLU B N 1
ATOM 3908 C CA . GLU B 1 247 ? -13.016 -10.922 -15.898 1 96 247 GLU B CA 1
ATOM 3909 C C . GLU B 1 247 ? -13.727 -10.055 -16.938 1 96 247 GLU B C 1
ATOM 3911 O O . GLU B 1 247 ? -13.078 -9.484 -17.828 1 96 247 GLU B O 1
ATOM 3916 N N . LEU B 1 248 ? -14.992 -10.008 -16.859 1 94.12 248 LEU B N 1
ATOM 3917 C CA . LEU B 1 248 ? -15.797 -9.242 -17.812 1 94.12 248 LEU B CA 1
ATOM 3918 C C . LEU B 1 248 ? -15.438 -7.762 -17.766 1 94.12 248 LEU B C 1
ATOM 3920 O O . LEU B 1 248 ? -15.258 -7.121 -18.797 1 94.12 248 LEU B O 1
ATOM 3924 N N . GLU B 1 249 ? -15.32 -7.273 -16.594 1 92.25 249 GLU B N 1
ATOM 3925 C CA . GLU B 1 249 ? -15 -5.859 -16.438 1 92.25 249 GLU B CA 1
ATOM 3926 C C . GLU B 1 249 ? -13.578 -5.562 -16.906 1 92.25 249 GLU B C 1
ATOM 3928 O O . GLU B 1 249 ? -13.32 -4.5 -17.469 1 92.25 249 GLU B O 1
ATOM 3933 N N . HIS B 1 250 ? -12.68 -6.473 -16.625 1 90.62 250 HIS B N 1
ATOM 3934 C CA . HIS B 1 250 ? -11.281 -6.285 -16.984 1 90.62 250 HIS B CA 1
ATOM 3935 C C . HIS B 1 250 ? -11.078 -6.371 -18.5 1 90.62 250 HIS B C 1
ATOM 3937 O O . HIS B 1 250 ? -10.297 -5.609 -19.062 1 90.62 250 HIS B O 1
ATOM 3943 N N . ASN B 1 251 ? -11.711 -7.289 -19.109 1 89.38 251 ASN B N 1
ATOM 3944 C CA . ASN B 1 251 ? -11.516 -7.539 -20.531 1 89.38 251 ASN B CA 1
ATOM 3945 C C . ASN B 1 251 ? -12.328 -6.562 -21.391 1 89.38 251 ASN B C 1
ATOM 3947 O O . ASN B 1 251 ? -12.008 -6.344 -22.562 1 89.38 251 ASN B O 1
ATOM 3951 N N . TYR B 1 252 ? -13.445 -6.027 -20.875 1 82.69 252 TYR B N 1
ATOM 3952 C CA . TYR B 1 252 ? -14.305 -5.184 -21.703 1 82.69 252 TYR B CA 1
ATOM 3953 C C . TYR B 1 252 ? -14.305 -3.746 -21.203 1 82.69 252 TYR B C 1
ATOM 3955 O O . TYR B 1 252 ? -15.039 -2.902 -21.719 1 82.69 252 TYR B O 1
ATOM 3963 N N . SER B 1 253 ? -13.547 -3.338 -20.172 1 67.62 253 SER B N 1
ATOM 3964 C CA . SER B 1 253 ? -13.383 -1.939 -19.781 1 67.62 253 SER B CA 1
ATOM 3965 C C . SER B 1 253 ? -12.352 -1.241 -20.672 1 67.62 253 SER B C 1
ATOM 3967 O O . SER B 1 253 ? -11.438 -1.884 -21.188 1 67.62 253 SER B O 1
#

pLDDT: mean 94.22, std 7.89, range [32.16, 98.88]

Secondary structure (DSSP, 8-state):
----SS--HHHHHHHHHHHHHHHTTSB-HHHHHHHHTS-HHHHHHHHHHHHHTTSEEEETTEEEE-THHHHHHHHHHHTSHHHHHHHHHHHHHHHHH-SEEEEEEEETTEEEEEEEEE-TT----S--TT-EEEGGGSHHHHHHHTTS-HHHHHHHHHHH-----STT----HHHHHHHHHHHHHHS-EEEESSSSTTEEEEEEEEE-TTS-EEEEEEEEEETTT--HHIIIIIHHHHHHHHHHHHHHHHHH-/----SS--HHHHHHHHHHHHHHHTTSB-HHHHHHHHTS-HHHHHHHHHHHHHTTSEEEETTEEEE-THHHHHHHHHHHTSHHHHHHHHHHHHHHHHH-SEEEEEEEETTEEEEEEEEE-TT----S--TT-EEEGGGSHHHHHHHTTS-HHHHHHHHHHH-----STT----HHHHHHHHHHHHHHS-EEEESSSSTTEEEEEEEEE-TTS-EEEEEEEEEETTT--HHIIIIIHHHHHHHHHHHHHHHHHH-